Protein AF-A0A923PTV2-F1 (afdb_monomer)

Foldseek 3Di:
DQQFFFKKKKWWAADDPAPLRRQTFIKIWGDHPPDDPDQCSQQIKIKWKDFDDDDDDDPVVVVVCLQPQNGWIAIDIGRVNVVVCCRQPVVQTKMKIFTFPFGRQLRVQLVVVSVVRHPPTDRAHRFPPHRLLVVQVSNCSSPPPDDLNVVQPDGDRNVVSVVSCVVVVGGPDMDIDGHLVRVLVVLCVVPDPVLVVLLVVCLVPVCSCVDPVLVPDDPVSNVSSVVSSQSSDSPDDDDDDPDPDDQVVQLVVLSNDDDQKDAAADPQKFFAPCQVVVLVVVCVVPVQAAKEFEKAFEAESVRATQATGFADFKLVSLLVCLLLLNLSNHDRRGIMGGSVSCVVLVGFDPVLPLCRSSLSSLSSSVSGGYGYHHDHGMHHYDYLPPPCQVCVVVNLVSSLVSSLVSCVVVVHHSPHRHDDDDHDPDSLSVLLSSLVRCVVRVVLVSNLVSLVVSCVVPVPDPSSVVSNVVSVVVVVPVPDD

Mean predicted aligned error: 12.04 Å

Nearest PDB structures (foldseek):
  6p61-assembly3_C  TM=9.163E-01  e=2.272E-06  Leptospira borgpetersenii serovar Hardjo-bovis str. JB197
  6p61-assembly2_B  TM=9.183E-01  e=4.552E-06  Leptospira borgpetersenii serovar Hardjo-bovis str. JB197
  2z86-assembly1_B  TM=9.002E-01  e=4.802E-06  Escherichia coli
  2z86-assembly1_A  TM=8.546E-01  e=3.131E-06  Escherichia coli
  2z87-assembly3_B  TM=8.429E-01  e=1.935E-06  Escherichia coli

Solvent-accessible surface area (backbone atoms only — not comparable to full-atom values): 25950 Å² total; per-residue (Å²): 136,78,61,53,32,35,42,28,43,34,37,42,48,55,41,88,87,42,85,89,30,53,61,24,47,42,36,39,36,38,32,38,85,83,52,52,82,86,70,46,55,50,77,19,39,24,44,40,48,46,70,57,78,87,72,95,73,57,76,68,60,49,56,57,34,42,59,70,35,67,31,47,18,36,57,43,82,43,60,30,45,60,55,54,46,45,41,36,73,75,63,48,31,39,34,40,39,34,33,38,69,54,48,40,70,28,34,36,50,29,53,54,51,51,61,71,41,52,84,48,75,39,75,24,28,55,55,31,72,22,38,36,38,55,50,38,52,42,51,27,63,26,45,78,86,57,74,65,58,78,80,40,90,72,48,42,53,30,66,56,50,54,48,51,43,48,74,71,66,37,54,72,45,80,48,80,44,76,9,50,56,54,52,33,52,64,49,42,66,88,48,53,75,71,49,48,51,47,20,55,47,38,57,77,37,66,68,51,68,71,36,68,72,53,63,67,46,57,68,72,57,46,49,47,34,52,58,29,21,42,57,74,40,86,90,54,81,87,85,86,74,82,91,67,59,68,53,51,53,50,38,54,50,60,74,66,59,78,54,73,54,47,69,45,68,55,96,77,46,44,77,40,94,61,34,64,61,57,55,48,55,50,44,69,77,36,75,66,47,29,39,37,24,42,12,32,34,35,19,37,87,86,66,48,60,30,36,77,45,77,47,46,45,49,30,68,56,25,50,53,36,41,57,51,46,37,59,70,34,51,46,72,54,45,31,31,28,44,38,67,52,50,58,77,59,70,55,53,56,74,93,35,67,84,40,35,61,48,54,43,50,58,56,43,54,76,71,24,45,37,39,29,45,88,53,71,32,33,38,42,58,48,56,93,80,43,71,68,70,83,48,39,71,61,33,54,50,52,44,36,54,51,29,21,51,55,18,46,78,67,76,42,79,43,93,53,77,52,83,67,87,75,81,69,90,45,66,38,54,48,23,46,49,46,18,50,39,2,50,76,61,68,31,51,71,50,12,37,55,26,15,48,53,13,19,75,73,40,62,86,40,68,69,29,49,52,46,33,51,54,49,61,54,58,62,69,73,80,69,67,135

Structure (mmCIF, N/CA/C/O backbone):
data_AF-A0A923PTV2-F1
#
_entry.id   AF-A0A923PTV2-F1
#
loop_
_atom_site.group_PDB
_atom_site.id
_atom_site.type_symbol
_atom_site.label_atom_id
_atom_site.label_alt_id
_atom_site.label_comp_id
_atom_site.label_asym_id
_atom_site.label_entity_id
_atom_site.label_seq_id
_atom_site.pdbx_PDB_ins_code
_atom_site.Cartn_x
_atom_site.Cartn_y
_atom_site.Cartn_z
_atom_site.occupancy
_atom_site.B_iso_or_equiv
_atom_site.auth_seq_id
_atom_site.auth_comp_id
_atom_site.auth_asym_id
_atom_site.auth_atom_id
_atom_site.pdbx_PDB_model_num
ATOM 1 N N . ASP A 1 1 ? -1.993 -17.157 27.312 1.00 58.44 1 ASP A N 1
ATOM 2 C CA . ASP A 1 1 ? -1.974 -16.150 28.387 1.00 58.44 1 ASP A CA 1
ATOM 3 C C . ASP A 1 1 ? -2.436 -14.795 27.900 1.00 58.44 1 ASP A C 1
ATOM 5 O O . ASP A 1 1 ? -1.992 -14.343 26.852 1.00 58.44 1 ASP A O 1
ATOM 9 N N . VAL A 1 2 ? -3.374 -14.188 28.631 1.00 67.00 2 VAL A N 1
ATOM 10 C CA . VAL A 1 2 ? -3.960 -12.871 28.315 1.00 67.00 2 VAL A CA 1
ATOM 11 C C . VAL A 1 2 ? -3.031 -11.725 28.745 1.00 67.00 2 VAL A C 1
ATOM 13 O O . VAL A 1 2 ? -3.101 -10.665 28.134 1.00 67.00 2 VAL A O 1
ATOM 16 N N . ALA A 1 3 ? -2.128 -11.959 29.713 1.00 81.88 3 ALA A N 1
ATOM 17 C CA . ALA A 1 3 ? -1.163 -10.991 30.264 1.00 81.88 3 ALA A CA 1
ATOM 18 C C . ALA A 1 3 ? -1.791 -9.607 30.561 1.00 81.88 3 ALA A C 1
ATOM 20 O O . ALA A 1 3 ? -1.404 -8.606 29.952 1.00 81.88 3 ALA A O 1
ATOM 21 N N . PRO A 1 4 ? -2.812 -9.553 31.436 1.00 86.88 4 PRO A N 1
ATOM 22 C CA . PRO A 1 4 ? -3.616 -8.354 31.641 1.00 86.88 4 PRO A CA 1
ATOM 23 C C . PRO A 1 4 ? -2.812 -7.233 32.310 1.00 86.88 4 PRO A C 1
ATOM 25 O O . PRO A 1 4 ? -2.214 -7.433 33.358 1.00 86.88 4 PRO A O 1
ATOM 28 N N . HIS A 1 5 ? -2.823 -6.039 31.719 1.00 88.38 5 HIS A N 1
ATOM 29 C CA . HIS A 1 5 ? -2.113 -4.874 32.259 1.00 88.38 5 HIS A CA 1
ATOM 30 C C . HIS A 1 5 ? -3.031 -3.667 32.470 1.00 88.38 5 HIS A C 1
ATOM 32 O O . HIS A 1 5 ? -2.866 -2.915 33.427 1.00 88.38 5 HIS A O 1
ATOM 38 N N . SER A 1 6 ? -4.002 -3.458 31.578 1.00 89.81 6 SER A N 1
ATOM 39 C CA . SER A 1 6 ? -4.990 -2.382 31.716 1.00 89.81 6 SER A CA 1
ATOM 40 C C . SER A 1 6 ? -6.335 -2.767 31.107 1.00 89.81 6 SER A C 1
ATOM 42 O O . SER A 1 6 ? -6.407 -3.683 30.285 1.00 89.81 6 SER A O 1
ATOM 44 N N . ALA A 1 7 ? -7.394 -2.057 31.499 1.00 91.75 7 ALA A N 1
ATOM 45 C CA . ALA A 1 7 ? -8.753 -2.294 31.026 1.00 91.75 7 ALA A CA 1
ATOM 46 C C . ALA A 1 7 ? -9.366 -1.050 30.368 1.00 91.75 7 ALA A C 1
ATOM 48 O O . ALA A 1 7 ? -9.135 0.091 30.778 1.00 91.75 7 ALA A O 1
ATOM 49 N N . VAL A 1 8 ? -10.195 -1.285 29.356 1.00 91.31 8 VAL A N 1
ATOM 50 C CA . VAL A 1 8 ? -10.941 -0.253 28.636 1.00 91.31 8 VAL A CA 1
ATOM 51 C C . VAL A 1 8 ? -12.397 -0.680 28.544 1.00 91.31 8 VAL A C 1
ATOM 53 O O . VAL A 1 8 ? -12.705 -1.724 27.976 1.00 91.31 8 VAL A O 1
ATOM 56 N N . MET A 1 9 ? -13.301 0.132 29.082 1.00 91.25 9 MET A N 1
ATOM 57 C CA . MET A 1 9 ? -14.737 -0.075 28.922 1.00 91.25 9 MET A CA 1
ATOM 58 C C . MET A 1 9 ? -15.175 0.470 27.572 1.00 91.25 9 MET A C 1
ATOM 60 O O . MET A 1 9 ? -14.864 1.601 27.217 1.00 91.25 9 MET A O 1
ATOM 64 N N . ILE A 1 10 ? -15.878 -0.338 26.795 1.00 87.25 10 ILE A N 1
ATOM 65 C CA . ILE A 1 10 ? -16.296 0.003 25.441 1.00 87.25 10 ILE A CA 1
ATOM 66 C C . ILE A 1 10 ? -17.812 0.063 25.415 1.00 87.25 10 ILE A C 1
ATOM 68 O O . ILE A 1 10 ? -18.480 -0.852 25.891 1.00 87.25 10 ILE A O 1
ATOM 72 N N . PHE A 1 11 ? -18.332 1.137 24.837 1.00 87.56 11 PHE A N 1
ATOM 73 C CA . PHE A 1 11 ? -19.753 1.373 24.652 1.00 87.56 11 PHE A CA 1
ATOM 74 C C . PHE A 1 11 ? -20.053 1.568 23.162 1.00 87.56 11 PHE A C 1
ATOM 76 O O . PHE A 1 11 ? -19.720 2.618 22.599 1.00 87.56 11 PHE A O 1
ATOM 83 N N . PRO A 1 12 ? -20.651 0.568 22.498 1.00 81.06 12 PRO A N 1
ATOM 84 C CA . PRO A 1 12 ? -21.259 0.748 21.190 1.00 81.06 12 PRO A CA 1
ATOM 85 C C . PRO A 1 12 ? -22.612 1.454 21.300 1.00 81.06 12 PRO A C 1
ATOM 87 O O . PRO A 1 12 ? -23.467 1.047 22.090 1.00 81.06 12 PRO A O 1
ATOM 90 N N . ALA A 1 13 ? -22.824 2.484 20.475 1.00 75.38 13 ALA A N 1
ATOM 91 C CA . ALA A 1 13 ? -24.089 3.219 20.427 1.00 75.38 13 ALA A CA 1
ATOM 92 C C . ALA A 1 13 ? -25.296 2.303 20.162 1.00 75.38 13 ALA A C 1
ATOM 94 O O . ALA A 1 13 ? -25.194 1.237 19.545 1.00 75.38 13 ALA A O 1
ATOM 95 N N . ALA A 1 14 ? -26.469 2.757 20.595 1.00 66.00 14 ALA A N 1
ATOM 96 C CA . ALA A 1 14 ? -27.731 2.112 20.270 1.00 66.00 14 ALA A CA 1
ATOM 97 C C . ALA A 1 14 ? -27.967 2.043 18.751 1.00 66.00 14 ALA A C 1
ATOM 99 O O . ALA A 1 14 ? -27.635 2.973 18.015 1.00 66.00 14 ALA A O 1
ATOM 100 N N . TYR A 1 15 ? -28.586 0.951 18.302 1.00 58.66 15 TYR A N 1
ATOM 101 C CA . TYR A 1 15 ? -29.040 0.774 16.924 1.00 58.66 15 TYR A CA 1
ATOM 102 C C . TYR A 1 15 ? -30.476 0.248 16.923 1.00 58.66 15 TYR A C 1
ATOM 104 O O . TYR A 1 15 ? -30.787 -0.741 17.584 1.00 58.66 15 TYR A O 1
ATOM 112 N N . LEU A 1 16 ? -31.359 0.928 16.191 1.00 54.50 16 LEU A N 1
ATOM 113 C CA . LEU A 1 16 ? -32.817 0.768 16.285 1.00 54.50 16 LEU A CA 1
ATOM 114 C C . LEU A 1 16 ? -33.387 -0.466 15.558 1.00 54.50 16 LEU A C 1
ATOM 116 O O . LEU A 1 16 ? -34.599 -0.657 15.568 1.00 54.50 16 LEU A O 1
ATOM 120 N N . ASN A 1 17 ? -32.553 -1.325 14.962 1.00 50.84 17 ASN A N 1
ATOM 121 C CA . ASN A 1 17 ? -33.034 -2.461 14.160 1.00 50.84 17 ASN A CA 1
ATOM 122 C C . ASN A 1 17 ? -33.282 -3.761 14.949 1.00 50.84 17 ASN A C 1
ATOM 124 O O . ASN A 1 17 ? -33.789 -4.720 14.369 1.00 50.84 17 ASN A O 1
ATOM 128 N N . SER A 1 18 ? -32.958 -3.832 16.246 1.00 48.34 18 SER A N 1
ATOM 129 C CA . SER A 1 18 ? -33.351 -4.970 17.092 1.00 48.34 18 SER A CA 1
ATOM 130 C C . SER A 1 18 ? -33.542 -4.569 18.564 1.00 48.34 18 SER A C 1
ATOM 132 O O . SER A 1 18 ? -32.773 -3.746 19.066 1.00 48.34 18 SER A O 1
ATOM 134 N N . PRO A 1 19 ? -34.520 -5.156 19.293 1.00 44.94 19 PRO A N 1
ATOM 135 C CA . PRO A 1 19 ? -34.775 -4.832 20.701 1.00 44.94 19 PRO A CA 1
ATOM 136 C C . PRO A 1 19 ? -33.541 -4.995 21.592 1.00 44.94 19 PRO A C 1
ATOM 138 O O . PRO A 1 19 ? -33.282 -4.148 22.440 1.00 44.94 19 PRO A O 1
ATOM 141 N N . SER A 1 20 ? -32.722 -6.020 21.331 1.00 46.56 20 SER A N 1
ATOM 142 C CA . SER A 1 20 ? -31.479 -6.287 22.064 1.00 46.56 20 SER A CA 1
ATOM 143 C C . SER A 1 20 ? -30.371 -5.250 21.834 1.00 46.56 20 SER A C 1
ATOM 145 O O . SER A 1 20 ? -29.374 -5.241 22.546 1.00 46.56 20 SER A O 1
ATOM 147 N N . SER A 1 21 ? -30.548 -4.357 20.859 1.00 53.38 21 SER A N 1
ATOM 148 C CA . SER A 1 21 ? -29.587 -3.325 20.459 1.00 53.38 21 SER A CA 1
ATOM 149 C C . SER A 1 21 ? -30.067 -1.893 20.675 1.00 53.38 21 SER A C 1
ATOM 151 O O . SER A 1 21 ? -29.271 -0.961 20.516 1.00 53.38 21 SER A O 1
ATOM 153 N N . MET A 1 22 ? -31.332 -1.713 21.066 1.00 57.50 22 MET A N 1
ATOM 154 C CA . MET A 1 22 ? -31.975 -0.405 21.222 1.00 57.50 22 MET A CA 1
ATOM 155 C C . MET A 1 22 ? -31.353 0.475 22.312 1.00 57.50 22 MET A C 1
ATOM 157 O O . MET A 1 22 ? -31.512 1.689 22.256 1.00 57.50 22 MET A O 1
ATOM 161 N N . PHE A 1 23 ? -30.628 -0.104 23.271 1.00 58.88 23 PHE A N 1
ATOM 162 C CA . PHE A 1 23 ? -30.030 0.630 24.395 1.00 58.88 23 PHE A CA 1
ATOM 163 C C . PHE A 1 23 ? -28.493 0.675 24.355 1.00 58.88 23 PHE A C 1
ATOM 165 O O . PHE A 1 23 ? -27.859 1.186 25.276 1.00 58.88 23 PHE A O 1
ATOM 172 N N . GLY A 1 24 ? -27.884 0.162 23.279 1.00 61.38 24 GLY A N 1
ATOM 173 C CA . GLY A 1 24 ? -26.450 -0.130 23.250 1.00 61.38 24 GLY A CA 1
ATOM 174 C C . GLY A 1 24 ? -26.111 -1.328 24.143 1.00 61.38 24 GLY A C 1
ATOM 175 O O . GLY A 1 24 ? -26.996 -2.043 24.604 1.00 61.38 24 GLY A O 1
ATOM 176 N N . HIS A 1 25 ? -24.828 -1.575 24.362 1.00 76.88 25 HIS A N 1
ATOM 177 C CA . HIS A 1 25 ? -24.338 -2.533 25.359 1.00 76.88 25 HIS A CA 1
ATOM 178 C C . HIS A 1 25 ? -22.935 -2.109 25.787 1.00 76.88 25 HIS A C 1
ATOM 180 O O . HIS A 1 25 ? -22.390 -1.139 25.260 1.00 76.88 25 HIS A O 1
ATOM 186 N N . T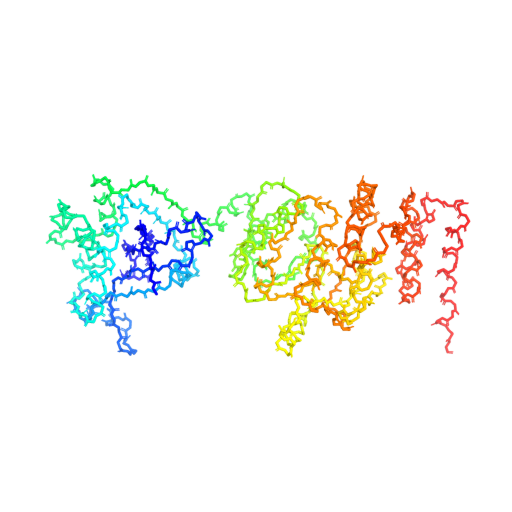HR A 1 26 ? -22.339 -2.806 26.745 1.00 82.06 26 THR A N 1
ATOM 187 C CA . THR A 1 26 ? -20.959 -2.539 27.155 1.00 82.06 26 THR A CA 1
ATOM 188 C C . THR A 1 26 ? -20.140 -3.820 27.142 1.00 82.06 26 THR A C 1
ATOM 190 O O . THR A 1 26 ? -20.673 -4.919 27.270 1.00 82.06 26 THR A O 1
ATOM 193 N N . LEU A 1 27 ? -18.835 -3.676 26.932 1.00 87.06 27 LEU A N 1
ATOM 194 C CA . LEU A 1 27 ? -17.854 -4.761 26.998 1.00 87.06 27 LEU A CA 1
ATOM 195 C C . LEU A 1 27 ? -16.534 -4.226 27.558 1.00 87.06 27 LEU A C 1
ATOM 197 O O . LEU A 1 27 ? -16.263 -3.027 27.467 1.00 87.06 27 LEU A O 1
ATOM 201 N N . LEU A 1 28 ? -15.708 -5.095 28.138 1.00 88.31 28 LEU A N 1
ATOM 202 C CA . LEU A 1 28 ? -14.387 -4.717 28.649 1.00 88.31 28 LEU A CA 1
ATOM 203 C C . LEU A 1 28 ? -13.304 -5.258 27.723 1.00 88.31 28 LEU A C 1
ATOM 205 O O . LEU A 1 28 ? -13.232 -6.457 27.483 1.00 88.31 28 LEU A O 1
ATOM 209 N N . ARG A 1 29 ? -12.428 -4.394 27.220 1.00 89.62 29 ARG A N 1
ATOM 210 C CA . ARG A 1 29 ? -11.201 -4.800 26.531 1.00 89.62 29 ARG A CA 1
ATOM 211 C C . ARG A 1 29 ? -10.045 -4.835 27.521 1.00 89.62 29 ARG A C 1
ATOM 213 O O . ARG A 1 29 ? -9.869 -3.895 28.290 1.00 89.62 29 ARG A O 1
ATOM 220 N N . ILE A 1 30 ? -9.254 -5.900 27.463 1.00 89.62 30 ILE A N 1
ATOM 221 C CA . ILE A 1 30 ? -8.076 -6.128 28.296 1.00 89.62 30 ILE A CA 1
ATOM 222 C C . ILE A 1 30 ? -6.824 -6.007 27.434 1.00 89.62 30 ILE A C 1
ATOM 224 O O . ILE A 1 30 ? -6.631 -6.780 26.492 1.00 89.62 30 ILE A O 1
ATOM 228 N N . ASP A 1 31 ? -5.986 -5.035 27.776 1.00 86.06 31 ASP A N 1
ATOM 229 C CA . ASP A 1 31 ? -4.775 -4.672 27.046 1.00 86.06 31 ASP A CA 1
ATOM 230 C C . ASP A 1 31 ? -3.523 -5.200 27.774 1.00 86.06 31 ASP A C 1
ATOM 232 O O . ASP A 1 31 ? -3.451 -5.170 29.007 1.00 86.06 31 ASP A O 1
ATOM 236 N N . GLN A 1 32 ? -2.533 -5.655 26.998 1.00 83.50 32 GLN A N 1
ATOM 237 C CA . GLN A 1 32 ? -1.202 -6.067 27.471 1.00 83.50 32 GLN A CA 1
ATOM 238 C C . GLN A 1 32 ? -0.275 -4.852 27.667 1.00 83.50 32 GLN A C 1
ATOM 240 O O . GLN A 1 32 ? -0.557 -3.757 27.177 1.00 83.50 32 GLN A O 1
ATOM 245 N N . ALA A 1 33 ? 0.842 -5.031 28.380 1.00 75.88 33 ALA A N 1
ATOM 246 C CA . ALA A 1 33 ? 1.762 -3.942 28.744 1.00 75.88 33 ALA A CA 1
ATOM 247 C C . ALA A 1 33 ? 2.391 -3.213 27.536 1.00 75.88 33 ALA A C 1
ATOM 249 O O . ALA A 1 33 ? 2.719 -2.030 27.614 1.00 75.88 33 ALA A O 1
ATOM 250 N N . ASP A 1 34 ? 2.541 -3.901 26.403 1.00 64.69 34 ASP A N 1
ATOM 251 C CA . ASP A 1 34 ? 3.102 -3.379 25.154 1.00 64.69 34 ASP A CA 1
ATOM 252 C C . ASP A 1 34 ? 2.054 -2.711 24.240 1.00 64.69 34 ASP A C 1
ATOM 254 O O . ASP A 1 34 ? 2.381 -2.204 23.157 1.00 64.69 34 ASP A O 1
ATOM 258 N N . VAL A 1 35 ? 0.786 -2.653 24.666 1.00 62.97 35 VAL A N 1
ATOM 259 C CA . VAL A 1 35 ? -0.293 -2.054 23.877 1.00 62.97 35 VAL A CA 1
ATOM 260 C C . VAL A 1 35 ? -0.198 -0.523 23.895 1.00 62.97 35 VAL A C 1
ATOM 262 O O . VAL A 1 35 ? -0.800 0.172 24.713 1.00 62.97 35 VAL A O 1
ATOM 265 N N . GLN A 1 36 ? 0.548 0.036 22.940 1.00 53.50 36 GLN A N 1
ATOM 266 C CA . GLN A 1 36 ? 0.489 1.458 22.589 1.00 53.50 36 GLN A CA 1
ATOM 267 C C . GLN A 1 36 ? -0.635 1.749 21.573 1.00 53.50 36 GLN A C 1
ATOM 269 O O . GLN A 1 36 ? -0.989 0.915 20.748 1.00 53.50 36 GLN A O 1
ATOM 274 N N . SER A 1 37 ? -1.208 2.957 21.631 1.00 56.22 37 SER A N 1
ATOM 275 C CA . SER A 1 37 ? -2.408 3.423 20.902 1.00 56.22 37 SER A CA 1
ATOM 276 C C . SER A 1 37 ? -2.769 2.728 19.566 1.00 56.22 37 SER A C 1
ATOM 278 O O . SER A 1 37 ? -1.924 2.543 18.694 1.00 56.22 37 SER A O 1
ATOM 280 N N . ASN A 1 38 ? -4.071 2.467 19.372 1.00 50.22 38 ASN A N 1
ATOM 281 C CA . ASN A 1 38 ? -4.806 2.051 18.157 1.00 50.22 38 ASN A CA 1
ATOM 282 C C . ASN A 1 38 ? -4.322 0.845 17.322 1.00 50.22 38 ASN A C 1
ATOM 284 O O . ASN A 1 38 ? -5.173 0.188 16.724 1.00 50.22 38 ASN A O 1
ATOM 288 N N . LYS A 1 39 ? -3.023 0.547 17.222 1.00 48.53 39 LYS A N 1
ATOM 289 C CA . LYS A 1 39 ? -2.490 -0.483 16.312 1.00 48.53 39 LYS A CA 1
ATOM 290 C C . LYS A 1 39 ? -2.327 -1.848 16.988 1.00 48.53 39 LYS A C 1
ATOM 292 O O . LYS A 1 39 ? -2.655 -2.850 16.358 1.00 48.53 39 LYS A O 1
ATOM 297 N N . THR A 1 40 ? -1.900 -1.899 18.251 1.00 56.00 40 THR A N 1
ATOM 298 C CA . THR A 1 40 ? -1.775 -3.151 19.029 1.00 56.00 40 THR A CA 1
ATOM 299 C C . THR A 1 40 ? -3.033 -3.494 19.827 1.00 56.00 40 THR A C 1
ATOM 301 O O . THR A 1 40 ? -3.246 -4.662 20.119 1.00 56.00 40 THR A O 1
ATOM 304 N N . ALA A 1 41 ? -3.939 -2.532 20.048 1.00 59.00 41 ALA A N 1
ATOM 305 C CA . ALA A 1 41 ? -5.228 -2.757 20.719 1.00 59.00 41 ALA A CA 1
ATOM 306 C C . ALA A 1 41 ? -6.127 -3.797 20.018 1.00 59.00 41 ALA A C 1
ATOM 308 O O . ALA A 1 41 ? -7.052 -4.324 20.619 1.00 59.00 41 ALA A O 1
ATOM 309 N N . LEU A 1 42 ? -5.876 -4.103 18.739 1.00 59.09 42 LEU A N 1
ATOM 310 C CA . LEU A 1 42 ? -6.586 -5.155 18.000 1.00 59.09 42 LEU A CA 1
ATOM 311 C C . LEU A 1 42 ? -6.186 -6.575 18.432 1.00 59.09 42 LEU A C 1
ATOM 313 O O . LEU A 1 42 ? -6.933 -7.509 18.160 1.00 59.09 42 LEU A O 1
ATOM 317 N N . LEU A 1 43 ? -5.021 -6.731 19.068 1.00 63.06 43 LEU A N 1
ATOM 318 C CA . LEU A 1 43 ? -4.525 -8.006 19.596 1.00 63.06 43 LEU A CA 1
ATOM 319 C C . LEU A 1 43 ? -5.061 -8.301 21.006 1.00 63.06 43 LEU A C 1
ATOM 321 O O . LEU A 1 43 ? -4.861 -9.397 21.519 1.00 63.06 43 LEU A O 1
ATOM 325 N N . SER A 1 44 ? -5.739 -7.327 21.614 1.00 80.00 44 SER A N 1
ATOM 326 C CA . SER A 1 44 ? -6.357 -7.432 22.929 1.00 80.00 44 SER A CA 1
ATOM 327 C C . SER A 1 44 ? -7.535 -8.406 22.944 1.00 80.00 44 SER A C 1
ATOM 329 O O . SER A 1 44 ? -8.147 -8.710 21.913 1.00 80.00 44 SER A O 1
ATOM 331 N N . TYR A 1 45 ? -7.902 -8.849 24.143 1.00 82.12 45 TYR A N 1
ATOM 332 C CA . TYR A 1 45 ? -9.090 -9.668 24.365 1.00 82.12 45 TYR A CA 1
ATOM 333 C C . TYR A 1 45 ? -10.250 -8.806 24.858 1.00 82.12 45 TYR A C 1
ATOM 335 O O . TYR A 1 45 ? -10.051 -7.835 25.583 1.00 82.12 45 TYR A O 1
ATOM 343 N N . ALA A 1 46 ? -11.464 -9.164 24.462 1.00 84.69 46 ALA A N 1
ATOM 344 C CA . ALA A 1 46 ? -12.703 -8.580 24.942 1.00 84.69 46 ALA A CA 1
ATOM 345 C C . ALA A 1 46 ? -13.424 -9.569 25.860 1.00 84.69 46 ALA A C 1
ATOM 347 O O . ALA A 1 46 ? -13.640 -10.724 25.495 1.00 84.69 46 ALA A O 1
ATOM 348 N N . ILE A 1 47 ? -13.809 -9.088 27.034 1.00 84.19 47 ILE A N 1
ATOM 349 C CA . ILE A 1 47 ? -14.721 -9.728 27.970 1.00 84.19 47 ILE A CA 1
ATOM 350 C C . ILE A 1 47 ? -16.118 -9.230 27.628 1.00 84.19 47 ILE A C 1
ATOM 352 O O . ILE A 1 47 ? -16.397 -8.029 27.689 1.00 84.19 47 ILE A O 1
ATOM 356 N N . ASN A 1 48 ? -16.984 -10.165 27.262 1.00 80.19 48 ASN A N 1
ATOM 357 C CA . ASN A 1 48 ? -18.392 -9.910 27.017 1.00 80.19 48 ASN A CA 1
ATOM 358 C C . ASN A 1 48 ? -19.240 -10.811 27.916 1.00 80.19 48 ASN A C 1
ATOM 360 O O . ASN A 1 48 ? -18.868 -11.959 28.154 1.00 80.19 48 ASN A O 1
ATOM 364 N N . PHE A 1 49 ? -20.386 -10.305 28.359 1.00 74.56 49 PHE A N 1
ATOM 365 C CA . PHE A 1 49 ? -21.420 -11.098 29.011 1.00 74.56 49 PHE A CA 1
ATOM 366 C C . PHE A 1 49 ? -22.672 -11.074 28.140 1.00 74.56 49 PHE A C 1
ATOM 368 O O . PHE A 1 49 ? -23.185 -10.004 27.811 1.00 74.56 49 PHE A O 1
ATOM 375 N N . GLY A 1 50 ? -23.159 -12.242 27.740 1.00 70.31 50 GLY A N 1
ATOM 376 C CA . GLY A 1 50 ? -24.317 -12.334 26.859 1.00 70.31 50 GLY A CA 1
ATOM 377 C C . GLY A 1 50 ? -25.014 -13.681 26.943 1.00 70.31 50 GLY A C 1
ATOM 378 O O . GLY A 1 50 ? -24.465 -14.644 27.477 1.00 70.31 50 GLY A O 1
ATOM 379 N N . ALA A 1 51 ? -26.228 -13.729 26.402 1.00 64.12 51 ALA A N 1
ATOM 380 C CA . ALA A 1 51 ? -27.017 -14.947 26.301 1.00 64.12 51 ALA A CA 1
ATOM 381 C C . ALA A 1 51 ? -26.373 -15.952 25.328 1.00 64.12 51 ALA A C 1
ATOM 383 O O . ALA A 1 51 ? -26.014 -15.596 24.202 1.00 64.12 51 ALA A O 1
ATOM 384 N N . TYR A 1 52 ? -26.258 -17.207 25.756 1.00 60.03 52 TYR A N 1
ATOM 385 C CA . TYR A 1 52 ? -25.825 -18.331 24.931 1.00 60.03 52 TYR A CA 1
ATOM 386 C C . TYR A 1 52 ? -27.028 -19.067 24.343 1.00 60.03 52 TYR A C 1
ATOM 388 O O . TYR A 1 52 ? -28.017 -19.309 25.034 1.00 60.03 52 TYR A O 1
ATOM 396 N N . ILE A 1 53 ? -26.947 -19.411 23.057 1.00 57.94 53 ILE A N 1
ATOM 397 C CA . ILE A 1 53 ? -28.046 -20.024 22.305 1.00 57.94 53 ILE A CA 1
ATOM 398 C C . ILE A 1 53 ? -27.540 -21.318 21.662 1.00 57.94 53 ILE A C 1
ATOM 400 O O . ILE A 1 53 ? -26.626 -21.286 20.837 1.00 57.94 53 ILE A O 1
ATOM 404 N N . GLU A 1 54 ? -28.164 -22.446 22.001 1.00 43.94 54 GLU A N 1
ATOM 405 C CA . GLU A 1 54 ? -28.027 -23.702 21.260 1.00 43.94 54 GLU A CA 1
ATOM 406 C C . GLU A 1 54 ? -29.109 -23.778 20.172 1.00 43.94 54 GLU A C 1
ATOM 408 O O . GLU A 1 54 ? -30.290 -23.940 20.464 1.00 43.94 54 GLU A O 1
ATOM 413 N N . GLY A 1 55 ? -28.709 -23.691 18.901 1.00 41.47 55 GLY A N 1
ATOM 414 C CA . GLY A 1 55 ? -29.589 -23.996 17.766 1.00 41.47 55 GLY A CA 1
ATOM 415 C C . GLY A 1 55 ? -30.546 -22.881 17.312 1.00 41.47 55 GLY A C 1
ATOM 416 O O . GLY A 1 55 ? -30.680 -21.823 17.918 1.00 41.47 55 GLY A O 1
ATOM 417 N N . SER A 1 56 ? -31.161 -23.114 16.149 1.00 40.06 56 SER A N 1
ATOM 418 C CA . SER A 1 56 ? -31.959 -22.164 15.364 1.00 40.06 56 SER A CA 1
ATOM 419 C C . SER A 1 56 ? -33.335 -21.868 15.980 1.00 40.06 56 SER A C 1
ATOM 421 O O . SER A 1 56 ? -34.339 -22.425 15.535 1.00 40.06 56 SER A O 1
ATOM 423 N N . ASP A 1 57 ? -33.398 -20.988 16.978 1.00 41.62 57 ASP A N 1
ATOM 424 C CA . ASP A 1 57 ? -34.669 -20.512 17.541 1.00 41.62 57 ASP A CA 1
ATOM 425 C C . ASP A 1 57 ? -35.217 -19.281 16.778 1.00 41.62 57 ASP A C 1
ATOM 427 O O . ASP A 1 57 ? -34.483 -18.378 16.370 1.00 41.62 57 ASP A O 1
ATOM 431 N N . ASN A 1 58 ? -36.539 -19.253 16.562 1.00 43.97 58 ASN A N 1
ATOM 432 C CA . ASN A 1 58 ? -37.262 -18.216 15.810 1.00 43.97 58 ASN A CA 1
ATOM 433 C C . ASN A 1 58 ? -37.106 -16.804 16.427 1.00 43.97 58 ASN A C 1
ATOM 435 O O . ASN A 1 58 ? -37.295 -16.604 17.628 1.00 43.97 58 ASN A O 1
ATOM 439 N N . SER A 1 59 ? -36.878 -15.792 15.579 1.00 41.88 59 SER A N 1
ATOM 440 C CA . SER A 1 59 ? -36.514 -14.406 15.943 1.00 41.88 59 SER A CA 1
ATOM 441 C C . SER A 1 59 ? -37.505 -13.643 16.844 1.00 41.88 59 SER A C 1
ATOM 443 O O . SER A 1 59 ? -37.092 -12.749 17.581 1.00 41.88 59 SER A O 1
ATOM 445 N N . ILE A 1 60 ? -38.798 -13.992 16.838 1.00 39.75 60 ILE A N 1
ATOM 446 C CA . ILE A 1 60 ? -39.826 -13.367 17.701 1.00 39.75 60 ILE A CA 1
ATOM 447 C C . ILE A 1 60 ? -39.855 -14.010 19.100 1.00 39.75 60 ILE A C 1
ATOM 449 O O . ILE A 1 60 ? -39.960 -13.310 20.107 1.00 39.75 60 ILE A O 1
ATOM 453 N N . LEU A 1 61 ? -39.691 -15.336 19.175 1.00 40.59 61 LEU A N 1
ATOM 454 C CA . LEU A 1 61 ? -39.553 -16.078 20.436 1.00 40.59 61 LEU A CA 1
ATOM 455 C C . LEU A 1 61 ? -38.252 -15.698 21.165 1.00 40.59 61 LEU A C 1
ATOM 457 O O . LEU A 1 61 ? -38.233 -15.638 22.392 1.00 40.59 61 LEU A O 1
ATOM 461 N N . TYR A 1 62 ? -37.201 -15.364 20.409 1.00 52.44 62 TYR A N 1
ATOM 462 C CA . TYR A 1 62 ? -35.931 -14.819 20.898 1.00 52.44 62 TYR A CA 1
ATOM 463 C C . TYR A 1 62 ? -36.095 -13.519 21.700 1.00 52.44 62 TYR A C 1
ATOM 465 O O . TYR A 1 62 ? -35.597 -13.438 22.822 1.00 52.44 62 TYR A O 1
ATOM 473 N N . ALA A 1 63 ? -36.825 -12.529 21.172 1.00 44.50 63 ALA A N 1
ATOM 474 C CA . ALA A 1 63 ? -37.020 -11.254 21.863 1.00 44.50 63 ALA A CA 1
ATOM 475 C C . ALA A 1 63 ? -37.812 -11.436 23.169 1.00 44.50 63 ALA A C 1
ATOM 477 O O . ALA A 1 63 ? -37.437 -10.877 24.194 1.00 44.50 63 ALA A O 1
ATOM 478 N N . TRP A 1 64 ? -38.857 -12.273 23.159 1.00 44.81 64 TRP A N 1
ATOM 479 C CA . TRP A 1 64 ? -39.680 -12.534 24.345 1.00 44.81 64 TRP A CA 1
ATOM 480 C C . TRP A 1 64 ? -38.942 -13.343 25.425 1.00 44.81 64 TRP A C 1
ATOM 482 O O . TRP A 1 64 ? -38.975 -12.969 26.595 1.00 44.81 64 TRP A O 1
ATOM 492 N N . LYS A 1 65 ? -38.237 -14.424 25.052 1.00 52.06 65 LYS A N 1
ATOM 493 C CA . LYS A 1 65 ? -37.423 -15.221 25.992 1.00 52.06 65 LYS A CA 1
ATOM 494 C C . LYS A 1 65 ? -36.251 -14.411 26.557 1.00 52.06 65 LYS A C 1
ATOM 496 O O . LYS A 1 65 ? -35.973 -14.513 27.747 1.00 52.06 65 LYS A O 1
ATOM 501 N N . GLY A 1 66 ? -35.601 -13.581 25.735 1.00 52.25 66 GLY A N 1
ATOM 502 C CA . GLY A 1 66 ? -34.521 -12.693 26.175 1.00 52.25 66 GLY A CA 1
ATOM 503 C C . GLY A 1 66 ? -34.984 -11.627 27.173 1.00 52.25 66 GLY A C 1
ATOM 504 O O . GLY A 1 66 ? -34.261 -11.327 28.114 1.00 52.25 66 GLY A O 1
ATOM 505 N N . LEU A 1 67 ? -36.209 -11.108 27.024 1.00 49.09 67 LEU A N 1
ATOM 506 C CA . LEU A 1 67 ? -36.802 -10.132 27.949 1.00 49.09 67 LEU A CA 1
ATOM 507 C C . LEU A 1 67 ? -37.173 -10.720 29.325 1.00 49.09 67 LEU A C 1
ATOM 509 O O . LEU A 1 67 ? -37.271 -9.958 30.282 1.00 49.09 67 LEU A O 1
ATOM 513 N N . MET A 1 68 ? -37.373 -12.041 29.436 1.00 53.31 68 MET A N 1
ATOM 514 C CA . MET A 1 68 ? -37.883 -12.710 30.647 1.00 53.31 68 MET A CA 1
ATOM 515 C C . MET A 1 68 ? -36.891 -13.653 31.356 1.00 53.31 68 MET A C 1
ATOM 517 O O . MET A 1 68 ? -37.321 -14.412 32.220 1.00 53.31 68 MET A O 1
ATOM 521 N N . GLY A 1 69 ? -35.593 -13.649 31.028 1.00 56.03 69 GLY A N 1
ATOM 522 C CA . GLY A 1 69 ? -34.632 -14.527 31.723 1.00 56.03 69 GLY A CA 1
ATOM 523 C C . GLY A 1 69 ? -34.408 -15.905 31.088 1.00 56.03 69 GLY A C 1
ATOM 524 O O . GLY A 1 69 ? -33.807 -16.774 31.702 1.00 56.03 69 GLY A O 1
ATOM 525 N N . GLY A 1 70 ? -34.918 -16.157 29.878 1.00 59.00 70 GLY A N 1
ATOM 526 C CA . GLY A 1 70 ? -35.037 -17.509 29.310 1.00 59.00 70 GLY A CA 1
ATOM 527 C C . GLY A 1 70 ? -33.786 -18.107 28.653 1.00 59.00 70 GLY A C 1
ATOM 528 O O . GLY A 1 70 ? -33.916 -19.137 27.992 1.00 59.00 70 GLY A O 1
ATOM 529 N N . TYR A 1 71 ? -32.613 -17.475 28.774 1.00 63.56 71 TYR A N 1
ATOM 530 C CA . TYR A 1 71 ? -31.351 -17.973 28.212 1.00 63.56 71 TYR A CA 1
ATOM 531 C C . TYR A 1 71 ? -30.227 -17.939 29.255 1.00 63.56 71 TYR A C 1
ATOM 533 O O . TYR A 1 71 ? -30.136 -16.962 30.002 1.00 63.56 71 TYR A O 1
ATOM 541 N N . PRO A 1 72 ? -29.328 -18.942 29.266 1.00 66.94 72 PRO A N 1
ATOM 542 C CA . PRO A 1 72 ? -28.153 -18.913 30.122 1.00 66.94 72 PRO A CA 1
ATOM 543 C C . PRO A 1 72 ? -27.198 -17.806 29.655 1.00 66.94 72 PRO A C 1
ATOM 545 O O . PRO A 1 72 ? -26.737 -17.792 28.511 1.00 66.94 72 PRO A O 1
ATOM 548 N N . GLY A 1 73 ? -26.910 -16.859 30.540 1.00 70.62 73 GLY A N 1
ATOM 549 C CA . GLY A 1 73 ? -25.873 -15.850 30.386 1.00 70.62 73 GLY A CA 1
ATOM 550 C C . GLY A 1 73 ? -24.503 -16.419 30.737 1.00 70.62 73 GLY A C 1
ATOM 551 O O . GLY A 1 73 ? -24.360 -17.165 31.706 1.00 70.62 73 GLY A O 1
ATOM 552 N N . LEU A 1 74 ? -23.483 -16.063 29.956 1.00 75.88 74 LEU A N 1
ATOM 553 C CA . LEU A 1 74 ? -22.106 -16.472 30.226 1.00 75.88 74 LEU A CA 1
ATOM 554 C C . LEU A 1 74 ? -21.094 -15.383 29.897 1.00 75.88 74 LEU A C 1
ATOM 556 O O . LEU A 1 74 ? -21.310 -14.541 29.021 1.00 75.88 74 LEU A O 1
ATOM 560 N N . PHE A 1 75 ? -19.959 -15.440 30.593 1.00 79.25 75 PHE A N 1
ATOM 561 C CA . PHE A 1 75 ? -18.787 -14.643 30.266 1.00 79.25 75 PHE A CA 1
ATOM 562 C C . PHE A 1 75 ? -17.982 -15.316 29.156 1.00 79.25 75 PHE A C 1
ATOM 564 O O . PHE A 1 75 ? -17.575 -16.474 29.260 1.00 79.25 75 PHE A O 1
ATOM 571 N N . ALA A 1 76 ? -17.703 -14.561 28.100 1.00 75.19 76 ALA A N 1
ATOM 572 C CA . ALA A 1 76 ? -16.870 -14.993 26.992 1.00 75.19 76 ALA A CA 1
ATOM 573 C C . ALA A 1 76 ? -15.658 -14.073 26.854 1.00 75.19 76 ALA A C 1
ATOM 575 O O . ALA A 1 76 ? -15.784 -12.848 26.836 1.00 75.19 76 ALA A O 1
ATOM 576 N N . LEU A 1 77 ? -14.485 -14.690 26.707 1.00 77.69 77 LEU A N 1
ATOM 577 C CA . LEU A 1 77 ? -13.241 -14.006 26.385 1.00 77.69 77 LEU A CA 1
ATOM 578 C C . LEU A 1 77 ? -12.939 -14.237 24.902 1.00 77.69 77 LEU A C 1
ATOM 580 O O . LEU A 1 77 ? -12.579 -15.346 24.507 1.00 77.69 77 LEU A O 1
ATOM 584 N N . VAL A 1 78 ? -13.133 -13.207 24.082 1.00 76.44 78 VAL A N 1
ATOM 585 C CA . VAL A 1 78 ? -13.033 -13.288 22.616 1.00 76.44 78 VAL A CA 1
ATOM 586 C C . VAL A 1 78 ? -11.988 -12.309 22.082 1.00 76.44 78 VAL A C 1
ATOM 588 O O . VAL A 1 78 ? -11.766 -11.266 22.697 1.00 76.44 78 VAL A O 1
ATOM 591 N N . PRO A 1 79 ? -11.330 -12.583 20.944 1.00 77.12 79 PRO A N 1
ATOM 592 C CA . PRO A 1 79 ? -10.423 -11.615 20.330 1.00 77.12 79 PRO A CA 1
ATOM 593 C C . PRO A 1 79 ? -11.145 -10.294 20.006 1.00 77.12 79 PRO A C 1
ATOM 595 O O . PRO A 1 79 ? -12.162 -10.284 19.309 1.00 77.12 79 PRO A O 1
ATOM 598 N N . TYR A 1 80 ? -10.618 -9.153 20.468 1.00 78.31 80 TYR A N 1
ATOM 599 C CA . TYR A 1 80 ? -11.294 -7.855 20.312 1.00 78.31 80 TYR A CA 1
ATOM 600 C C . TYR A 1 80 ? -11.488 -7.459 18.843 1.00 78.31 80 TYR A C 1
ATOM 602 O O . TYR A 1 80 ? -12.494 -6.845 18.489 1.00 78.31 80 TYR A O 1
ATOM 610 N N . GLN A 1 81 ? -10.560 -7.841 17.958 1.00 70.44 81 GLN A N 1
ATOM 611 C CA . GLN A 1 81 ? -10.672 -7.565 16.525 1.00 70.44 81 GLN A CA 1
ATOM 612 C C . GLN A 1 81 ? -11.961 -8.128 15.904 1.00 70.44 81 GLN A C 1
ATOM 614 O O . GLN A 1 81 ? -12.529 -7.481 15.021 1.00 70.44 81 GLN A O 1
ATOM 619 N N . GLU A 1 82 ? -12.407 -9.310 16.332 1.00 66.38 82 GLU A N 1
ATOM 620 C CA . GLU A 1 82 ? -13.619 -9.949 15.805 1.00 66.38 82 GLU A CA 1
ATOM 621 C C . GLU A 1 82 ? -14.849 -9.115 16.164 1.00 66.38 82 GLU A C 1
ATOM 623 O O . GLU A 1 82 ? -15.610 -8.719 15.279 1.00 66.38 82 GLU A O 1
ATOM 628 N N . LYS A 1 83 ? -14.954 -8.720 17.438 1.00 70.00 83 LYS A N 1
ATOM 629 C CA . LYS A 1 83 ? -16.034 -7.861 17.937 1.00 70.00 83 LYS A CA 1
ATOM 630 C C . LYS A 1 83 ? -16.015 -6.468 17.320 1.00 70.00 83 LYS A C 1
ATOM 632 O O . LYS A 1 83 ? -17.044 -5.962 16.885 1.00 70.00 83 LYS A O 1
ATOM 637 N N . LEU A 1 84 ? -14.839 -5.861 17.183 1.00 68.25 84 LEU A N 1
ATOM 638 C CA . LEU A 1 84 ? -14.709 -4.564 16.522 1.00 68.25 84 LEU A CA 1
ATOM 639 C C . LEU A 1 84 ? -15.150 -4.622 15.050 1.00 68.25 84 LEU A C 1
ATOM 641 O O . LEU A 1 84 ? -15.728 -3.660 14.541 1.00 68.25 84 LEU A O 1
ATOM 645 N N . SER A 1 85 ? -14.864 -5.728 14.356 1.00 60.47 85 SER A N 1
ATOM 646 C CA . SER A 1 85 ? -15.330 -5.937 12.985 1.00 60.47 85 SER A CA 1
ATOM 647 C C . SER A 1 85 ? -16.851 -6.045 12.938 1.00 60.47 85 SER A C 1
ATOM 649 O O . SER A 1 85 ? -17.463 -5.377 12.110 1.00 60.47 85 SER A O 1
ATOM 651 N N . GLU A 1 86 ? -17.461 -6.821 13.831 1.00 63.72 86 GLU A N 1
ATOM 652 C CA . GLU A 1 86 ? -18.916 -6.968 13.948 1.00 63.72 86 GLU A CA 1
ATOM 653 C C . GLU A 1 86 ? -19.601 -5.597 14.114 1.00 63.72 86 GLU A C 1
ATOM 655 O O . GLU A 1 86 ? -20.357 -5.174 13.238 1.00 63.72 86 GLU A O 1
ATOM 660 N N . TYR A 1 87 ? -19.219 -4.811 15.126 1.00 66.81 87 TYR A N 1
ATOM 661 C CA . TYR A 1 87 ? -19.863 -3.516 15.397 1.00 66.81 87 TYR A CA 1
ATOM 662 C C . TYR A 1 87 ? -19.630 -2.455 14.316 1.00 66.81 87 TYR A C 1
ATOM 664 O O . TYR A 1 87 ? -20.542 -1.699 13.976 1.00 66.81 87 TYR A O 1
ATOM 672 N N . ARG A 1 88 ? -18.413 -2.375 13.753 1.00 60.88 88 ARG A N 1
ATOM 673 C CA . ARG A 1 88 ? -18.099 -1.355 12.737 1.00 60.88 88 ARG A CA 1
ATOM 674 C C . ARG A 1 88 ? -18.611 -1.708 11.349 1.00 60.88 88 ARG A C 1
ATOM 676 O O . ARG A 1 88 ? -18.904 -0.792 10.589 1.00 60.88 88 ARG A O 1
ATOM 683 N N . SER A 1 89 ? -18.613 -2.988 10.976 1.00 54.47 89 SER A N 1
ATOM 684 C CA . SER A 1 89 ? -18.891 -3.405 9.594 1.00 54.47 89 SER A CA 1
ATOM 685 C C . SER A 1 89 ? -20.267 -4.019 9.381 1.00 54.47 89 SER A C 1
ATOM 687 O O . SER A 1 89 ? -20.780 -3.883 8.275 1.00 54.47 89 SER A O 1
ATOM 689 N N . LEU A 1 90 ? -20.860 -4.652 10.398 1.00 52.59 90 LEU A N 1
ATOM 690 C CA . LEU A 1 90 ? -22.197 -5.244 10.295 1.00 52.59 90 LEU A CA 1
ATOM 691 C C . LEU A 1 90 ? -23.266 -4.326 10.887 1.00 52.59 90 LEU A C 1
ATOM 693 O O . LEU A 1 90 ? -24.359 -4.240 10.339 1.00 52.59 90 LEU A O 1
ATOM 697 N N . GLU A 1 91 ? -22.941 -3.601 11.961 1.00 62.53 91 GLU A N 1
ATOM 698 C CA . GLU A 1 91 ? -23.939 -2.814 12.697 1.00 62.53 91 GLU A CA 1
ATOM 699 C C . GLU A 1 91 ? -23.822 -1.291 12.518 1.00 62.53 91 GLU A C 1
ATOM 701 O O . GLU A 1 91 ? -24.695 -0.564 12.979 1.00 62.53 91 GLU A O 1
ATOM 706 N N . ASN A 1 92 ? -22.767 -0.797 11.854 1.00 68.81 92 ASN A N 1
ATOM 707 C CA . ASN A 1 92 ? -22.512 0.634 11.614 1.00 68.81 92 ASN A CA 1
ATOM 708 C C . ASN A 1 92 ? -22.602 1.517 12.876 1.00 68.81 92 ASN A C 1
ATOM 710 O O . ASN A 1 92 ? -23.048 2.663 12.815 1.00 68.81 92 ASN A O 1
ATOM 714 N N . ARG A 1 93 ? -22.101 1.029 14.017 1.00 74.81 93 ARG A N 1
ATOM 715 C CA . ARG A 1 93 ? -22.167 1.764 15.290 1.00 74.81 93 ARG A CA 1
ATOM 716 C C . ARG A 1 93 ? -20.936 2.603 15.574 1.00 74.81 93 ARG A C 1
ATOM 718 O O . ARG A 1 93 ? -19.801 2.192 15.322 1.00 74.81 93 ARG A O 1
ATOM 725 N N . ASP A 1 94 ? -21.191 3.775 16.139 1.00 81.62 94 ASP A N 1
ATOM 726 C CA . ASP A 1 94 ? -20.180 4.587 16.801 1.00 81.62 94 ASP A CA 1
ATOM 727 C C . ASP A 1 94 ? -19.749 3.905 18.103 1.00 81.62 94 ASP A C 1
ATOM 729 O O . ASP A 1 94 ? -20.569 3.302 18.802 1.00 81.62 94 ASP A O 1
ATOM 733 N N . LEU A 1 95 ? -18.459 3.991 18.427 1.00 84.00 95 LEU A N 1
ATOM 734 C CA . LEU A 1 95 ? -17.884 3.369 19.616 1.00 84.00 95 LEU A CA 1
ATOM 735 C C . LEU A 1 95 ? -17.201 4.423 20.482 1.00 84.00 95 LEU A C 1
ATOM 737 O O . LEU A 1 95 ? -16.376 5.202 19.996 1.00 84.00 95 LEU A O 1
ATOM 741 N N . TRP A 1 96 ? -17.478 4.381 21.779 1.00 88.19 96 TRP A N 1
ATOM 742 C CA . TRP A 1 96 ? -16.720 5.110 22.788 1.00 88.19 96 TRP A CA 1
ATOM 743 C C . TRP A 1 96 ? -15.887 4.122 23.598 1.00 88.19 96 TRP A C 1
ATOM 745 O O . TRP A 1 96 ? -16.401 3.127 24.104 1.00 88.19 96 TRP A O 1
ATOM 755 N N . GLU A 1 97 ? -14.590 4.389 23.702 1.00 90.19 97 GLU A N 1
ATOM 756 C CA . GLU A 1 97 ? -13.630 3.627 24.493 1.00 90.19 97 GLU A CA 1
ATOM 757 C C . GLU A 1 97 ? -13.224 4.465 25.714 1.00 90.19 97 GLU A C 1
ATOM 759 O O . GLU A 1 97 ? -12.581 5.505 25.590 1.00 90.19 97 GLU A O 1
ATOM 764 N N . TYR A 1 98 ? -13.608 4.018 26.902 1.00 91.62 98 TYR A N 1
ATOM 765 C CA . TYR A 1 98 ? -13.320 4.643 28.187 1.00 91.62 98 TYR A CA 1
ATOM 766 C C . TYR A 1 98 ? -12.164 3.890 28.841 1.00 91.62 98 TYR A C 1
ATOM 768 O O . TYR A 1 98 ? -12.339 2.807 29.401 1.00 91.62 98 TYR A O 1
ATOM 776 N N . ARG A 1 99 ? -10.957 4.444 28.739 1.00 91.62 99 ARG A N 1
ATOM 777 C CA . ARG A 1 99 ? -9.767 3.874 29.373 1.00 91.62 99 ARG A CA 1
ATOM 778 C C . ARG A 1 99 ? -9.884 4.030 30.881 1.00 91.62 99 ARG A C 1
ATOM 780 O O . ARG A 1 99 ? -10.067 5.149 31.365 1.00 91.62 99 ARG A O 1
ATOM 787 N N . LEU A 1 100 ? -9.797 2.915 31.598 1.00 93.94 100 LEU A N 1
ATOM 788 C CA . LEU A 1 100 ? -9.981 2.891 33.041 1.00 93.94 100 LEU A CA 1
ATOM 789 C C . LEU A 1 100 ? -8.644 3.094 33.760 1.00 93.94 100 LEU A C 1
ATOM 791 O O . LEU A 1 100 ? -7.623 2.560 33.336 1.00 93.94 100 LEU A O 1
ATOM 795 N N . ASN A 1 101 ? -8.656 3.816 34.879 1.00 93.44 101 ASN A N 1
ATOM 796 C CA . ASN A 1 101 ? -7.494 4.046 35.741 1.00 93.44 101 ASN A CA 1
ATOM 797 C C . ASN A 1 101 ? -7.243 2.889 36.725 1.00 93.44 101 ASN A C 1
ATOM 799 O O . ASN A 1 101 ? -6.868 3.114 37.879 1.00 93.44 101 ASN A O 1
ATOM 803 N N . LEU A 1 102 ? -7.493 1.654 36.291 1.00 92.75 102 LEU A N 1
ATOM 804 C CA . LEU A 1 102 ? -7.186 0.466 37.079 1.00 92.75 102 LEU A CA 1
ATOM 805 C C . LEU A 1 102 ? -5.681 0.205 37.056 1.00 92.75 102 LEU A C 1
ATOM 807 O O . LEU A 1 102 ? -5.025 0.332 36.021 1.00 92.75 102 LEU A O 1
ATOM 811 N N . THR A 1 103 ? -5.137 -0.187 38.201 1.00 93.19 103 THR A N 1
ATOM 812 C CA . THR A 1 103 ? -3.769 -0.700 38.281 1.00 93.19 103 THR A CA 1
ATOM 813 C C . THR A 1 103 ? -3.681 -2.082 37.625 1.00 93.19 103 THR A C 1
ATOM 815 O O . THR A 1 103 ? -4.693 -2.763 37.424 1.00 93.19 103 THR A O 1
ATOM 818 N N . GLN A 1 104 ? -2.460 -2.526 37.320 1.00 91.88 104 GLN A N 1
ATOM 819 C CA . GLN A 1 104 ? -2.227 -3.875 36.800 1.00 91.88 104 GLN A CA 1
ATOM 820 C C . GLN A 1 104 ? -2.811 -4.944 37.736 1.00 91.88 104 GLN A C 1
ATOM 822 O O . GLN A 1 104 ? -3.553 -5.802 37.276 1.00 91.88 104 GLN A O 1
ATOM 827 N N . VAL A 1 105 ? -2.577 -4.827 39.047 1.00 93.94 105 VAL A N 1
ATOM 828 C CA . VAL A 1 105 ? -3.067 -5.785 40.056 1.00 93.94 105 VAL A CA 1
ATOM 829 C C . VAL A 1 105 ? -4.598 -5.830 40.111 1.00 93.94 105 VAL A C 1
ATOM 831 O O . VAL A 1 105 ? -5.193 -6.899 40.218 1.00 93.94 105 VAL A O 1
ATOM 834 N N . GLU A 1 106 ? -5.260 -4.672 40.024 1.00 94.75 106 GLU A N 1
ATOM 835 C CA . GLU A 1 106 ? -6.729 -4.610 39.966 1.00 94.75 106 GLU A CA 1
ATOM 836 C C . GLU A 1 106 ? -7.263 -5.272 38.685 1.00 94.75 106 GLU A C 1
ATOM 838 O O . GLU A 1 106 ? -8.263 -5.987 38.719 1.00 94.75 106 GLU A O 1
ATOM 843 N N . THR A 1 107 ? -6.573 -5.072 37.559 1.00 92.38 107 THR A N 1
ATOM 844 C CA . THR A 1 107 ? -6.941 -5.669 36.267 1.00 92.38 107 THR A CA 1
ATOM 845 C C . THR A 1 107 ? -6.719 -7.185 36.260 1.00 92.38 107 THR A C 1
ATOM 847 O O . THR A 1 107 ? -7.572 -7.921 35.770 1.00 92.38 107 THR A O 1
ATOM 850 N N . GLU A 1 108 ? -5.607 -7.662 36.823 1.00 92.31 108 GLU A N 1
ATOM 851 C CA . GLU A 1 108 ? -5.293 -9.086 36.994 1.00 92.31 108 GLU A CA 1
ATOM 852 C C . GLU A 1 108 ? -6.380 -9.787 37.804 1.00 92.31 108 GLU A C 1
ATOM 854 O O . GLU A 1 108 ? -6.992 -10.728 37.301 1.00 92.31 108 GLU A O 1
ATOM 859 N N . ARG A 1 109 ? -6.717 -9.253 38.984 1.00 93.81 109 ARG A N 1
ATOM 860 C CA . ARG A 1 109 ? -7.776 -9.798 39.846 1.00 93.81 109 ARG A CA 1
ATOM 861 C C . ARG A 1 109 ? -9.114 -9.924 39.118 1.00 93.81 109 ARG A C 1
ATOM 863 O O . ARG A 1 109 ? -9.813 -10.923 39.256 1.00 93.81 109 ARG A O 1
ATOM 870 N N . MET A 1 110 ? -9.481 -8.909 38.336 1.00 93.44 110 MET A N 1
ATOM 871 C CA . MET A 1 110 ? -10.711 -8.929 37.545 1.00 93.44 110 MET A CA 1
ATOM 872 C C . MET A 1 110 ? -10.709 -10.065 36.513 1.00 93.44 110 MET A C 1
ATOM 874 O O . MET A 1 110 ? -11.711 -10.758 36.350 1.00 93.44 110 MET A O 1
ATOM 878 N N . VAL A 1 111 ? -9.593 -10.257 35.808 1.00 90.06 111 VAL A N 1
ATOM 879 C CA . VAL A 1 111 ? -9.459 -11.287 34.767 1.00 90.06 111 VAL A CA 1
ATOM 880 C C . VAL A 1 111 ? -9.387 -12.691 35.367 1.00 90.06 111 VAL A C 1
ATOM 882 O O . VAL A 1 111 ? -9.982 -13.611 34.808 1.00 90.06 111 VAL A O 1
ATOM 885 N N . GLU A 1 112 ? -8.715 -12.855 36.506 1.00 90.69 112 GLU A N 1
ATOM 886 C CA . GLU A 1 112 ? -8.705 -14.100 37.281 1.00 90.69 112 GLU A CA 1
ATOM 887 C C . GLU A 1 112 ? -10.121 -14.490 37.704 1.00 90.69 112 GLU A C 1
ATOM 889 O O . GLU A 1 112 ? -10.540 -15.621 37.467 1.00 90.69 112 GLU A O 1
ATOM 894 N N . HIS A 1 113 ? -10.906 -13.536 38.208 1.00 91.00 113 HIS A N 1
ATOM 895 C CA . HIS A 1 113 ? -12.294 -13.804 38.566 1.00 91.00 113 HIS A CA 1
ATOM 896 C C . HIS A 1 113 ? -13.141 -14.210 37.349 1.00 91.00 113 HIS A C 1
ATOM 898 O O . HIS A 1 113 ? -13.893 -15.178 37.399 1.00 91.00 113 HIS A O 1
ATOM 904 N N . VAL A 1 114 ? -12.965 -13.556 36.197 1.00 87.44 114 VAL A N 1
ATOM 905 C CA . VAL A 1 114 ? -13.633 -13.981 34.950 1.00 87.44 114 VAL A CA 1
ATOM 906 C C . VAL A 1 114 ? -13.239 -15.404 34.542 1.00 87.44 114 VAL A C 1
ATOM 908 O O . VAL A 1 114 ? -14.058 -16.131 33.977 1.00 87.44 114 VAL A O 1
ATOM 911 N N . TRP A 1 115 ? -12.009 -15.829 34.835 1.00 85.00 115 TRP A N 1
ATOM 912 C CA . TRP A 1 115 ? -11.569 -17.198 34.581 1.00 85.00 115 TRP A CA 1
ATOM 913 C C . TRP A 1 115 ? -12.298 -18.218 35.464 1.00 85.00 115 TRP A C 1
ATOM 915 O 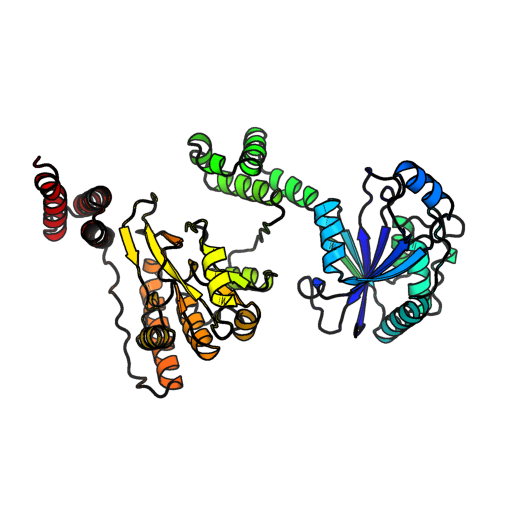O . TRP A 1 115 ? -12.698 -19.268 34.957 1.00 85.00 115 TRP A O 1
ATOM 925 N N . GLU A 1 116 ? -12.539 -17.892 36.738 1.00 86.56 116 GLU A N 1
ATOM 926 C CA . GLU A 1 116 ? -13.362 -18.700 37.653 1.00 86.56 116 GLU A CA 1
ATOM 927 C C . GLU A 1 116 ? -14.807 -18.827 37.147 1.00 86.56 116 GLU A C 1
ATOM 929 O O . GLU A 1 116 ? -15.397 -19.907 37.192 1.00 86.56 116 GLU A O 1
ATOM 934 N N . LEU A 1 117 ? -15.363 -17.742 36.596 1.00 84.69 117 LEU A N 1
ATOM 935 C CA . LEU A 1 117 ? -16.752 -17.683 36.131 1.00 84.69 117 LEU A CA 1
ATOM 936 C C . LEU A 1 117 ? -16.996 -18.328 34.757 1.00 84.69 117 LEU A C 1
ATOM 938 O O . LEU A 1 117 ? -18.146 -18.505 34.362 1.00 84.69 117 LEU A O 1
ATOM 942 N N . LYS A 1 118 ? -15.951 -18.697 34.008 1.00 71.94 118 LYS A N 1
ATOM 943 C CA . LYS A 1 118 ? -16.059 -19.116 32.595 1.00 71.94 118 LYS A CA 1
ATOM 944 C C . LYS A 1 118 ? -16.967 -20.334 32.351 1.00 71.94 118 LYS A C 1
ATOM 946 O O . LYS A 1 118 ? -17.454 -20.512 31.239 1.00 71.94 118 LYS A O 1
ATOM 951 N N . GLN A 1 119 ? -17.157 -21.187 33.358 1.00 73.12 119 GLN A N 1
ATOM 952 C CA . GLN A 1 119 ? -18.000 -22.393 33.287 1.00 73.12 119 GLN A CA 1
ATOM 953 C C . GLN A 1 119 ? -19.314 -22.251 34.070 1.00 73.12 119 GLN A C 1
ATOM 955 O O . GLN A 1 119 ? -20.055 -23.221 34.210 1.00 73.12 119 GLN A O 1
ATOM 960 N N . ILE A 1 120 ? -19.596 -21.060 34.602 1.00 78.31 120 ILE A N 1
ATOM 961 C CA . ILE A 1 120 ? -20.791 -20.780 35.393 1.00 78.31 120 ILE A CA 1
ATOM 962 C C . ILE A 1 120 ? -21.826 -20.117 34.484 1.00 78.31 120 ILE A C 1
ATOM 964 O O . ILE A 1 120 ? -21.534 -19.139 33.795 1.00 78.31 120 ILE A O 1
ATOM 968 N N . GLN A 1 121 ? -23.034 -20.675 34.475 1.00 74.75 121 GLN A N 1
ATOM 969 C CA . GLN A 1 121 ? -24.185 -20.100 33.786 1.00 74.75 121 GLN A CA 1
ATOM 970 C C . GLN A 1 121 ? -24.979 -19.232 34.760 1.00 74.75 121 GLN A C 1
ATOM 972 O O . GLN A 1 121 ? -25.210 -19.626 35.902 1.00 74.75 121 GLN A O 1
ATOM 977 N N . PHE A 1 122 ? -25.394 -18.062 34.290 1.00 74.06 122 PHE A N 1
ATOM 978 C CA . PHE A 1 122 ? -26.219 -17.109 35.028 1.00 74.06 122 PHE A CA 1
ATOM 979 C C . PHE A 1 122 ? -27.585 -16.982 34.358 1.00 74.06 122 PHE A C 1
ATOM 981 O O . PHE A 1 122 ? -27.690 -17.162 33.145 1.00 74.06 122 PHE A O 1
ATOM 988 N N . ASP A 1 123 ? -28.616 -16.603 35.105 1.00 67.50 123 ASP A N 1
ATOM 989 C CA . ASP A 1 123 ? -29.876 -16.184 34.493 1.00 67.50 123 ASP A CA 1
ATOM 990 C C . ASP A 1 123 ? -29.666 -14.818 33.820 1.00 67.50 123 ASP A C 1
ATOM 992 O O . ASP A 1 123 ? -29.173 -13.872 34.438 1.00 67.50 123 ASP A O 1
ATOM 996 N N . TYR A 1 124 ? -29.964 -14.714 32.520 1.00 63.88 124 TYR A N 1
ATOM 997 C CA . TYR A 1 124 ? -29.774 -13.472 31.768 1.00 63.88 124 TYR A CA 1
ATOM 998 C C . TYR A 1 124 ? -31.072 -12.672 31.698 1.00 63.88 124 TYR A C 1
ATOM 1000 O O . TYR A 1 124 ? -31.950 -12.984 30.891 1.00 63.88 124 TYR A O 1
ATOM 1008 N N . PHE A 1 125 ? -31.173 -11.595 32.473 1.00 67.00 125 PHE A N 1
ATOM 1009 C CA . PHE A 1 125 ? -32.278 -10.645 32.376 1.00 67.00 125 PHE A CA 1
ATOM 1010 C C . PHE A 1 125 ? -31.901 -9.460 31.470 1.00 67.00 125 PHE A C 1
ATOM 1012 O O . PHE A 1 125 ? -30.757 -9.013 31.411 1.00 67.00 125 PHE A O 1
ATOM 1019 N N . PHE A 1 126 ? -32.860 -8.971 30.678 1.00 56.47 126 PHE A N 1
ATOM 1020 C CA . PHE A 1 126 ? -32.591 -7.910 29.700 1.00 56.47 126 PHE A CA 1
ATOM 1021 C C . PHE A 1 126 ? -32.527 -6.515 30.337 1.00 56.47 126 PHE A C 1
ATOM 1023 O O . PHE A 1 126 ? -31.655 -5.706 30.012 1.00 56.47 126 PHE A O 1
ATOM 1030 N N . PHE A 1 127 ? -33.466 -6.223 31.238 1.00 60.34 127 PHE A N 1
ATOM 1031 C CA . PHE A 1 127 ? -33.590 -4.906 31.864 1.00 60.34 127 PHE A CA 1
ATOM 1032 C C . PHE A 1 127 ? -32.732 -4.754 33.120 1.00 60.34 127 PHE A C 1
ATOM 1034 O O . PHE A 1 127 ? -32.262 -3.651 33.389 1.00 60.34 127 PHE A O 1
ATOM 1041 N N . ASP A 1 128 ? -32.485 -5.852 33.827 1.00 55.91 128 ASP A N 1
ATOM 1042 C CA . ASP A 1 128 ? -31.679 -5.924 35.045 1.00 55.91 128 ASP A CA 1
ATOM 1043 C C . ASP A 1 128 ? -30.639 -7.044 34.906 1.00 55.91 128 ASP A C 1
ATOM 1045 O O . ASP A 1 128 ? -30.790 -7.874 34.021 1.00 55.91 128 ASP A O 1
ATOM 1049 N N . GLU A 1 129 ? -29.556 -7.043 35.684 1.00 67.94 129 GLU A N 1
ATOM 1050 C CA . GLU A 1 129 ? -28.478 -8.059 35.629 1.00 67.94 129 GLU A CA 1
ATOM 1051 C C . GLU A 1 129 ? -27.905 -8.359 34.223 1.00 67.94 129 GLU A C 1
ATOM 1053 O O . GLU A 1 129 ? -27.321 -9.415 33.955 1.00 67.94 129 GLU A O 1
ATOM 1058 N N . ASN A 1 130 ? -28.054 -7.403 33.310 1.00 70.19 130 ASN A N 1
ATOM 1059 C CA . ASN A 1 130 ? -27.631 -7.532 31.929 1.00 70.19 130 ASN A CA 1
ATOM 1060 C C . ASN A 1 130 ? -26.106 -7.375 31.783 1.00 70.19 130 ASN A C 1
ATOM 1062 O O . ASN A 1 130 ? -25.356 -7.224 32.751 1.00 70.19 130 ASN A O 1
ATOM 1066 N N . CYS A 1 131 ? -25.637 -7.370 30.534 1.00 74.44 131 CYS A N 1
ATOM 1067 C CA . CYS A 1 131 ? -24.219 -7.205 30.205 1.00 74.44 131 CYS A CA 1
ATOM 1068 C C . CYS A 1 131 ? -23.556 -6.026 30.922 1.00 74.44 131 CYS A C 1
ATOM 1070 O O . CYS A 1 131 ? -22.456 -6.171 31.443 1.00 74.44 131 CYS A O 1
ATOM 1072 N N . SER A 1 132 ? -24.229 -4.883 31.020 1.00 80.00 132 SER A N 1
ATOM 1073 C CA . SER A 1 132 ? -23.661 -3.706 31.655 1.00 80.00 132 SER A CA 1
ATOM 1074 C C . SER A 1 132 ? -23.594 -3.841 33.169 1.00 80.00 132 SER A C 1
ATOM 1076 O O . SER A 1 132 ? -22.567 -3.485 33.742 1.00 80.00 132 SER A O 1
ATOM 1078 N N . TYR A 1 133 ? -24.613 -4.423 33.804 1.00 84.56 133 TYR A N 1
ATOM 1079 C CA . TYR A 1 133 ? -24.607 -4.692 35.243 1.00 84.56 133 TYR A CA 1
ATOM 1080 C C . TYR A 1 133 ? -23.478 -5.649 35.646 1.00 84.56 133 TYR A C 1
ATOM 1082 O O . TYR A 1 133 ? -22.681 -5.339 36.531 1.00 84.56 133 TYR A O 1
ATOM 1090 N N . ARG A 1 134 ? -23.347 -6.781 34.943 1.00 85.69 134 ARG A N 1
ATOM 1091 C CA . ARG A 1 134 ? -22.314 -7.791 35.227 1.00 85.69 134 ARG A CA 1
ATOM 1092 C C . ARG A 1 134 ? -20.894 -7.247 35.066 1.00 85.69 134 ARG A C 1
ATOM 1094 O O . ARG A 1 134 ? -19.988 -7.648 35.789 1.00 85.69 134 ARG A O 1
ATOM 1101 N N . LEU A 1 135 ? -20.682 -6.285 34.169 1.00 86.00 135 LEU A N 1
ATOM 1102 C CA . LEU A 1 135 ? -19.388 -5.606 34.063 1.00 86.00 135 LEU A CA 1
ATOM 1103 C C . LEU A 1 135 ? -19.127 -4.648 35.233 1.00 86.00 135 LEU A C 1
ATOM 1105 O O . LEU A 1 135 ? -17.975 -4.517 35.639 1.00 86.00 135 LEU A O 1
ATO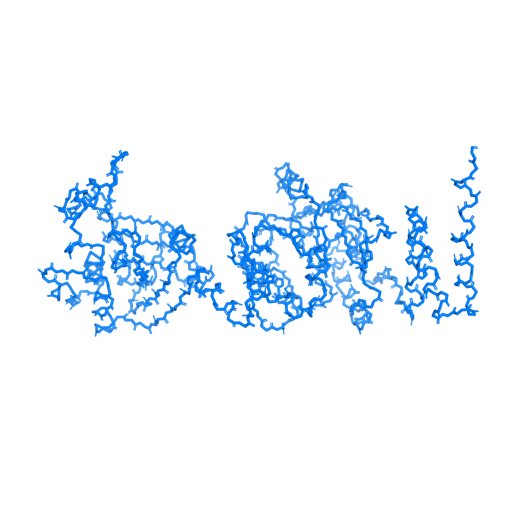M 1109 N N . LEU A 1 136 ? -20.154 -4.013 35.813 1.00 89.81 136 LEU A N 1
ATOM 1110 C CA . LEU A 1 136 ? -19.984 -3.230 37.044 1.00 89.81 136 LEU A CA 1
ATOM 1111 C C . LEU A 1 136 ? -19.543 -4.123 38.210 1.00 89.81 136 LEU A C 1
ATOM 1113 O O . LEU A 1 136 ? -18.658 -3.721 38.963 1.00 89.81 136 LEU A O 1
ATOM 1117 N N . GLU A 1 137 ? -20.088 -5.339 38.329 1.00 89.81 137 GLU A N 1
ATOM 1118 C CA . GLU A 1 137 ? -19.639 -6.319 39.332 1.00 89.81 137 GLU A CA 1
ATOM 1119 C C . GLU A 1 137 ? -18.148 -6.635 39.176 1.00 89.81 137 GLU A C 1
ATOM 1121 O O . GLU A 1 137 ? -17.398 -6.557 40.150 1.00 89.81 137 GLU A O 1
ATOM 1126 N N . LEU A 1 138 ? -17.692 -6.894 37.946 1.00 90.94 138 LEU A N 1
ATOM 1127 C CA . LEU A 1 138 ? -16.273 -7.129 37.667 1.00 90.94 138 LEU A CA 1
ATOM 1128 C C . LEU A 1 138 ? -15.389 -5.942 38.074 1.00 90.94 138 LEU A C 1
ATOM 1130 O O . LEU A 1 138 ? -14.310 -6.145 38.631 1.00 90.94 138 LEU A O 1
ATOM 1134 N N . LEU A 1 139 ? -15.843 -4.705 37.854 1.00 92.06 139 LEU A N 1
ATOM 1135 C CA . LEU A 1 139 ? -15.111 -3.514 38.295 1.00 92.06 139 LEU A CA 1
ATOM 1136 C C . LEU A 1 139 ? -15.042 -3.410 39.826 1.00 92.06 139 LEU A C 1
ATOM 1138 O O . LEU A 1 139 ? -14.003 -3.016 40.357 1.00 92.06 139 LEU A O 1
ATOM 1142 N N . GLN A 1 140 ? -16.099 -3.798 40.546 1.00 93.50 140 GLN A N 1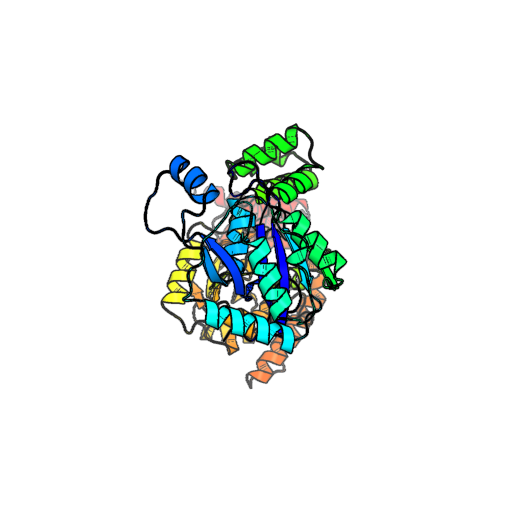
ATOM 1143 C CA . GLN A 1 140 ? -16.084 -3.850 42.016 1.00 93.50 140 GLN A CA 1
ATOM 1144 C C . GLN A 1 140 ? -15.131 -4.924 42.546 1.00 93.50 140 GLN A C 1
ATOM 1146 O O . GLN A 1 140 ? -14.453 -4.698 43.548 1.00 93.50 140 GLN A O 1
ATOM 1151 N N . VAL A 1 141 ? -15.036 -6.065 41.858 1.00 92.69 141 VAL A N 1
ATOM 1152 C CA . VAL A 1 141 ? -14.039 -7.101 42.164 1.00 92.69 141 VAL A CA 1
ATOM 1153 C C . VAL A 1 141 ? -12.626 -6.571 41.915 1.00 92.69 141 VAL A C 1
ATOM 1155 O O . VAL A 1 141 ? -11.746 -6.758 42.757 1.00 92.69 141 VAL A O 1
ATOM 1158 N N . ALA A 1 142 ? -12.412 -5.856 40.805 1.00 92.75 142 ALA A N 1
ATOM 1159 C CA . ALA A 1 142 ? -11.128 -5.244 40.472 1.00 92.75 142 ALA A CA 1
ATOM 1160 C C . ALA A 1 142 ? -10.649 -4.304 41.591 1.00 92.75 142 ALA A C 1
ATOM 1162 O O . ALA A 1 142 ? -9.546 -4.476 42.117 1.00 92.75 142 ALA A O 1
ATOM 1163 N N . ARG A 1 143 ? -11.508 -3.360 42.007 1.00 94.31 143 ARG A N 1
ATOM 1164 C CA . ARG A 1 143 ? -11.244 -2.365 43.057 1.00 94.31 143 ARG A CA 1
ATOM 1165 C C . ARG A 1 143 ? -12.270 -2.486 44.197 1.00 94.31 143 ARG A C 1
ATOM 1167 O O . ARG A 1 143 ? -13.308 -1.814 44.169 1.00 94.31 143 ARG A O 1
ATOM 1174 N N . PRO A 1 144 ? -11.965 -3.295 45.230 1.00 88.19 144 PRO A N 1
ATOM 1175 C CA . PRO A 1 144 ? -12.811 -3.432 46.407 1.00 88.19 144 PRO A CA 1
ATOM 1176 C C . PRO A 1 144 ? -13.073 -2.072 47.062 1.00 88.19 144 PRO A C 1
ATOM 1178 O O . PRO A 1 144 ? -12.143 -1.309 47.321 1.00 88.19 144 PRO A O 1
ATOM 1181 N N . GLY A 1 145 ? -14.344 -1.766 47.322 1.00 86.06 145 GLY A N 1
ATOM 1182 C CA . GLY A 1 145 ? -14.792 -0.476 47.863 1.00 86.06 145 GLY A CA 1
ATOM 1183 C C . GLY A 1 145 ? -15.620 0.358 46.883 1.00 86.06 145 GLY A C 1
ATOM 1184 O O . GLY A 1 145 ? -16.313 1.279 47.311 1.00 86.06 145 GLY A O 1
ATOM 1185 N N . LEU A 1 146 ? -15.614 0.011 45.593 1.00 90.44 146 LEU A N 1
ATOM 1186 C CA . LEU A 1 146 ? -16.589 0.533 44.639 1.00 90.44 146 LEU A CA 1
ATOM 1187 C C . LEU A 1 146 ? -17.994 -0.011 44.938 1.00 90.44 146 LEU A C 1
ATOM 1189 O O . LEU A 1 146 ? -18.154 -1.177 45.289 1.00 90.44 146 LEU A O 1
ATOM 1193 N N . ARG A 1 147 ? -19.003 0.847 44.759 1.00 89.81 147 ARG A N 1
ATOM 1194 C CA . ARG A 1 147 ? -20.435 0.542 44.929 1.00 89.81 147 ARG A CA 1
ATOM 1195 C C . ARG A 1 147 ? -21.218 0.998 43.697 1.00 89.81 147 ARG A C 1
ATOM 1197 O O . ARG A 1 147 ? -22.042 1.907 43.745 1.00 89.81 147 ARG A O 1
ATOM 1204 N N . LEU A 1 148 ? -20.848 0.440 42.552 1.00 89.25 148 LEU A N 1
ATOM 1205 C CA . LEU A 1 148 ? -21.422 0.756 41.248 1.00 89.25 148 LEU A CA 1
ATOM 1206 C C . LEU A 1 148 ? -22.796 0.101 41.057 1.00 89.25 148 LEU A C 1
ATOM 1208 O O . LEU A 1 148 ? -23.687 0.736 40.502 1.00 89.25 148 LEU A O 1
ATOM 1212 N N . THR A 1 149 ? -22.988 -1.137 41.523 1.00 87.75 149 THR A N 1
ATOM 1213 C CA . THR A 1 149 ? -24.241 -1.880 41.300 1.00 87.75 149 THR A CA 1
ATOM 1214 C C . THR A 1 149 ? -25.399 -1.394 42.171 1.00 87.75 149 THR A C 1
ATOM 1216 O O . THR A 1 149 ? -26.548 -1.479 41.750 1.00 87.75 149 THR A O 1
ATOM 1219 N N . GLU A 1 150 ? -25.116 -0.801 43.338 1.00 87.38 150 GLU A N 1
ATOM 1220 C CA . GLU A 1 150 ? -26.132 -0.237 44.249 1.00 87.38 150 GLU A CA 1
ATOM 1221 C C . GLU A 1 150 ? -26.987 0.866 43.591 1.00 87.38 150 GLU A C 1
ATOM 1223 O O . GLU A 1 150 ? -28.102 1.135 44.033 1.00 87.38 150 GLU A O 1
ATOM 1228 N N . GLN A 1 151 ? -26.491 1.491 42.517 1.00 85.62 151 GLN A N 1
ATOM 1229 C CA . GLN A 1 151 ? -27.196 2.543 41.774 1.00 85.62 151 GLN A CA 1
ATOM 1230 C C . GLN A 1 151 ? -28.268 2.000 40.814 1.00 85.62 151 GLN A C 1
ATOM 1232 O O . GLN A 1 151 ? -29.075 2.777 40.304 1.00 85.62 151 GLN A O 1
ATOM 1237 N N . PHE A 1 152 ? -28.296 0.686 40.571 1.00 87.19 152 PHE A N 1
ATOM 1238 C CA . PHE A 1 152 ? -29.150 0.049 39.565 1.00 87.19 152 PHE A CA 1
ATOM 1239 C C . PHE A 1 152 ? -29.980 -1.101 40.168 1.00 87.19 152 PHE A C 1
ATOM 1241 O O . PHE A 1 152 ? -29.785 -2.247 39.785 1.00 87.19 152 PHE A O 1
ATOM 1248 N N . PRO A 1 153 ? -30.909 -0.832 41.109 1.00 76.06 153 PRO A N 1
ATOM 1249 C CA . PRO A 1 153 ? -31.675 -1.874 41.808 1.00 76.06 153 PRO A CA 1
ATOM 1250 C C . PRO A 1 153 ? -32.843 -2.470 41.002 1.00 76.06 153 PRO A C 1
ATOM 1252 O O . PRO A 1 153 ? -33.544 -3.340 41.508 1.00 76.06 153 PRO A O 1
ATOM 1255 N N . LEU A 1 154 ? -33.135 -1.915 39.822 1.00 72.75 154 LEU A N 1
ATOM 1256 C CA . LEU A 1 154 ? -34.298 -2.279 39.001 1.00 72.75 154 LEU A CA 1
ATOM 1257 C C . LEU A 1 154 ? -33.955 -2.373 37.517 1.00 72.75 154 LEU A C 1
ATOM 1259 O O . LEU A 1 154 ? -34.502 -3.210 36.806 1.00 72.75 154 LEU A O 1
ATOM 1263 N N . THR A 1 155 ? -33.119 -1.456 37.021 1.00 76.75 155 THR A N 1
ATOM 1264 C CA . THR A 1 155 ? -32.716 -1.440 35.615 1.00 76.75 155 THR A CA 1
ATOM 1265 C C . THR A 1 155 ? -31.295 -0.935 35.448 1.00 76.75 155 THR A C 1
ATOM 1267 O O . THR A 1 155 ? -30.963 0.125 35.979 1.00 76.75 155 THR A O 1
ATOM 1270 N N . ALA A 1 156 ? -30.497 -1.622 34.634 1.00 79.62 156 ALA A N 1
ATOM 1271 C CA . ALA A 1 156 ? -29.132 -1.230 34.297 1.00 79.62 156 ALA A CA 1
ATOM 1272 C C . ALA A 1 156 ? -29.029 -0.830 32.819 1.00 79.62 156 ALA A C 1
ATOM 1274 O O . ALA A 1 156 ? -28.687 -1.640 31.958 1.00 79.62 156 ALA A O 1
ATOM 1275 N N . ILE A 1 157 ? -29.336 0.428 32.497 1.00 83.12 157 ILE A N 1
ATOM 1276 C CA . ILE A 1 157 ? -29.209 0.919 31.120 1.00 83.12 157 ILE A CA 1
ATOM 1277 C C . ILE A 1 157 ? -27.721 1.166 30.816 1.00 83.12 157 ILE A C 1
ATOM 1279 O O . ILE A 1 157 ? -27.064 1.896 31.562 1.00 83.12 157 ILE A O 1
ATOM 1283 N N . PRO A 1 158 ? -27.169 0.627 29.713 1.00 82.44 158 PRO A N 1
ATOM 1284 C CA . PRO A 1 158 ? -25.749 0.741 29.384 1.00 82.44 158 PRO A CA 1
ATOM 1285 C C . PRO A 1 158 ? -25.182 2.166 29.450 1.00 82.44 158 PRO A C 1
ATOM 1287 O O . PRO A 1 158 ? -24.124 2.380 30.043 1.00 82.44 158 PRO A O 1
ATOM 1290 N N . THR A 1 159 ? -25.897 3.166 28.927 1.00 84.19 159 THR A N 1
ATOM 1291 C CA . THR A 1 159 ? -25.480 4.578 29.006 1.00 84.19 159 THR A CA 1
ATOM 1292 C C . THR A 1 159 ? -25.336 5.078 30.441 1.00 84.19 159 THR A C 1
ATOM 1294 O O . THR A 1 159 ? -24.390 5.807 30.744 1.00 84.19 159 THR A O 1
ATOM 1297 N N . ASP A 1 160 ? -26.238 4.665 31.330 1.00 86.25 160 ASP A N 1
ATOM 1298 C CA . ASP A 1 160 ? -26.227 5.078 32.731 1.00 86.25 160 ASP A CA 1
ATOM 1299 C C . ASP A 1 160 ? -25.115 4.359 33.500 1.00 86.25 160 ASP A C 1
ATOM 1301 O O . ASP A 1 160 ? -24.428 4.982 34.307 1.00 86.25 160 ASP A O 1
ATOM 1305 N N . THR A 1 161 ? -24.835 3.090 33.178 1.00 87.88 161 THR A N 1
ATOM 1306 C CA . THR A 1 161 ? -23.693 2.367 33.767 1.00 87.88 161 THR A CA 1
ATOM 1307 C C . THR A 1 161 ? -22.351 3.009 33.403 1.00 87.88 161 THR A C 1
ATOM 1309 O O . THR A 1 161 ? -21.488 3.179 34.263 1.00 87.88 161 THR A O 1
ATOM 1312 N N . VAL A 1 162 ? -22.179 3.455 32.152 1.00 88.38 162 VAL A N 1
ATOM 1313 C CA . VAL A 1 162 ? -20.981 4.192 31.716 1.00 88.38 162 VAL A CA 1
ATOM 1314 C C . VAL A 1 162 ? -20.866 5.522 32.464 1.00 88.38 162 VAL A C 1
ATOM 1316 O O . VAL A 1 162 ? -19.768 5.924 32.863 1.00 88.38 162 VAL A O 1
ATOM 1319 N N . LYS A 1 163 ? -21.994 6.207 32.688 1.00 88.56 163 LYS A N 1
ATOM 1320 C CA . LYS A 1 163 ? -22.040 7.445 33.470 1.00 88.56 163 LYS A CA 1
ATOM 1321 C C . LYS A 1 163 ? -21.629 7.204 34.927 1.00 88.56 163 LYS A C 1
ATOM 1323 O O . LYS A 1 163 ? -20.767 7.932 35.410 1.00 88.56 163 LYS A O 1
ATOM 1328 N N . ALA A 1 164 ? -22.132 6.151 35.571 1.00 91.62 164 ALA A N 1
ATOM 1329 C CA . ALA A 1 164 ? -21.743 5.761 36.929 1.00 91.62 164 ALA A CA 1
ATOM 1330 C C . ALA A 1 164 ? -20.237 5.456 37.044 1.00 91.62 164 ALA A C 1
ATOM 1332 O O . ALA A 1 164 ? -19.576 5.933 37.965 1.00 91.62 164 ALA A O 1
ATOM 1333 N N . VAL A 1 165 ? -19.657 4.735 36.076 1.00 92.06 165 VAL A N 1
ATOM 1334 C CA . VAL A 1 165 ? -18.203 4.467 36.026 1.00 92.06 165 VAL A CA 1
ATOM 1335 C C . VAL A 1 165 ? -17.400 5.767 35.904 1.00 92.06 165 VAL A C 1
ATOM 1337 O O . VAL A 1 165 ? -16.368 5.934 36.560 1.00 92.06 165 VAL A O 1
ATOM 1340 N N . LYS A 1 166 ? -17.877 6.719 35.095 1.00 92.06 166 LYS A N 1
ATOM 1341 C CA . LYS A 1 166 ? -17.256 8.042 34.959 1.00 92.06 166 LYS A CA 1
ATOM 1342 C C . LYS A 1 166 ? -17.354 8.861 36.251 1.00 92.06 166 LYS A C 1
ATOM 1344 O O . LYS A 1 166 ? -16.362 9.466 36.648 1.00 92.06 166 LYS A O 1
ATOM 1349 N N . GLU A 1 167 ? -18.514 8.878 36.901 1.00 92.38 167 GLU A N 1
ATOM 1350 C CA . GLU A 1 167 ? -18.755 9.607 38.156 1.00 92.38 167 GLU A CA 1
ATOM 1351 C C . GLU A 1 167 ? -17.976 9.017 39.337 1.00 92.38 167 GLU A C 1
ATOM 1353 O O . GLU A 1 167 ? -17.499 9.764 40.188 1.00 92.38 167 GLU A O 1
ATOM 1358 N N . ALA A 1 168 ? -17.734 7.704 39.332 1.00 92.31 168 ALA A N 1
ATOM 1359 C CA . ALA A 1 168 ? -16.852 7.026 40.281 1.00 92.31 168 ALA A CA 1
ATOM 1360 C C . ALA A 1 168 ? -15.354 7.344 40.080 1.00 92.31 168 ALA A C 1
ATOM 1362 O O . ALA A 1 168 ? -14.506 6.800 40.787 1.00 92.31 168 ALA A O 1
ATOM 1363 N N . GLY A 1 169 ? -15.003 8.198 39.110 1.00 92.50 169 GLY A N 1
ATOM 1364 C CA . GLY A 1 169 ? -13.625 8.617 38.861 1.00 92.50 169 GLY A CA 1
ATOM 1365 C C . GLY A 1 169 ? -12.744 7.517 38.271 1.00 92.50 169 GLY A C 1
ATOM 1366 O O . GLY A 1 169 ? -11.524 7.579 38.408 1.00 92.50 169 GLY A O 1
ATOM 1367 N N . LEU A 1 170 ? -13.337 6.505 37.627 1.00 94.06 170 LEU A N 1
ATOM 1368 C CA . LEU A 1 170 ? -12.595 5.381 37.048 1.00 94.06 170 LEU A CA 1
ATOM 1369 C C . LEU A 1 170 ? -12.042 5.672 35.653 1.00 94.06 170 LEU A C 1
ATOM 1371 O O . LEU A 1 170 ? -11.187 4.935 35.180 1.00 94.06 170 LEU A O 1
ATOM 1375 N N . VAL A 1 171 ? -12.518 6.714 34.971 1.00 94.50 171 VAL A N 1
ATOM 1376 C CA . VAL A 1 171 ? -12.151 6.999 33.577 1.00 94.50 171 VAL A CA 1
ATOM 1377 C C . VAL A 1 171 ? -10.952 7.944 33.517 1.00 94.50 171 VAL A C 1
ATOM 1379 O O . VAL A 1 171 ? -11.048 9.104 33.905 1.00 94.50 171 VAL A O 1
ATOM 1382 N N . GLU A 1 172 ? -9.840 7.459 32.969 1.00 92.56 172 GLU A N 1
ATOM 1383 C CA . GLU A 1 172 ? -8.631 8.245 32.696 1.00 92.56 172 GLU A CA 1
ATOM 1384 C C . GLU A 1 172 ? -8.770 9.049 31.394 1.00 92.56 172 GLU A C 1
ATOM 1386 O O . GLU A 1 172 ? -8.426 10.229 31.328 1.00 92.56 172 GLU A O 1
ATOM 1391 N N . LYS A 1 173 ? -9.275 8.403 30.336 1.00 91.12 173 LYS A N 1
ATOM 1392 C CA . LYS A 1 173 ? -9.353 8.973 28.986 1.00 91.12 173 LYS A CA 1
ATOM 1393 C C . LYS A 1 173 ? -10.547 8.410 28.223 1.00 91.12 173 LYS A C 1
ATOM 1395 O O . LYS A 1 173 ? -10.900 7.247 28.389 1.00 91.12 173 LYS A O 1
ATOM 1400 N N . ILE A 1 174 ? -11.133 9.230 27.354 1.00 90.88 174 ILE A N 1
ATOM 1401 C CA . ILE A 1 174 ? -12.211 8.831 26.446 1.00 90.88 174 ILE A CA 1
ATOM 1402 C C . ILE A 1 174 ? -11.703 8.944 25.010 1.00 90.88 174 ILE A C 1
ATOM 1404 O O . ILE A 1 174 ? -11.239 10.005 24.595 1.00 90.88 174 ILE A O 1
ATOM 1408 N N . ASP A 1 175 ? -11.808 7.857 24.257 1.00 86.00 175 ASP A N 1
ATOM 1409 C CA . ASP A 1 175 ? -11.488 7.778 22.838 1.00 86.00 175 ASP A CA 1
ATOM 1410 C C . ASP A 1 175 ? -12.769 7.491 22.039 1.00 86.00 175 ASP A C 1
ATOM 1412 O O . ASP A 1 175 ? -13.546 6.603 22.379 1.00 86.00 175 ASP A O 1
ATOM 1416 N N . TYR A 1 176 ? -13.007 8.245 20.964 1.00 84.00 176 TYR A N 1
ATOM 1417 C CA . TYR A 1 176 ? -14.151 8.047 20.069 1.00 84.00 176 TYR A CA 1
ATOM 1418 C C . TYR A 1 176 ? -13.700 7.388 18.767 1.00 84.00 176 TYR A C 1
ATOM 1420 O O . TYR A 1 176 ? -12.720 7.817 18.148 1.00 84.00 176 TYR A O 1
ATOM 1428 N N . ARG A 1 177 ? -14.430 6.361 18.326 1.00 78.88 177 ARG A N 1
ATOM 1429 C CA . ARG A 1 177 ? -14.261 5.746 17.008 1.00 78.88 177 ARG A CA 1
ATOM 1430 C C . ARG A 1 177 ? -15.565 5.865 16.217 1.00 78.88 177 ARG A C 1
ATOM 1432 O O . ARG A 1 177 ? -16.547 5.226 16.598 1.00 78.88 177 ARG A O 1
ATOM 1439 N N . PRO A 1 178 ? -15.570 6.615 15.105 1.00 81.75 178 PRO A N 1
ATOM 1440 C CA . PRO A 1 178 ? -16.753 6.723 14.268 1.00 81.75 178 PRO A CA 1
ATOM 1441 C C . PRO A 1 178 ? -17.066 5.401 13.558 1.00 81.75 178 PRO A C 1
ATOM 1443 O O . PRO A 1 178 ? -16.176 4.599 13.224 1.00 81.75 178 PRO A O 1
ATOM 1446 N N . SER A 1 179 ? -18.350 5.199 13.294 1.00 79.19 179 SER A N 1
ATOM 1447 C CA . SER A 1 179 ? -18.857 4.135 12.445 1.00 79.19 179 SER A CA 1
ATOM 1448 C C . SER A 1 179 ? -18.495 4.361 10.979 1.00 79.19 179 SER A C 1
ATOM 1450 O O . SER A 1 179 ? -18.118 5.461 10.571 1.00 79.19 179 SER A O 1
ATOM 1452 N N . ARG A 1 180 ? -18.629 3.319 10.149 1.00 75.94 180 ARG A N 1
ATOM 1453 C CA . ARG A 1 180 ? -18.423 3.463 8.698 1.00 75.94 180 ARG A CA 1
ATOM 1454 C C . ARG A 1 180 ? -19.453 4.387 8.064 1.00 75.94 180 ARG A C 1
ATOM 1456 O O . ARG A 1 180 ? -19.101 5.153 7.176 1.00 75.94 180 ARG A O 1
ATOM 1463 N N . GLU A 1 181 ? -20.694 4.338 8.540 1.00 79.69 181 GLU A N 1
ATOM 1464 C CA . GLU A 1 181 ? -21.742 5.269 8.125 1.00 79.69 181 GLU A CA 1
ATOM 1465 C C . GLU A 1 181 ? -21.343 6.707 8.460 1.00 79.69 181 GLU A C 1
ATOM 1467 O O . GLU A 1 181 ? -21.371 7.574 7.588 1.00 79.69 181 GLU A O 1
ATOM 1472 N N . ARG A 1 182 ? -20.885 6.962 9.691 1.00 84.00 182 ARG A N 1
ATOM 1473 C CA . ARG A 1 182 ? -20.447 8.297 10.093 1.00 84.00 182 ARG A CA 1
ATOM 1474 C C . ARG A 1 182 ? -19.253 8.770 9.266 1.00 84.00 182 ARG A C 1
ATOM 1476 O O . ARG A 1 182 ? -19.260 9.902 8.792 1.00 84.00 182 ARG A O 1
ATOM 1483 N N . GLU A 1 183 ? -18.263 7.907 9.039 1.00 83.56 183 GLU A N 1
ATOM 1484 C CA . GLU A 1 183 ? -17.117 8.195 8.166 1.00 83.56 183 GLU A CA 1
ATOM 1485 C C . GLU A 1 183 ? -17.546 8.502 6.719 1.00 83.56 183 GLU A C 1
ATOM 1487 O O . GLU A 1 183 ? -17.000 9.424 6.109 1.00 83.56 183 GLU A O 1
ATOM 1492 N N . LEU A 1 184 ? -18.523 7.771 6.169 1.00 84.00 184 LEU A N 1
ATOM 1493 C CA . LEU A 1 184 ? -19.077 8.016 4.835 1.00 84.00 184 LEU A CA 1
ATOM 1494 C C . LEU A 1 184 ? -19.800 9.365 4.772 1.00 84.00 184 LEU A C 1
ATOM 1496 O O . LEU A 1 184 ? -19.524 10.158 3.872 1.00 84.00 184 LEU A O 1
ATOM 1500 N N . LEU A 1 185 ? -20.675 9.653 5.739 1.00 85.31 185 LEU A N 1
ATOM 1501 C CA . LEU A 1 185 ? -21.407 10.918 5.811 1.00 85.31 185 LEU A CA 1
ATOM 1502 C C . LEU A 1 185 ? -20.447 12.108 5.904 1.00 85.31 185 LEU A C 1
ATOM 1504 O O . LEU A 1 185 ? -20.601 13.073 5.162 1.00 85.31 185 LEU A O 1
ATOM 1508 N N . GLU A 1 186 ? -19.413 12.030 6.747 1.00 88.38 186 GLU A N 1
ATOM 1509 C CA . GLU A 1 186 ? -18.380 13.071 6.839 1.00 88.38 186 GLU A CA 1
ATOM 1510 C C . GLU A 1 186 ? -17.625 13.271 5.514 1.00 88.38 186 GLU A C 1
ATOM 1512 O O . GLU A 1 186 ? -17.342 14.409 5.136 1.00 88.38 186 GLU A O 1
ATOM 1517 N N . ARG A 1 187 ? -17.324 12.195 4.773 1.00 87.94 187 ARG A N 1
ATOM 1518 C CA . ARG A 1 187 ? -16.673 12.284 3.451 1.00 87.94 187 ARG A CA 1
ATOM 1519 C C . ARG A 1 187 ? -17.599 12.803 2.354 1.00 87.94 187 ARG A C 1
ATOM 1521 O O . ARG A 1 187 ? -17.096 13.377 1.391 1.00 87.94 187 ARG A O 1
ATOM 1528 N N . ALA A 1 188 ? -18.909 12.626 2.502 1.00 88.50 188 ALA A N 1
ATOM 1529 C CA . ALA A 1 188 ? -19.918 13.118 1.571 1.00 88.50 188 ALA A CA 1
ATOM 1530 C C . ALA A 1 188 ? -20.294 14.593 1.802 1.00 88.50 188 ALA A C 1
ATOM 1532 O O . ALA A 1 188 ? -20.734 15.249 0.864 1.00 88.50 188 ALA A O 1
ATOM 1533 N N . LYS A 1 189 ? -20.068 15.156 3.000 1.00 92.31 189 LYS A N 1
ATOM 1534 C CA . LYS A 1 189 ? -20.339 16.578 3.313 1.00 92.31 189 LYS A CA 1
ATOM 1535 C C . LYS A 1 189 ? -19.818 17.606 2.296 1.00 92.31 189 LYS A C 1
ATOM 1537 O O . LYS A 1 189 ? -20.548 18.555 2.028 1.00 92.31 189 LYS A O 1
ATOM 1542 N N . PRO A 1 190 ? -18.581 17.508 1.765 1.00 93.44 190 PRO A N 1
ATOM 1543 C CA . PRO A 1 190 ? -18.080 18.481 0.795 1.00 93.44 190 PRO A CA 1
ATOM 1544 C C . PRO A 1 190 ? -18.621 18.273 -0.628 1.00 93.44 190 PRO A C 1
ATOM 1546 O O . PRO A 1 190 ? -18.235 19.043 -1.511 1.00 93.44 190 PRO A O 1
ATOM 1549 N N . LEU A 1 191 ? -19.423 17.229 -0.870 1.00 95.44 191 LEU A N 1
ATOM 1550 C CA . LEU A 1 191 ? -19.972 16.870 -2.177 1.00 95.44 191 LEU A CA 1
ATOM 1551 C C . LEU A 1 191 ? -21.372 17.458 -2.359 1.00 95.44 191 LEU A C 1
ATOM 1553 O O . LEU A 1 191 ? -22.188 17.414 -1.435 1.00 95.44 191 LEU A O 1
ATOM 1557 N N . ASP A 1 192 ? -21.652 17.963 -3.556 1.00 95.69 192 ASP A N 1
ATOM 1558 C CA . ASP A 1 192 ? -23.004 18.371 -3.940 1.00 95.69 192 ASP A CA 1
ATOM 1559 C C . ASP A 1 192 ? -23.890 17.161 -4.301 1.00 95.69 192 ASP A C 1
ATOM 1561 O O . ASP A 1 192 ? -23.464 16.004 -4.242 1.00 95.69 192 ASP A O 1
ATOM 1565 N N . SER A 1 193 ? -25.155 17.412 -4.647 1.00 94.81 193 SER A N 1
ATOM 1566 C CA . SER A 1 193 ? -26.114 16.350 -4.966 1.00 94.81 193 SER A CA 1
ATOM 1567 C C . SER A 1 193 ? -25.703 15.504 -6.172 1.00 94.81 193 SER A C 1
ATOM 1569 O O . SER A 1 193 ? -25.908 14.290 -6.158 1.00 94.81 193 SER A O 1
ATOM 1571 N N . ASP A 1 194 ? -25.112 16.112 -7.200 1.00 94.81 194 ASP A N 1
ATOM 1572 C CA . ASP A 1 194 ? -24.730 15.412 -8.429 1.00 94.81 194 ASP A CA 1
ATOM 1573 C C . ASP A 1 194 ? -23.495 14.538 -8.185 1.00 94.81 194 ASP A C 1
ATOM 1575 O O . ASP A 1 194 ? -23.387 13.410 -8.672 1.00 94.81 194 ASP A O 1
ATOM 1579 N N . GLU A 1 195 ? -22.568 15.020 -7.368 1.00 96.12 195 GLU A N 1
ATOM 1580 C CA . GLU A 1 195 ? -21.391 14.268 -6.952 1.00 96.12 195 GLU A CA 1
ATOM 1581 C C . GLU A 1 195 ? -21.733 13.130 -5.988 1.00 96.12 195 GLU A C 1
ATOM 1583 O O . GLU A 1 195 ? -21.130 12.060 -6.070 1.00 96.12 195 GLU A O 1
ATOM 1588 N N . GLN A 1 196 ? -22.732 13.302 -5.122 1.00 94.56 196 GLN A N 1
ATOM 1589 C CA . GLN A 1 196 ? -23.264 12.206 -4.307 1.00 94.56 196 GLN A CA 1
ATOM 1590 C C . GLN A 1 196 ? -23.890 11.107 -5.179 1.00 94.56 196 GLN A C 1
ATOM 1592 O O . GLN A 1 196 ? -23.706 9.922 -4.894 1.00 94.56 196 GLN A O 1
ATOM 1597 N N . GLN A 1 197 ? -24.544 11.460 -6.292 1.00 95.06 197 GLN A N 1
ATOM 1598 C CA . GLN A 1 197 ? -24.992 10.465 -7.276 1.00 95.06 197 GLN A CA 1
ATOM 1599 C C . GLN A 1 197 ? -23.813 9.735 -7.926 1.00 95.06 197 GLN A C 1
ATOM 1601 O O . GLN A 1 197 ? -23.888 8.528 -8.162 1.00 95.06 197 GLN A O 1
ATOM 1606 N N . TRP A 1 198 ? -22.698 10.426 -8.180 1.00 95.94 198 TRP A N 1
ATOM 1607 C CA . TRP A 1 198 ? -21.477 9.759 -8.630 1.00 95.94 198 TRP A CA 1
ATOM 1608 C C . TRP A 1 198 ? -20.908 8.800 -7.589 1.00 95.94 198 TRP A C 1
ATOM 1610 O O . TRP A 1 198 ? -20.465 7.721 -7.977 1.00 95.94 198 TRP A O 1
ATOM 1620 N N . VAL A 1 199 ? -20.946 9.143 -6.296 1.00 93.94 199 VAL A N 1
ATOM 1621 C CA . VAL A 1 199 ? -20.534 8.222 -5.224 1.00 93.94 199 VAL A CA 1
ATOM 1622 C C . VAL A 1 199 ? -21.326 6.922 -5.321 1.00 93.94 199 VAL A C 1
ATOM 1624 O O . VAL A 1 199 ? -20.718 5.861 -5.409 1.00 93.94 199 VAL A O 1
ATOM 1627 N N . LEU A 1 200 ? -22.658 6.998 -5.408 1.00 92.75 200 LEU A N 1
ATOM 1628 C CA . LEU A 1 200 ? -23.518 5.816 -5.531 1.00 92.75 200 LEU A CA 1
ATOM 1629 C C . LEU A 1 200 ? -23.196 4.989 -6.784 1.00 92.75 200 LEU A C 1
ATOM 1631 O O . LEU A 1 200 ? -23.019 3.776 -6.692 1.00 92.75 200 LEU A O 1
ATOM 1635 N N . LYS A 1 201 ? -23.056 5.643 -7.945 1.00 94.38 201 LYS A N 1
ATOM 1636 C CA . LYS A 1 201 ? -22.726 4.975 -9.215 1.00 94.38 201 LYS A CA 1
ATOM 1637 C C . LYS A 1 201 ? -21.376 4.261 -9.170 1.00 94.38 201 LYS A C 1
ATOM 1639 O O . LYS A 1 201 ? -21.268 3.130 -9.628 1.00 94.38 201 LYS A O 1
ATOM 1644 N N . VAL A 1 202 ? -20.346 4.917 -8.634 1.00 93.62 202 VAL A N 1
ATOM 1645 C CA . VAL A 1 202 ? -18.988 4.357 -8.534 1.00 93.62 202 VAL A CA 1
ATOM 1646 C C . VAL A 1 202 ? -18.924 3.231 -7.502 1.00 93.62 202 VAL A C 1
ATOM 1648 O O . VAL A 1 202 ? -18.187 2.265 -7.704 1.00 93.62 202 VAL A O 1
ATOM 1651 N N . SER A 1 203 ? -19.681 3.350 -6.408 1.00 91.00 203 SER A N 1
ATOM 1652 C CA . SER A 1 203 ? -19.811 2.308 -5.389 1.00 91.00 203 SER A CA 1
ATOM 1653 C C . SER A 1 203 ? -20.457 1.029 -5.930 1.00 91.00 203 SER A C 1
ATOM 1655 O O . SER A 1 203 ? -20.077 -0.053 -5.485 1.00 91.00 203 SER A O 1
ATOM 1657 N N . ASP A 1 204 ? -21.388 1.146 -6.882 1.00 91.06 204 ASP A N 1
ATOM 1658 C CA . ASP A 1 204 ? -22.038 0.011 -7.553 1.00 91.06 204 ASP A CA 1
ATOM 1659 C C . ASP A 1 204 ? -21.163 -0.583 -8.675 1.00 91.06 204 ASP A C 1
ATOM 1661 O O . ASP A 1 204 ? -20.878 -1.782 -8.690 1.00 91.06 204 ASP A O 1
ATOM 1665 N N . ASP A 1 205 ? -20.649 0.264 -9.576 1.00 90.81 205 ASP A N 1
ATOM 1666 C CA . ASP A 1 205 ? -19.767 -0.146 -10.672 1.00 90.81 205 ASP A CA 1
ATOM 1667 C C . ASP A 1 205 ? -18.556 0.787 -10.816 1.00 90.81 205 ASP A C 1
ATOM 1669 O O . ASP A 1 205 ? -18.630 1.920 -11.296 1.00 90.81 205 ASP A O 1
ATOM 1673 N N . GLN A 1 206 ? -17.368 0.270 -10.502 1.00 87.00 206 GLN A N 1
ATOM 1674 C CA . GLN A 1 206 ? -16.117 1.024 -10.624 1.00 87.00 206 GLN A CA 1
ATOM 1675 C C . GLN A 1 206 ? -15.785 1.427 -12.073 1.00 87.00 206 GLN A C 1
ATOM 1677 O O . GLN A 1 206 ? -14.978 2.337 -12.288 1.00 87.00 206 GLN A O 1
ATOM 1682 N N . LYS A 1 207 ? -16.394 0.798 -13.091 1.00 90.25 207 LYS A N 1
ATOM 1683 C CA . LYS A 1 207 ? -16.212 1.205 -14.497 1.00 90.25 207 LYS A CA 1
ATOM 1684 C C . LYS A 1 207 ? -16.749 2.608 -14.768 1.00 90.25 207 LYS A C 1
ATOM 1686 O O . LYS A 1 207 ? -16.263 3.247 -15.700 1.00 90.25 207 LYS A O 1
ATOM 1691 N N . GLN A 1 208 ? -17.649 3.118 -13.926 1.00 93.19 208 GLN A N 1
ATOM 1692 C CA . GLN A 1 208 ? -18.164 4.488 -13.996 1.00 93.19 208 GLN A CA 1
ATOM 1693 C C . GLN A 1 208 ? -17.041 5.537 -13.905 1.00 93.19 208 GLN A C 1
ATOM 1695 O O . GLN A 1 208 ? -17.140 6.606 -14.496 1.00 93.19 208 GLN A O 1
ATOM 1700 N N . LEU A 1 209 ? -15.895 5.207 -13.294 1.00 91.12 209 LEU A N 1
ATOM 1701 C CA . LEU A 1 209 ? -14.702 6.068 -13.291 1.00 91.12 209 LEU A CA 1
ATOM 1702 C C . LEU A 1 209 ? -14.119 6.320 -14.693 1.00 91.12 209 LEU A C 1
ATOM 1704 O O . LEU A 1 209 ? -13.283 7.208 -14.883 1.00 91.12 209 LEU A O 1
ATOM 1708 N N . GLN A 1 210 ? -14.506 5.516 -15.686 1.00 90.75 210 GLN A N 1
ATOM 1709 C CA . GLN A 1 210 ? -14.051 5.658 -17.064 1.00 90.75 210 GLN A CA 1
ATOM 1710 C C . GLN A 1 210 ? -14.943 6.563 -17.920 1.00 90.75 210 GLN A C 1
ATOM 1712 O O . GLN A 1 210 ? -14.489 6.951 -19.003 1.00 90.75 210 GLN A O 1
ATOM 1717 N N . GLU A 1 211 ? -16.132 6.921 -17.428 1.00 94.38 211 GLU A N 1
ATOM 1718 C CA . GLU A 1 211 ? -17.106 7.802 -18.079 1.00 94.38 211 GLU A CA 1
ATOM 1719 C C . GLU A 1 211 ? -16.471 9.150 -18.469 1.00 94.38 211 GLU A C 1
ATOM 1721 O O . GLU A 1 211 ? -15.789 9.776 -17.647 1.00 94.38 211 GLU A O 1
ATOM 1726 N N . PRO A 1 212 ? -16.700 9.653 -19.699 1.00 94.88 212 PRO A N 1
ATOM 1727 C CA . PRO A 1 212 ? -16.215 10.970 -20.107 1.00 94.88 212 PRO A CA 1
ATOM 1728 C C . PRO A 1 212 ? -16.692 12.093 -19.182 1.00 94.88 212 PRO A C 1
ATOM 1730 O O . PRO A 1 212 ? -15.911 12.987 -18.867 1.00 94.88 212 PRO A O 1
ATOM 1733 N N . ALA A 1 213 ? -17.942 12.017 -18.709 1.00 94.88 213 ALA A N 1
ATOM 1734 C CA . ALA A 1 213 ? -18.517 12.996 -17.791 1.00 94.88 213 ALA A CA 1
ATOM 1735 C C . ALA A 1 213 ? -17.771 13.029 -16.447 1.00 94.88 213 ALA A C 1
ATOM 1737 O O . ALA A 1 213 ? -17.399 14.102 -15.981 1.00 94.88 213 ALA A O 1
ATOM 1738 N N . PHE A 1 214 ? -17.462 11.862 -15.871 1.00 95.00 214 PHE A N 1
ATOM 1739 C CA . PHE A 1 214 ? -16.675 11.777 -14.640 1.00 95.00 214 PHE A CA 1
ATOM 1740 C C . PHE A 1 214 ? -15.249 12.308 -14.844 1.00 95.00 214 PHE A C 1
ATOM 1742 O O . PHE A 1 214 ? -14.749 13.110 -14.056 1.00 95.00 214 PHE A O 1
ATOM 1749 N N . LYS A 1 215 ? -14.596 11.916 -15.945 1.00 93.31 215 LYS A N 1
ATOM 1750 C CA . LYS A 1 215 ? -13.233 12.365 -16.275 1.00 93.31 215 LYS A CA 1
ATOM 1751 C C . LYS A 1 215 ? -13.127 13.863 -16.550 1.00 93.31 215 LYS A C 1
ATOM 1753 O O . LYS A 1 215 ? -12.030 14.407 -16.419 1.00 93.31 215 LYS A O 1
ATOM 1758 N N . ALA A 1 216 ? -14.224 14.507 -16.946 1.00 94.88 216 ALA A N 1
ATOM 1759 C CA . ALA A 1 216 ? -14.289 15.946 -17.167 1.00 94.88 216 ALA A CA 1
ATOM 1760 C C . ALA A 1 216 ? -14.319 16.755 -15.857 1.00 94.88 216 ALA A C 1
ATOM 1762 O O . ALA A 1 216 ? -13.967 17.934 -15.877 1.00 94.88 216 ALA A O 1
ATOM 1763 N N . LEU A 1 217 ? -14.687 16.140 -14.724 1.00 95.19 217 LEU A N 1
ATOM 1764 C CA . LEU A 1 217 ? -14.673 16.804 -13.419 1.00 95.19 217 LEU A CA 1
ATOM 1765 C C . LEU A 1 217 ? -13.246 17.235 -13.030 1.00 95.19 217 LEU A C 1
ATOM 1767 O O . LEU A 1 217 ? -12.276 16.561 -13.391 1.00 95.19 217 LEU A O 1
ATOM 1771 N N . PRO A 1 218 ? -13.068 18.306 -12.237 1.00 95.88 218 PRO A N 1
ATOM 1772 C CA . PRO A 1 218 ? -11.758 18.651 -11.693 1.00 95.88 218 PRO A CA 1
ATOM 1773 C C . PRO A 1 218 ? -11.173 17.494 -10.869 1.00 95.88 218 PRO A C 1
ATOM 1775 O O . PRO A 1 218 ? -11.896 16.817 -10.137 1.00 95.88 218 PRO A O 1
ATOM 1778 N N . ARG A 1 219 ? -9.851 17.276 -10.939 1.00 90.19 219 ARG A N 1
ATOM 1779 C CA . ARG A 1 219 ? -9.189 16.145 -10.250 1.00 90.19 219 ARG A CA 1
ATOM 1780 C C . ARG A 1 219 ? -9.449 16.106 -8.747 1.00 90.19 219 ARG A C 1
ATOM 1782 O O . ARG A 1 219 ? -9.575 15.025 -8.184 1.00 90.19 219 ARG A O 1
ATOM 1789 N N . GLU A 1 220 ? -9.527 17.267 -8.110 1.00 91.12 220 GLU A N 1
ATOM 1790 C CA . GLU A 1 220 ? -9.823 17.374 -6.680 1.00 91.12 220 GLU A CA 1
ATOM 1791 C C . GLU A 1 220 ? -11.227 16.851 -6.359 1.00 91.12 220 GLU A C 1
ATOM 1793 O O . GLU A 1 220 ? -11.398 16.118 -5.390 1.00 91.12 220 GLU A O 1
ATOM 1798 N N . ARG A 1 221 ? -12.212 17.136 -7.221 1.00 94.81 221 ARG A N 1
ATOM 1799 C CA . ARG A 1 221 ? -13.584 16.629 -7.076 1.00 94.81 221 ARG A CA 1
ATOM 1800 C C . ARG A 1 221 ? -13.658 15.130 -7.349 1.00 94.81 221 ARG A C 1
ATOM 1802 O O . ARG A 1 221 ? -14.208 14.400 -6.531 1.00 94.81 221 ARG A O 1
ATOM 1809 N N . GLN A 1 222 ? -12.999 14.649 -8.411 1.00 94.25 222 GLN A N 1
ATOM 1810 C CA . GLN A 1 222 ? -12.872 13.207 -8.676 1.00 94.25 222 GLN A CA 1
ATOM 1811 C C . GLN A 1 222 ? -12.301 12.462 -7.459 1.00 94.25 222 GLN A C 1
ATOM 1813 O O . GLN A 1 222 ? -12.817 11.414 -7.082 1.00 94.25 222 GLN A O 1
ATOM 1818 N N . ALA A 1 223 ? -11.262 13.013 -6.821 1.00 91.25 223 ALA A N 1
ATOM 1819 C CA . ALA A 1 223 ? -10.638 12.407 -5.650 1.00 91.25 223 ALA A CA 1
ATOM 1820 C C . ALA A 1 223 ? -11.588 12.329 -4.445 1.00 91.25 223 ALA A C 1
ATOM 1822 O O . ALA A 1 223 ? -11.610 11.301 -3.773 1.00 91.25 223 ALA A O 1
ATOM 1823 N N . LEU A 1 224 ? -12.387 13.372 -4.184 1.00 92.50 224 LEU A N 1
ATOM 1824 C CA . LEU A 1 224 ? -13.377 13.352 -3.101 1.00 92.50 224 LEU A CA 1
ATOM 1825 C C . LEU A 1 224 ? -14.464 12.298 -3.344 1.00 92.50 224 LEU A C 1
ATOM 1827 O O . LEU A 1 224 ? -14.788 11.545 -2.427 1.00 92.50 224 LEU A O 1
ATOM 1831 N N . ILE A 1 225 ? -14.969 12.198 -4.577 1.00 94.25 225 ILE A N 1
ATOM 1832 C CA . ILE A 1 225 ? -15.979 11.200 -4.955 1.00 94.25 225 ILE A CA 1
ATOM 1833 C C . ILE A 1 225 ? -15.423 9.781 -4.803 1.00 94.25 225 ILE A C 1
ATOM 1835 O O . ILE A 1 225 ? -16.053 8.942 -4.166 1.00 94.25 225 ILE A O 1
ATOM 1839 N N . ILE A 1 226 ? -14.230 9.511 -5.349 1.00 92.19 226 ILE A N 1
ATOM 1840 C CA . ILE A 1 226 ? -13.579 8.193 -5.251 1.00 92.19 226 ILE A CA 1
ATOM 1841 C C . ILE A 1 226 ? -13.335 7.823 -3.789 1.00 92.19 226 ILE A C 1
ATOM 1843 O O . ILE A 1 226 ? -13.558 6.682 -3.394 1.00 92.19 226 ILE A O 1
ATOM 1847 N N . ASP A 1 227 ? -12.878 8.773 -2.977 1.00 90.19 227 ASP A N 1
ATOM 1848 C CA . ASP A 1 227 ? -12.584 8.528 -1.570 1.00 90.19 227 ASP A CA 1
ATOM 1849 C C . ASP A 1 227 ? -13.846 8.259 -0.732 1.00 90.19 227 ASP A C 1
ATOM 1851 O O . ASP A 1 227 ? -13.808 7.404 0.159 1.00 90.19 227 ASP A O 1
ATOM 1855 N N . ALA A 1 228 ? -14.959 8.937 -1.031 1.00 90.88 228 ALA A N 1
ATOM 1856 C CA . ALA A 1 228 ? -16.258 8.651 -0.428 1.00 90.88 228 ALA A CA 1
ATOM 1857 C C . ALA A 1 228 ? -16.791 7.281 -0.882 1.00 90.88 228 ALA A C 1
ATOM 1859 O O . ALA A 1 228 ? -17.126 6.450 -0.038 1.00 90.88 228 ALA A O 1
ATOM 1860 N N . ALA A 1 229 ? -16.772 6.998 -2.189 1.00 90.88 229 ALA A N 1
ATOM 1861 C CA . ALA A 1 229 ? -17.205 5.715 -2.746 1.00 90.88 229 ALA A CA 1
ATOM 1862 C C . ALA A 1 229 ? -16.381 4.541 -2.195 1.00 90.88 229 ALA A C 1
ATOM 1864 O O . ALA A 1 229 ? -16.916 3.480 -1.891 1.00 90.88 229 ALA A O 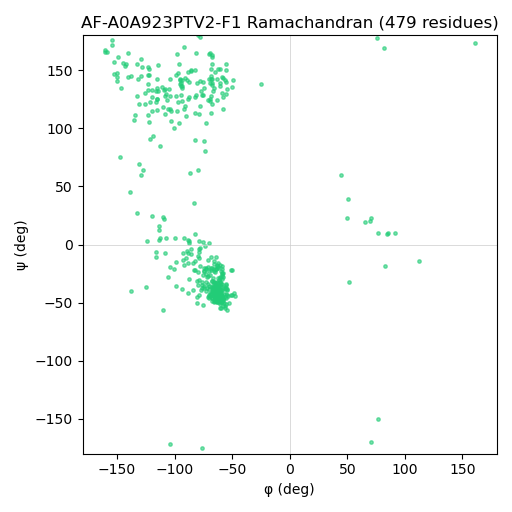1
ATOM 1865 N N . ALA A 1 230 ? -15.082 4.739 -1.958 1.00 88.69 230 ALA A N 1
ATOM 1866 C CA . ALA A 1 230 ? -14.224 3.721 -1.361 1.00 88.69 230 ALA A CA 1
ATOM 1867 C C . ALA A 1 230 ? -14.642 3.312 0.065 1.00 88.69 230 ALA A C 1
ATOM 1869 O O . ALA A 1 230 ? -14.226 2.247 0.516 1.00 88.69 230 ALA A O 1
ATOM 1870 N N . GLN A 1 231 ? -15.440 4.113 0.789 1.00 84.50 231 GLN A N 1
ATOM 1871 C CA . GLN A 1 231 ? -15.943 3.718 2.114 1.00 84.50 231 GLN A CA 1
ATOM 1872 C C . GLN A 1 231 ? -17.057 2.678 2.067 1.00 84.50 231 GLN A C 1
ATOM 1874 O O . GLN A 1 231 ? -17.224 1.954 3.052 1.00 84.50 231 GLN A O 1
ATOM 1879 N N . SER A 1 232 ? -17.781 2.567 0.950 1.00 80.31 232 SER A N 1
ATOM 1880 C CA . SER A 1 232 ? -18.812 1.539 0.797 1.00 80.31 232 SER A CA 1
ATOM 1881 C C . SER A 1 232 ? -18.211 0.149 0.570 1.00 80.31 232 SER A C 1
ATOM 1883 O O . SER A 1 232 ? -18.858 -0.853 0.864 1.00 80.31 232 SER A O 1
ATOM 1885 N N . ASP A 1 233 ? -16.969 0.055 0.078 1.00 81.12 233 ASP A N 1
ATOM 1886 C CA . ASP A 1 233 ? -16.294 -1.230 -0.101 1.00 81.12 233 ASP A CA 1
ATOM 1887 C C . ASP A 1 233 ? -15.678 -1.706 1.217 1.00 81.12 233 ASP A C 1
ATOM 1889 O O . ASP A 1 233 ? -14.700 -1.151 1.733 1.00 81.12 233 ASP A O 1
ATOM 1893 N N . ALA A 1 234 ? -16.222 -2.805 1.745 1.00 78.19 234 ALA A N 1
ATOM 1894 C CA . ALA A 1 234 ? -15.800 -3.341 3.024 1.00 78.19 234 ALA A CA 1
ATOM 1895 C C . ALA A 1 234 ? -14.307 -3.709 3.093 1.00 78.19 234 ALA A C 1
ATOM 1897 O O . ALA A 1 234 ? -13.713 -3.667 4.174 1.00 78.19 234 ALA A O 1
ATOM 1898 N N . ARG A 1 235 ? -13.712 -4.035 1.942 1.00 83.75 235 ARG A N 1
ATOM 1899 C CA . ARG A 1 235 ? -12.330 -4.500 1.787 1.00 83.75 235 ARG A CA 1
ATOM 1900 C C . ARG A 1 235 ? -11.332 -3.345 1.768 1.00 83.75 235 ARG A C 1
ATOM 1902 O O . ARG A 1 235 ? -10.150 -3.565 2.039 1.00 83.75 235 ARG A O 1
ATOM 1909 N N . LEU A 1 236 ? -11.781 -2.130 1.450 1.00 85.88 236 LEU A N 1
ATOM 1910 C CA . LEU A 1 236 ? -10.928 -0.953 1.344 1.00 85.88 236 LEU A CA 1
ATOM 1911 C C . LEU A 1 236 ? -10.803 -0.232 2.688 1.00 85.88 236 LEU A C 1
ATOM 1913 O O . LEU A 1 236 ? -11.745 -0.114 3.471 1.00 85.88 236 LEU A O 1
ATOM 1917 N N . ARG A 1 237 ? -9.595 0.268 2.961 1.00 82.56 237 ARG A N 1
ATOM 1918 C CA . ARG A 1 237 ? -9.288 1.112 4.119 1.00 82.56 237 ARG A CA 1
ATOM 1919 C C . ARG A 1 237 ? -8.433 2.271 3.642 1.00 82.56 237 ARG A C 1
ATOM 1921 O O . ARG A 1 237 ? -7.262 2.079 3.326 1.00 82.56 237 ARG A O 1
ATOM 1928 N N . VAL A 1 238 ? -9.020 3.462 3.588 1.00 84.50 238 VAL A N 1
ATOM 1929 C CA . VAL A 1 238 ? -8.316 4.666 3.135 1.00 84.50 238 VAL A CA 1
ATOM 1930 C C . VAL A 1 238 ? -7.814 5.452 4.338 1.00 84.50 238 VAL A C 1
ATOM 1932 O O . VAL A 1 238 ? -8.604 5.848 5.193 1.00 84.50 238 VAL A O 1
ATOM 1935 N N . ILE A 1 239 ? -6.502 5.683 4.387 1.00 83.12 239 ILE A N 1
ATOM 1936 C CA . ILE A 1 239 ? -5.828 6.434 5.448 1.00 83.12 239 ILE A CA 1
ATOM 1937 C C . ILE A 1 239 ? -5.439 7.797 4.885 1.00 83.12 239 ILE A C 1
ATOM 1939 O O . ILE A 1 239 ? -4.631 7.883 3.961 1.00 83.12 239 ILE A O 1
ATOM 1943 N N . ARG A 1 240 ? -6.002 8.867 5.450 1.00 81.62 240 ARG A N 1
ATOM 1944 C CA . ARG A 1 240 ? -5.615 10.243 5.127 1.00 81.62 240 ARG A CA 1
ATOM 1945 C C . ARG A 1 240 ? -4.593 10.737 6.146 1.00 81.62 240 ARG A C 1
ATOM 1947 O O . ARG A 1 240 ? -4.732 10.490 7.341 1.00 81.62 240 ARG A O 1
ATOM 1954 N N . ARG A 1 241 ? -3.569 11.436 5.665 1.00 83.81 241 ARG A N 1
ATOM 1955 C CA . ARG A 1 241 ? -2.462 11.959 6.473 1.00 83.81 241 ARG A CA 1
ATOM 1956 C C . ARG A 1 241 ? -1.867 13.210 5.823 1.00 83.81 241 ARG A C 1
ATOM 1958 O O . ARG A 1 241 ? -1.973 13.344 4.601 1.00 83.81 241 ARG A O 1
ATOM 1965 N N . PRO A 1 242 ? -1.194 14.086 6.586 1.00 87.94 242 PRO A N 1
ATOM 1966 C CA . PRO A 1 242 ? -0.329 15.110 6.011 1.00 87.94 242 PRO A CA 1
ATOM 1967 C C . PRO A 1 242 ? 0.739 14.493 5.098 1.00 87.94 242 PRO A C 1
ATOM 1969 O O . PRO A 1 242 ? 1.189 13.364 5.309 1.00 87.94 242 PRO A O 1
ATOM 1972 N N . ASN A 1 243 ? 1.168 15.232 4.076 1.00 88.31 243 ASN A N 1
ATOM 1973 C CA . ASN A 1 243 ? 2.207 14.755 3.170 1.00 88.31 243 ASN A CA 1
ATOM 1974 C C . ASN A 1 243 ? 3.560 14.672 3.899 1.00 88.31 243 ASN A C 1
ATOM 1976 O O . ASN A 1 243 ? 4.139 15.698 4.240 1.00 88.31 243 ASN A O 1
ATOM 1980 N N . THR A 1 244 ? 4.086 13.460 4.088 1.00 88.00 244 THR A N 1
ATOM 1981 C CA . THR A 1 244 ? 5.459 13.239 4.590 1.00 88.00 244 THR A CA 1
ATOM 1982 C C . THR A 1 244 ? 6.326 12.461 3.590 1.00 88.00 244 THR A C 1
ATOM 1984 O O . THR A 1 244 ? 7.258 11.754 3.980 1.00 88.00 244 THR A O 1
ATOM 1987 N N . GLY A 1 245 ? 5.981 12.520 2.304 1.00 89.88 245 GLY A N 1
ATOM 1988 C CA . GLY A 1 245 ? 6.662 11.769 1.253 1.00 89.88 245 GLY A CA 1
ATOM 1989 C C . GLY A 1 245 ? 6.313 10.277 1.209 1.00 89.88 245 GLY A C 1
ATOM 1990 O O . GLY A 1 245 ? 5.536 9.758 2.017 1.00 89.88 245 GLY A O 1
ATOM 1991 N N . ILE A 1 246 ? 6.904 9.597 0.222 1.00 91.12 246 ILE A N 1
ATOM 1992 C CA . ILE A 1 246 ? 6.590 8.209 -0.136 1.00 91.12 246 ILE A CA 1
ATOM 1993 C C . ILE A 1 246 ? 6.935 7.219 0.981 1.00 91.12 246 ILE A C 1
ATOM 1995 O O . ILE A 1 246 ? 6.093 6.402 1.339 1.00 91.12 246 ILE A O 1
ATOM 1999 N N . VAL A 1 247 ? 8.112 7.345 1.604 1.00 93.94 247 VAL A N 1
ATOM 2000 C CA . VAL A 1 247 ? 8.559 6.452 2.689 1.00 93.94 247 VAL A CA 1
ATOM 2001 C C . VAL A 1 247 ? 7.568 6.452 3.856 1.00 93.94 247 VAL A C 1
ATOM 2003 O O . VAL A 1 247 ? 7.179 5.390 4.338 1.00 93.94 247 VAL A O 1
ATOM 2006 N N . GLY A 1 248 ? 7.106 7.633 4.280 1.00 92.44 248 GLY A N 1
ATOM 2007 C CA . GLY A 1 248 ? 6.123 7.740 5.359 1.00 92.44 248 GLY A CA 1
ATOM 2008 C C . GLY A 1 248 ? 4.780 7.108 4.990 1.00 92.44 248 GLY A C 1
ATOM 2009 O O . GLY A 1 248 ? 4.225 6.350 5.780 1.00 92.44 248 GLY A O 1
ATOM 2010 N N . ALA A 1 249 ? 4.291 7.351 3.770 1.00 93.25 249 ALA A N 1
ATOM 2011 C CA . ALA A 1 249 ? 3.045 6.751 3.293 1.00 93.25 249 ALA A CA 1
ATOM 2012 C C . ALA A 1 249 ? 3.129 5.215 3.199 1.00 93.25 249 ALA A C 1
ATOM 2014 O O . ALA A 1 249 ? 2.205 4.518 3.619 1.00 93.25 249 ALA A O 1
ATOM 2015 N N . LEU A 1 250 ? 4.248 4.681 2.698 1.00 94.81 250 LEU A N 1
ATOM 2016 C CA . LEU A 1 250 ? 4.484 3.241 2.608 1.00 94.81 250 LEU A CA 1
ATOM 2017 C C . LEU A 1 250 ? 4.528 2.587 3.994 1.00 94.81 250 LEU A C 1
ATOM 2019 O O . LEU A 1 250 ? 3.890 1.556 4.205 1.00 94.81 250 LEU A O 1
ATOM 2023 N N . ASN A 1 251 ? 5.232 3.197 4.950 1.00 94.25 251 ASN A N 1
ATOM 2024 C CA . ASN A 1 251 ? 5.318 2.681 6.316 1.00 94.25 251 ASN A CA 1
ATOM 2025 C C . ASN A 1 251 ? 3.972 2.729 7.049 1.00 94.25 251 ASN A C 1
ATOM 2027 O O . ASN A 1 251 ? 3.637 1.782 7.759 1.00 94.25 251 ASN A O 1
ATOM 2031 N N . ASP A 1 252 ? 3.163 3.768 6.838 1.00 90.69 252 ASP A N 1
ATOM 2032 C CA . ASP A 1 252 ? 1.804 3.824 7.389 1.00 90.69 252 ASP A CA 1
ATOM 2033 C C . ASP A 1 252 ? 0.899 2.729 6.805 1.00 90.69 252 ASP A C 1
ATOM 2035 O O . ASP A 1 252 ? 0.130 2.097 7.542 1.00 90.69 252 ASP A O 1
ATOM 2039 N N . GLY A 1 253 ? 1.038 2.450 5.504 1.00 91.94 253 GLY A N 1
ATOM 2040 C CA . GLY A 1 253 ? 0.384 1.325 4.838 1.00 91.94 253 GLY A CA 1
ATOM 2041 C C . GLY A 1 253 ? 0.799 -0.023 5.433 1.00 91.94 253 GLY A C 1
ATOM 2042 O O . GLY A 1 253 ? -0.063 -0.801 5.847 1.00 91.94 253 GLY A O 1
ATOM 2043 N N . LEU A 1 254 ? 2.108 -0.275 5.554 1.00 92.12 254 LEU A N 1
ATOM 2044 C CA . LEU A 1 254 ? 2.654 -1.500 6.154 1.00 92.12 254 LEU A CA 1
ATOM 2045 C C . LEU A 1 254 ? 2.190 -1.693 7.601 1.00 92.12 254 LEU A C 1
ATOM 2047 O O . LEU A 1 254 ? 1.755 -2.783 7.967 1.00 92.12 254 LEU A O 1
ATOM 2051 N N . ALA A 1 255 ? 2.219 -0.633 8.411 1.00 88.00 255 ALA A N 1
ATOM 2052 C CA . ALA A 1 255 ? 1.800 -0.684 9.808 1.00 88.00 255 ALA A CA 1
ATOM 2053 C C . ALA A 1 255 ? 0.300 -0.978 9.978 1.00 88.00 255 ALA A C 1
ATOM 2055 O O . ALA A 1 255 ? -0.124 -1.437 11.037 1.00 88.00 255 ALA A O 1
ATO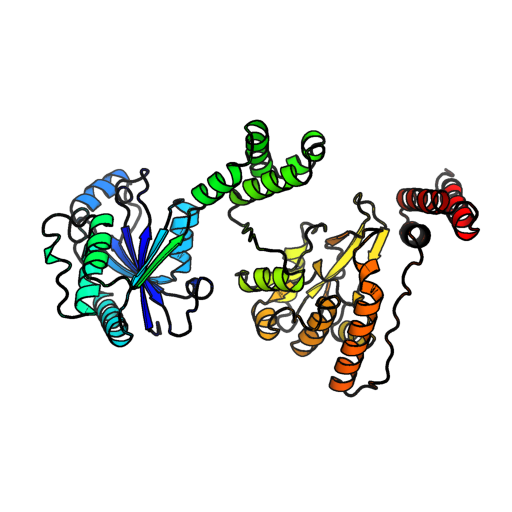M 2056 N N . THR A 1 256 ? -0.510 -0.700 8.954 1.00 86.94 256 THR A N 1
ATOM 2057 C CA . THR A 1 256 ? -1.966 -0.901 8.989 1.00 86.94 256 THR A CA 1
ATOM 2058 C C . THR A 1 256 ? -2.406 -2.202 8.306 1.00 86.94 256 THR A C 1
ATOM 2060 O O . THR A 1 256 ? -3.543 -2.655 8.502 1.00 86.94 256 THR A O 1
ATOM 2063 N N . ALA A 1 257 ? -1.523 -2.818 7.516 1.00 88.69 257 ALA A N 1
ATOM 2064 C CA . ALA A 1 257 ? -1.780 -4.059 6.802 1.00 88.69 257 ALA A CA 1
ATOM 2065 C C . ALA A 1 257 ? -1.973 -5.242 7.769 1.00 88.69 257 ALA A C 1
ATOM 2067 O O . ALA A 1 257 ? -1.213 -5.438 8.718 1.00 88.69 257 ALA A O 1
ATOM 2068 N N . ARG A 1 258 ? -3.010 -6.050 7.512 1.00 85.75 258 ARG A N 1
ATOM 2069 C CA . ARG A 1 258 ? -3.400 -7.199 8.356 1.00 85.75 258 ARG A CA 1
ATOM 2070 C C . ARG A 1 258 ? -3.284 -8.552 7.655 1.00 85.75 258 ARG A C 1
ATOM 2072 O O . ARG A 1 258 ? -3.418 -9.580 8.307 1.00 85.75 258 ARG A O 1
ATOM 2079 N N . GLY A 1 259 ? -3.075 -8.556 6.339 1.00 88.44 259 GLY A N 1
ATOM 2080 C CA . GLY A 1 259 ? -2.999 -9.786 5.554 1.00 88.44 259 GLY A CA 1
ATOM 2081 C C . GLY A 1 259 ? -1.793 -10.639 5.942 1.00 88.44 259 GLY A C 1
ATOM 2082 O O . GLY A 1 259 ? -0.745 -10.108 6.306 1.00 88.44 259 GLY A O 1
ATOM 2083 N N . ARG A 1 260 ? -1.928 -11.966 5.824 1.00 92.56 260 ARG A N 1
ATOM 2084 C CA . ARG A 1 260 ? -0.798 -12.905 5.963 1.00 92.56 260 ARG A CA 1
ATOM 2085 C C . ARG A 1 260 ? 0.306 -12.613 4.944 1.00 92.56 260 ARG A C 1
ATOM 2087 O O . ARG A 1 260 ? 1.483 -12.762 5.251 1.00 92.56 260 ARG A O 1
ATOM 2094 N N . PHE A 1 261 ? -0.092 -12.170 3.756 1.00 96.62 261 PHE A N 1
ATOM 2095 C CA . PHE A 1 261 ? 0.786 -11.668 2.710 1.00 96.62 261 PHE A CA 1
ATOM 2096 C C . PHE A 1 261 ? 0.492 -10.190 2.478 1.00 96.62 261 PHE A C 1
ATOM 2098 O O . PHE A 1 261 ? -0.662 -9.761 2.530 1.00 96.62 261 PHE A O 1
ATOM 2105 N N . ILE A 1 262 ? 1.543 -9.422 2.217 1.00 97.44 262 ILE A N 1
ATOM 2106 C CA . ILE A 1 262 ? 1.461 -8.006 1.879 1.00 97.44 262 ILE A CA 1
ATOM 2107 C C . ILE A 1 262 ? 1.955 -7.850 0.446 1.00 97.44 262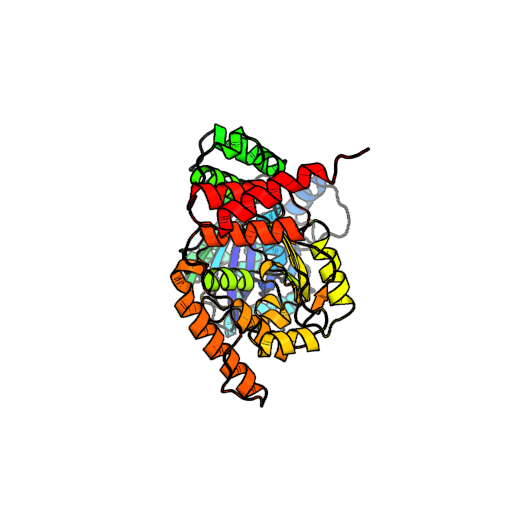 ILE A C 1
ATOM 2109 O O . ILE A 1 262 ? 3.066 -8.268 0.119 1.00 97.44 262 ILE A O 1
ATOM 2113 N N . ALA A 1 263 ? 1.119 -7.242 -0.394 1.00 97.50 263 ALA A N 1
ATOM 2114 C CA . ALA A 1 263 ? 1.457 -6.835 -1.748 1.00 97.50 263 ALA A CA 1
ATOM 2115 C C . ALA A 1 263 ? 1.510 -5.313 -1.829 1.00 97.50 263 ALA A C 1
ATOM 2117 O O . ALA A 1 263 ? 0.622 -4.626 -1.321 1.00 97.50 263 ALA A O 1
ATOM 2118 N N . ARG A 1 264 ? 2.544 -4.792 -2.484 1.00 95.94 264 ARG A N 1
ATOM 2119 C CA . ARG A 1 264 ? 2.712 -3.359 -2.726 1.00 95.94 264 ARG A CA 1
ATOM 2120 C C . ARG A 1 264 ? 2.218 -3.005 -4.128 1.00 95.94 264 ARG A C 1
ATOM 2122 O O . ARG A 1 264 ? 2.317 -3.828 -5.036 1.00 95.94 264 ARG A O 1
ATOM 2129 N N . MET A 1 265 ? 1.681 -1.800 -4.309 1.00 94.81 265 MET A N 1
ATOM 2130 C CA . MET A 1 265 ? 1.215 -1.269 -5.596 1.00 94.81 265 MET A CA 1
ATOM 2131 C C . MET A 1 265 ? 1.300 0.265 -5.597 1.00 94.81 265 MET A C 1
ATOM 2133 O O . MET A 1 265 ? 1.104 0.877 -4.548 1.00 94.81 265 MET A O 1
ATOM 2137 N N . ASP A 1 266 ? 1.591 0.861 -6.756 1.00 93.25 266 ASP A N 1
ATOM 2138 C CA . ASP A 1 266 ? 1.512 2.311 -6.977 1.00 93.25 266 ASP A CA 1
ATOM 2139 C C . ASP A 1 266 ? 0.100 2.755 -7.367 1.00 93.25 266 ASP A C 1
ATOM 2141 O O . ASP A 1 266 ? -0.652 2.013 -7.997 1.00 93.25 266 ASP A O 1
ATOM 2145 N N . GLY A 1 267 ? -0.255 3.990 -7.005 1.00 90.25 267 GLY A N 1
ATOM 2146 C CA . GLY A 1 267 ? -1.596 4.539 -7.229 1.00 90.25 267 GLY A CA 1
ATOM 2147 C C . GLY A 1 267 ? -1.938 4.852 -8.691 1.00 90.25 267 GLY A C 1
ATOM 2148 O O . GLY A 1 267 ? -3.104 5.085 -8.995 1.00 90.25 267 GLY A O 1
ATOM 2149 N N . ASP A 1 268 ? -0.957 4.875 -9.595 1.00 89.81 268 ASP A N 1
ATOM 2150 C CA . ASP A 1 268 ? -1.130 5.197 -11.017 1.00 89.81 268 ASP A CA 1
ATOM 2151 C C . ASP A 1 268 ? -0.852 4.022 -11.975 1.00 89.81 268 ASP A C 1
ATOM 2153 O O . ASP A 1 268 ? -0.978 4.171 -13.200 1.00 89.81 268 ASP A O 1
ATOM 2157 N N . ASP A 1 269 ? -0.569 2.846 -11.420 1.00 94.62 269 ASP A N 1
ATOM 2158 C CA . ASP A 1 269 ? -0.361 1.590 -12.138 1.00 94.62 269 ASP A CA 1
ATOM 2159 C C . ASP A 1 269 ? -1.647 0.772 -12.302 1.00 94.62 269 ASP A C 1
ATOM 2161 O O . ASP A 1 269 ? -2.679 1.046 -11.691 1.00 94.62 269 ASP A O 1
ATOM 2165 N N . LEU A 1 270 ? -1.589 -0.282 -13.126 1.00 94.56 270 LEU A N 1
ATOM 2166 C CA . LEU A 1 270 ? -2.707 -1.208 -13.324 1.00 94.56 270 LEU A CA 1
ATOM 2167 C C . LEU A 1 270 ? -2.287 -2.645 -13.005 1.00 94.56 270 LEU A C 1
ATOM 2169 O O . LEU A 1 270 ? -1.521 -3.263 -13.745 1.00 94.56 270 LEU A O 1
ATOM 2173 N N . SER A 1 271 ? -2.832 -3.202 -11.925 1.00 96.19 271 SER A N 1
ATOM 2174 C CA . SER A 1 271 ? -2.681 -4.622 -11.598 1.00 96.19 271 SER A CA 1
ATOM 2175 C C . SER A 1 271 ? -3.546 -5.476 -12.524 1.00 96.19 271 SER A C 1
ATOM 2177 O O . SER A 1 271 ? -4.719 -5.166 -12.736 1.00 96.19 271 SER A O 1
ATOM 2179 N N . LEU A 1 272 ? -2.993 -6.563 -13.067 1.00 96.31 272 LEU A N 1
ATOM 2180 C CA . LEU A 1 272 ? -3.768 -7.498 -13.883 1.00 96.31 272 LEU A CA 1
ATOM 2181 C C . LEU A 1 272 ? -4.548 -8.484 -12.992 1.00 96.31 272 LEU A C 1
ATOM 2183 O O . LEU A 1 272 ? -4.076 -8.809 -11.898 1.00 96.31 272 LEU A O 1
ATOM 2187 N N . PRO A 1 273 ? -5.721 -8.988 -13.436 1.00 94.81 273 PRO A N 1
ATOM 2188 C CA . PRO A 1 273 ? -6.649 -9.728 -12.570 1.00 94.81 273 PRO A CA 1
ATOM 2189 C C . PRO A 1 273 ? -6.046 -10.945 -11.859 1.00 94.81 273 PRO A C 1
ATOM 2191 O O . PRO A 1 273 ? -6.383 -11.225 -10.713 1.00 94.81 273 PRO A O 1
ATOM 2194 N N . SER A 1 274 ? -5.116 -11.652 -12.505 1.00 96.31 274 SER A N 1
ATOM 2195 C CA . SER A 1 274 ? -4.502 -12.865 -11.960 1.00 96.31 274 SER A CA 1
ATOM 2196 C C . SER A 1 274 ? -3.267 -12.612 -11.089 1.00 96.31 274 SER A C 1
ATOM 2198 O O . SER A 1 274 ? -2.634 -13.575 -10.663 1.00 96.31 274 SER A O 1
ATOM 2200 N N . ARG A 1 275 ? -2.869 -11.355 -10.837 1.00 98.12 275 ARG A N 1
ATOM 2201 C CA . ARG A 1 275 ? -1.607 -11.057 -10.140 1.00 98.12 275 ARG A CA 1
ATOM 2202 C C . ARG A 1 275 ? -1.522 -11.742 -8.779 1.00 98.12 275 ARG A C 1
ATOM 2204 O O . ARG A 1 275 ? -0.562 -12.460 -8.515 1.00 98.12 275 ARG A O 1
ATOM 2211 N N . PHE A 1 276 ? -2.517 -11.517 -7.924 1.00 97.38 276 PHE A N 1
ATOM 2212 C CA . PHE A 1 276 ? -2.444 -11.979 -6.542 1.00 97.38 276 PHE A CA 1
ATOM 2213 C C . PHE A 1 276 ? -2.499 -13.495 -6.425 1.00 97.38 276 PHE A C 1
ATOM 2215 O O . PHE A 1 276 ? -1.693 -14.045 -5.684 1.00 97.38 276 PHE A O 1
ATOM 2222 N N . VAL A 1 277 ? -3.370 -14.164 -7.188 1.00 97.62 277 VAL A N 1
ATOM 2223 C CA . VAL A 1 277 ? -3.444 -15.634 -7.178 1.00 97.62 277 VAL A CA 1
ATOM 2224 C C . VAL A 1 277 ? -2.109 -16.250 -7.603 1.00 97.62 277 VAL A C 1
ATOM 2226 O O . VAL A 1 277 ? -1.553 -17.056 -6.874 1.00 97.62 277 VAL A O 1
ATOM 2229 N N . ARG A 1 278 ? -1.498 -15.758 -8.690 1.00 98.25 278 ARG A N 1
ATOM 2230 C CA . ARG A 1 278 ? -0.207 -16.270 -9.177 1.00 98.25 278 ARG A CA 1
ATOM 2231 C C . ARG A 1 278 ? 0.931 -16.090 -8.173 1.00 98.25 278 ARG A C 1
ATOM 2233 O O . ARG A 1 278 ? 1.734 -16.998 -7.981 1.00 98.25 278 ARG A O 1
ATOM 2240 N N . GLN A 1 279 ? 1.023 -14.914 -7.554 1.00 98.56 279 GLN A N 1
ATOM 2241 C CA . GLN A 1 279 ? 2.067 -14.637 -6.565 1.00 98.56 279 GLN A CA 1
ATOM 2242 C C . GLN A 1 279 ? 1.855 -15.430 -5.273 1.00 98.56 279 GLN A C 1
ATOM 2244 O O . GLN A 1 279 ? 2.827 -15.913 -4.695 1.00 98.56 279 GL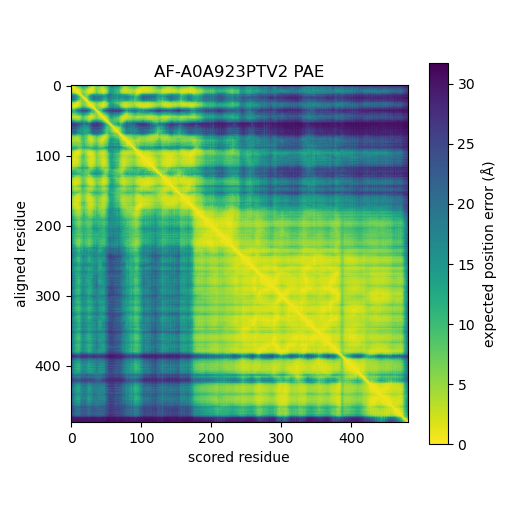N A O 1
ATOM 2249 N N . LEU A 1 280 ? 0.602 -15.592 -4.844 1.00 97.94 280 LEU A N 1
ATOM 2250 C CA . LEU A 1 280 ? 0.255 -16.369 -3.662 1.00 97.94 280 LEU A CA 1
ATOM 2251 C C . LEU A 1 280 ? 0.577 -17.853 -3.854 1.00 97.94 280 LEU A C 1
ATOM 2253 O O . LEU A 1 280 ? 1.282 -18.410 -3.015 1.00 97.94 280 LEU A O 1
ATOM 2257 N N . ASP A 1 281 ? 0.140 -18.453 -4.965 1.00 98.12 281 ASP A N 1
ATOM 2258 C CA . ASP A 1 281 ? 0.415 -19.857 -5.296 1.00 98.12 281 ASP A CA 1
ATOM 2259 C C . ASP A 1 281 ? 1.927 -20.130 -5.275 1.00 98.12 281 ASP A C 1
ATOM 2261 O O . ASP A 1 281 ? 2.399 -21.107 -4.690 1.00 98.12 281 ASP A O 1
ATOM 2265 N N . PHE A 1 282 ? 2.714 -19.215 -5.853 1.00 98.50 282 PHE A N 1
ATOM 2266 C CA . PHE A 1 282 ? 4.168 -19.322 -5.860 1.00 98.50 282 PHE A CA 1
ATOM 2267 C C . PHE A 1 282 ? 4.776 -19.252 -4.453 1.00 98.50 282 PHE A C 1
ATOM 2269 O O . PHE A 1 282 ? 5.621 -20.083 -4.122 1.00 98.50 282 PHE A O 1
ATOM 2276 N N . LEU A 1 283 ? 4.366 -18.288 -3.622 1.00 97.81 283 LEU A N 1
ATOM 2277 C CA . LEU A 1 283 ? 4.884 -18.143 -2.254 1.00 97.81 283 LEU A CA 1
ATOM 2278 C C . LEU A 1 283 ? 4.479 -19.316 -1.355 1.00 97.81 283 LEU A C 1
ATOM 2280 O O . LEU A 1 283 ? 5.256 -19.724 -0.497 1.00 97.81 283 LEU A O 1
ATOM 2284 N N . GLN A 1 284 ? 3.285 -19.875 -1.553 1.00 96.06 284 GLN A N 1
ATOM 2285 C CA . GLN A 1 284 ? 2.835 -21.063 -0.828 1.00 96.06 284 GLN A CA 1
ATOM 2286 C C . GLN A 1 284 ? 3.645 -22.304 -1.213 1.00 96.06 284 GLN A C 1
ATOM 2288 O O . GLN A 1 284 ? 4.018 -23.079 -0.335 1.00 96.06 284 GLN A O 1
ATOM 2293 N N . ALA A 1 285 ? 3.968 -22.464 -2.499 1.00 97.94 285 ALA A N 1
ATOM 2294 C CA . ALA A 1 285 ? 4.825 -23.547 -2.976 1.00 97.94 285 ALA A CA 1
ATOM 2295 C C . ALA A 1 285 ? 6.312 -23.356 -2.610 1.00 97.94 285 ALA A C 1
ATOM 2297 O O . ALA A 1 285 ? 7.067 -24.324 -2.588 1.00 97.94 285 ALA A O 1
ATOM 2298 N N . ASN A 1 286 ? 6.743 -22.123 -2.321 1.00 97.56 286 ASN A N 1
ATOM 2299 C CA . ASN A 1 286 ? 8.139 -21.771 -2.050 1.00 97.56 286 ASN A CA 1
ATOM 2300 C C . ASN A 1 286 ? 8.262 -20.939 -0.757 1.00 97.56 286 ASN A C 1
ATOM 2302 O O . ASN A 1 286 ? 8.614 -19.758 -0.820 1.00 97.56 286 ASN A O 1
ATOM 2306 N N . PRO A 1 287 ? 8.015 -21.528 0.429 1.00 95.38 287 PRO A N 1
ATOM 2307 C CA . PRO A 1 287 ? 7.926 -20.787 1.692 1.00 95.38 287 PRO A CA 1
ATOM 2308 C C . PRO A 1 287 ? 9.241 -20.134 2.146 1.00 95.38 287 PRO A C 1
ATOM 2310 O O . PRO A 1 287 ? 9.219 -19.280 3.027 1.00 95.38 287 PRO A O 1
ATOM 2313 N N . SER A 1 288 ? 10.386 -20.511 1.564 1.00 96.38 288 SER A N 1
ATOM 2314 C CA . SER A 1 288 ? 11.679 -19.870 1.833 1.00 96.38 288 SER A CA 1
ATOM 2315 C C . SER A 1 288 ? 11.855 -18.527 1.116 1.00 96.38 288 SER A C 1
ATOM 2317 O O . SER A 1 288 ? 12.722 -17.747 1.507 1.00 96.38 288 SER A O 1
ATOM 2319 N N . VAL A 1 289 ? 11.064 -18.239 0.075 1.00 98.06 289 VAL A N 1
ATOM 2320 C CA . VAL A 1 289 ? 11.167 -16.995 -0.698 1.00 98.06 289 VAL A CA 1
ATOM 2321 C C . VAL A 1 289 ? 10.702 -15.811 0.146 1.00 98.06 289 VAL A C 1
ATOM 2323 O O . VAL A 1 289 ? 9.574 -15.781 0.635 1.00 98.06 289 VAL A O 1
ATOM 2326 N N . ALA A 1 290 ? 11.560 -14.798 0.266 1.00 97.75 290 ALA A N 1
ATOM 2327 C CA . ALA A 1 290 ? 11.288 -13.605 1.058 1.00 97.75 290 ALA A CA 1
ATOM 2328 C C . ALA A 1 290 ? 10.297 -12.665 0.354 1.00 97.75 290 ALA A C 1
ATOM 2330 O O . ALA A 1 290 ? 9.285 -12.281 0.937 1.00 97.75 290 ALA A O 1
ATOM 2331 N N . LEU A 1 291 ? 10.569 -12.306 -0.906 1.00 98.06 291 LEU A N 1
ATOM 2332 C CA . LEU A 1 291 ? 9.691 -11.480 -1.741 1.00 98.06 291 LEU A CA 1
ATOM 2333 C C . LEU A 1 291 ? 9.628 -12.040 -3.166 1.00 98.06 291 LEU A C 1
ATOM 2335 O O . LEU A 1 291 ? 10.638 -12.489 -3.716 1.00 98.06 291 LEU A O 1
ATOM 2339 N N . VAL A 1 292 ? 8.455 -11.929 -3.789 1.00 98.62 292 VAL A N 1
ATOM 2340 C CA . VAL A 1 292 ? 8.231 -12.252 -5.200 1.00 98.62 292 VAL A CA 1
ATOM 2341 C C . VAL A 1 292 ? 7.738 -11.023 -5.965 1.00 98.62 292 VAL A C 1
ATOM 2343 O O . VAL A 1 292 ? 6.763 -10.387 -5.570 1.00 98.62 292 VAL A O 1
ATOM 2346 N N . GLY A 1 293 ? 8.403 -10.683 -7.065 1.00 98.44 293 GLY A N 1
ATOM 2347 C CA . GLY A 1 293 ? 7.951 -9.707 -8.058 1.00 98.44 293 GLY A CA 1
ATOM 2348 C C . GLY A 1 293 ? 7.414 -10.382 -9.321 1.00 98.44 293 GLY A C 1
ATOM 2349 O O . GLY A 1 293 ? 7.241 -11.603 -9.380 1.00 98.44 293 GLY A O 1
ATOM 2350 N N . THR A 1 294 ? 7.129 -9.591 -10.353 1.00 98.38 294 THR A N 1
ATOM 2351 C CA . THR A 1 294 ? 6.618 -10.095 -11.638 1.00 98.38 294 THR A CA 1
ATOM 2352 C C . THR A 1 294 ? 7.246 -9.339 -12.801 1.00 98.38 294 THR A C 1
ATOM 2354 O O . THR A 1 294 ? 7.789 -8.245 -12.634 1.00 98.38 294 THR A O 1
ATOM 2357 N N . SER A 1 295 ? 7.116 -9.881 -14.011 1.00 98.19 295 SER A N 1
ATOM 2358 C CA . SER A 1 295 ? 7.356 -9.080 -15.212 1.00 98.19 295 SER A CA 1
ATOM 2359 C C . SER A 1 295 ? 6.277 -7.999 -15.351 1.00 98.19 295 SER A C 1
ATOM 2361 O O . SER A 1 295 ? 5.163 -8.137 -14.826 1.00 98.19 295 SER A O 1
ATOM 2363 N N . VAL A 1 296 ? 6.608 -6.913 -16.053 1.00 97.88 296 VAL A N 1
ATOM 2364 C CA . VAL A 1 296 ? 5.704 -5.770 -16.245 1.00 97.88 296 VAL A CA 1
ATOM 2365 C C . VAL A 1 296 ? 5.648 -5.315 -17.694 1.00 97.88 296 VAL A C 1
ATOM 2367 O O . VAL A 1 296 ? 6.582 -5.497 -18.478 1.00 97.88 296 VAL A O 1
ATOM 2370 N N . GLU A 1 297 ? 4.533 -4.685 -18.035 1.00 97.19 297 GLU A N 1
ATOM 2371 C CA . GLU A 1 297 ? 4.352 -3.935 -19.272 1.00 97.19 297 GLU A CA 1
ATOM 2372 C C . GLU A 1 297 ? 4.444 -2.444 -18.952 1.00 97.19 297 GLU A C 1
ATOM 2374 O O . GLU A 1 297 ? 3.608 -1.910 -18.229 1.00 97.19 297 GLU A O 1
ATOM 2379 N N . PHE A 1 298 ? 5.457 -1.757 -19.471 1.00 95.56 298 PHE A N 1
ATOM 2380 C CA . PHE A 1 298 ? 5.550 -0.312 -19.320 1.00 95.56 298 PHE A CA 1
ATOM 2381 C C . PHE A 1 298 ? 4.557 0.375 -20.260 1.00 95.56 298 PHE A C 1
ATOM 2383 O O . PHE A 1 298 ? 4.543 0.105 -21.463 1.00 95.56 298 PHE A O 1
ATOM 2390 N N . ILE A 1 299 ? 3.749 1.279 -19.709 1.00 95.69 299 ILE A N 1
ATOM 2391 C CA . ILE A 1 299 ? 2.734 2.061 -20.417 1.00 95.69 299 ILE A CA 1
ATOM 2392 C C . ILE A 1 299 ? 2.970 3.560 -20.226 1.00 95.69 299 ILE A C 1
ATOM 2394 O O . ILE A 1 299 ? 3.521 4.002 -19.219 1.00 95.69 299 ILE A O 1
ATOM 2398 N N . ASP A 1 300 ? 2.531 4.360 -21.189 1.00 92.50 300 ASP A N 1
ATOM 2399 C CA . ASP A 1 300 ? 2.553 5.815 -21.079 1.00 92.50 300 ASP A CA 1
ATOM 2400 C C . ASP A 1 300 ? 1.385 6.360 -20.229 1.00 92.50 300 ASP A C 1
ATOM 2402 O O . ASP A 1 300 ? 0.511 5.626 -19.762 1.00 92.50 300 ASP A O 1
ATOM 2406 N N . ALA A 1 301 ? 1.310 7.684 -20.061 1.00 89.31 301 ALA A N 1
ATOM 2407 C CA . ALA A 1 301 ? 0.219 8.351 -19.341 1.0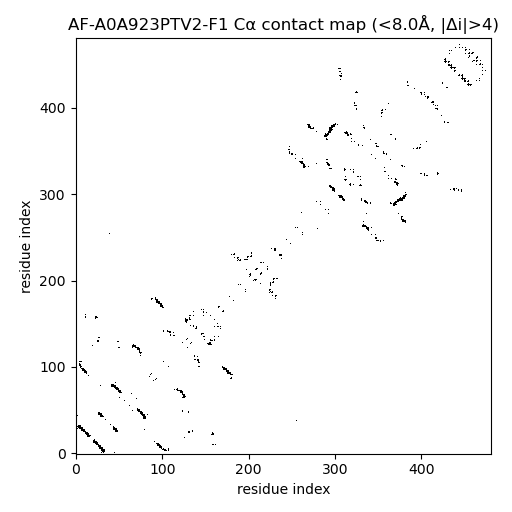0 89.31 301 ALA A CA 1
ATOM 2408 C C . ALA A 1 301 ? -1.191 8.125 -19.938 1.00 89.31 301 ALA A C 1
ATOM 2410 O O . ALA A 1 301 ? -2.182 8.335 -19.246 1.00 89.31 301 ALA A O 1
ATOM 2411 N N . ARG A 1 302 ? -1.302 7.689 -21.201 1.00 88.88 302 ARG A N 1
ATOM 2412 C CA . ARG A 1 302 ? -2.568 7.349 -21.878 1.00 88.88 302 ARG A CA 1
ATOM 2413 C C . ARG A 1 302 ? -2.920 5.865 -21.742 1.00 88.88 302 ARG A C 1
ATOM 2415 O O . ARG A 1 302 ? -4.003 5.460 -22.143 1.00 88.88 302 ARG A O 1
ATOM 2422 N N . GLY A 1 303 ? -2.015 5.056 -21.189 1.00 90.81 303 GLY A N 1
ATOM 2423 C CA . GLY A 1 303 ? -2.152 3.604 -21.112 1.00 90.81 303 GLY A CA 1
ATOM 2424 C C . GLY A 1 303 ? -1.688 2.863 -22.364 1.00 90.81 303 GLY A C 1
ATOM 2425 O O . GLY A 1 303 ? -1.910 1.659 -22.456 1.00 90.81 303 GLY A O 1
ATOM 2426 N N . ALA A 1 304 ? -1.043 3.549 -23.312 1.00 93.69 304 ALA A N 1
ATOM 2427 C CA . ALA A 1 304 ? -0.475 2.908 -24.488 1.00 93.69 304 ALA A CA 1
ATOM 2428 C C . ALA A 1 304 ? 0.852 2.228 -24.136 1.00 93.69 304 ALA A C 1
ATOM 2430 O O . ALA A 1 304 ? 1.654 2.763 -23.369 1.00 93.69 304 ALA A O 1
ATOM 2431 N N . ARG A 1 305 ? 1.086 1.050 -24.711 1.00 94.69 305 ARG A N 1
ATOM 2432 C CA . ARG A 1 305 ? 2.270 0.224 -24.454 1.00 94.69 305 ARG A CA 1
ATOM 2433 C C . ARG A 1 305 ? 3.542 0.879 -24.983 1.00 94.69 305 ARG A C 1
ATOM 2435 O O . ARG A 1 305 ? 3.554 1.413 -26.091 1.00 94.69 305 ARG A O 1
ATOM 2442 N N . LEU A 1 306 ? 4.600 0.816 -24.177 1.00 93.50 306 LEU A N 1
ATOM 2443 C CA . LEU A 1 306 ? 5.941 1.298 -24.506 1.00 93.50 306 LEU A CA 1
ATOM 2444 C C . LEU A 1 306 ? 6.915 0.137 -24.695 1.00 93.50 306 LEU A C 1
ATOM 2446 O O . LEU A 1 306 ? 7.534 0.040 -25.743 1.00 93.50 306 LEU A O 1
ATOM 2450 N N . LYS A 1 307 ? 7.067 -0.735 -23.695 1.00 93.88 307 LYS A N 1
ATOM 2451 C CA . LYS A 1 307 ? 7.926 -1.927 -23.775 1.00 93.88 307 LYS A CA 1
ATOM 2452 C C . LYS A 1 307 ? 7.546 -2.953 -22.716 1.00 93.88 307 LYS A C 1
ATOM 2454 O O . LYS A 1 307 ? 6.859 -2.640 -21.746 1.00 93.88 307 LYS A O 1
ATOM 2459 N N . LEU A 1 308 ? 8.074 -4.161 -22.862 1.00 95.69 308 LEU A N 1
ATOM 2460 C CA . LEU A 1 308 ? 8.034 -5.187 -21.825 1.00 95.69 308 LEU A CA 1
ATOM 2461 C C . LEU A 1 308 ? 9.324 -5.163 -21.010 1.00 95.69 308 LEU A C 1
ATOM 2463 O O . LEU A 1 308 ? 10.409 -5.011 -21.568 1.00 95.69 308 LEU A O 1
ATOM 2467 N N . HIS A 1 309 ? 9.210 -5.368 -19.702 1.00 95.06 309 HIS A N 1
ATOM 2468 C CA . HIS A 1 309 ? 10.357 -5.544 -18.818 1.00 95.06 309 HIS A CA 1
ATOM 2469 C C . HIS A 1 309 ? 10.272 -6.882 -18.105 1.00 95.06 309 HIS A C 1
ATOM 2471 O O . HIS A 1 309 ? 9.290 -7.183 -17.423 1.00 95.06 309 HIS A O 1
ATOM 2477 N N . ARG A 1 310 ? 11.314 -7.690 -18.297 1.00 96.44 310 ARG A N 1
ATOM 2478 C CA . ARG A 1 310 ? 11.438 -9.038 -17.747 1.00 96.44 310 ARG A CA 1
ATOM 2479 C C . ARG A 1 310 ? 12.659 -9.075 -16.829 1.00 96.44 310 ARG A C 1
ATOM 2481 O O . ARG A 1 310 ? 13.768 -9.258 -17.330 1.00 96.44 310 ARG A O 1
ATOM 2488 N N . PRO A 1 311 ? 12.482 -8.845 -15.519 1.00 96.31 311 PRO A N 1
ATOM 2489 C CA . PRO A 1 311 ? 13.590 -8.874 -14.576 1.00 96.31 311 PRO A CA 1
ATOM 2490 C C . PRO A 1 311 ? 14.174 -10.296 -14.421 1.00 96.31 311 PRO A C 1
ATOM 2492 O O . PRO A 1 311 ? 13.520 -11.280 -14.793 1.00 96.31 311 PRO A O 1
ATOM 2495 N N . PRO A 1 312 ? 15.394 -10.438 -13.863 1.00 97.56 312 PRO A N 1
ATOM 2496 C CA . PRO A 1 312 ? 15.978 -11.742 -13.550 1.00 97.56 312 PRO A CA 1
ATOM 2497 C C . PRO A 1 312 ? 15.051 -12.572 -12.652 1.00 97.56 312 PRO A C 1
ATOM 2499 O O . PRO A 1 312 ? 14.433 -12.039 -11.736 1.00 97.56 312 PRO A O 1
ATOM 2502 N N . ARG A 1 313 ? 14.941 -13.882 -12.904 1.00 96.12 313 ARG A N 1
ATOM 2503 C CA . ARG A 1 313 ? 13.924 -14.735 -12.252 1.00 96.12 313 ARG A CA 1
ATOM 2504 C C . ARG A 1 313 ? 14.369 -15.337 -10.922 1.00 96.12 313 ARG A C 1
ATOM 2506 O O . ARG A 1 313 ? 13.577 -15.406 -9.990 1.00 96.12 313 ARG A O 1
ATOM 2513 N N . SER A 1 314 ? 15.615 -15.802 -10.851 1.00 95.62 314 SER A N 1
ATOM 2514 C CA . SER A 1 314 ? 16.154 -16.525 -9.692 1.00 95.62 314 SER A CA 1
ATOM 2515 C C . SER A 1 314 ? 16.760 -15.583 -8.657 1.00 95.62 314 SER A C 1
ATOM 2517 O O . SER A 1 314 ? 17.422 -14.618 -9.044 1.00 95.62 314 SER A O 1
ATOM 2519 N N . GLY A 1 315 ? 16.686 -15.943 -7.374 1.00 94.94 315 GLY A N 1
ATOM 2520 C CA . GLY A 1 315 ? 17.269 -15.157 -6.281 1.00 94.94 315 GLY A CA 1
ATOM 2521 C C . GLY A 1 315 ? 18.753 -14.840 -6.446 1.00 94.94 315 GLY A C 1
ATOM 2522 O O . GLY A 1 315 ? 19.150 -13.709 -6.190 1.00 94.94 315 GLY A O 1
ATOM 2523 N N . ALA A 1 316 ? 19.560 -15.778 -6.954 1.00 95.75 316 ALA A N 1
ATOM 2524 C CA . ALA A 1 316 ? 20.983 -15.538 -7.213 1.00 95.75 316 ALA A CA 1
ATOM 2525 C C . ALA A 1 316 ? 21.202 -14.441 -8.270 1.00 95.75 316 ALA A C 1
ATOM 2527 O O . ALA A 1 316 ? 21.933 -13.484 -8.027 1.00 95.75 316 ALA A O 1
ATOM 2528 N N . ALA A 1 317 ? 20.514 -14.538 -9.413 1.00 97.44 317 ALA A N 1
ATOM 2529 C CA . ALA A 1 317 ? 20.589 -13.534 -10.474 1.00 97.44 317 ALA A CA 1
ATOM 2530 C C . ALA A 1 317 ? 20.032 -12.168 -10.038 1.00 97.44 317 ALA A C 1
ATOM 2532 O O . ALA A 1 317 ? 20.600 -11.137 -10.388 1.00 97.44 317 ALA A O 1
ATOM 2533 N N . ILE A 1 318 ? 18.950 -12.154 -9.249 1.00 97.94 318 ILE A N 1
ATOM 2534 C CA . ILE A 1 318 ? 18.394 -10.919 -8.682 1.00 97.94 318 ILE A CA 1
ATOM 2535 C C . ILE A 1 318 ? 19.412 -10.283 -7.734 1.00 97.94 318 ILE A C 1
ATOM 2537 O O . ILE A 1 318 ? 19.709 -9.102 -7.871 1.00 97.94 318 ILE A O 1
ATOM 2541 N N . ARG A 1 319 ? 19.992 -11.054 -6.807 1.00 96.12 319 ARG A N 1
ATOM 2542 C CA . ARG A 1 319 ? 20.981 -10.545 -5.849 1.00 96.12 319 ARG A CA 1
ATOM 2543 C C . ARG A 1 319 ? 22.241 -10.031 -6.541 1.00 96.12 319 ARG A C 1
ATOM 2545 O O . ARG A 1 319 ? 22.729 -8.973 -6.164 1.00 96.12 319 ARG A O 1
ATOM 2552 N N . ALA A 1 320 ? 22.740 -10.739 -7.554 1.00 95.38 320 ALA A N 1
ATOM 2553 C CA . ALA A 1 320 ? 23.869 -10.276 -8.359 1.00 95.38 320 ALA A CA 1
ATOM 2554 C C . ALA A 1 320 ? 23.549 -8.935 -9.041 1.00 95.38 320 ALA A C 1
ATOM 2556 O O . ALA A 1 320 ? 24.286 -7.971 -8.868 1.00 95.38 320 ALA A O 1
ATOM 2557 N N . ALA A 1 321 ? 22.393 -8.837 -9.706 1.00 95.75 321 ALA A N 1
ATOM 2558 C CA . ALA A 1 321 ? 21.959 -7.599 -10.347 1.00 95.75 321 ALA A CA 1
ATOM 2559 C C . ALA A 1 321 ? 21.802 -6.442 -9.343 1.00 95.75 321 ALA A C 1
ATOM 2561 O O . ALA A 1 321 ? 22.219 -5.321 -9.631 1.00 95.75 321 ALA A O 1
ATOM 2562 N N . LEU A 1 322 ? 21.249 -6.706 -8.154 1.00 95.69 322 LEU A N 1
ATOM 2563 C CA . LEU A 1 322 ? 21.169 -5.709 -7.087 1.00 95.69 322 LEU A CA 1
ATOM 2564 C C . LEU A 1 322 ? 22.567 -5.264 -6.641 1.00 95.69 322 LEU A C 1
ATOM 2566 O O . LEU A 1 322 ? 22.801 -4.073 -6.561 1.00 95.69 322 LEU A O 1
ATOM 2570 N N . LEU A 1 323 ? 23.521 -6.173 -6.421 1.00 95.31 323 LEU A N 1
ATOM 2571 C CA . LEU A 1 323 ? 24.895 -5.813 -6.032 1.00 95.31 323 LEU A CA 1
ATOM 2572 C C . LEU A 1 323 ? 25.669 -5.042 -7.116 1.00 95.31 323 LEU A C 1
ATOM 2574 O O . LEU A 1 323 ? 26.668 -4.393 -6.799 1.00 95.31 323 LEU A O 1
ATOM 2578 N N . ASP A 1 324 ? 25.198 -5.078 -8.362 1.00 93.56 324 ASP A N 1
ATOM 2579 C CA . ASP A 1 324 ? 25.709 -4.279 -9.480 1.00 93.56 324 ASP A CA 1
ATOM 2580 C C . ASP A 1 324 ? 24.963 -2.940 -9.658 1.00 93.56 324 ASP A C 1
ATOM 2582 O O . ASP A 1 324 ? 25.225 -2.188 -10.601 1.00 93.56 324 ASP A O 1
ATOM 2586 N N . GLY A 1 325 ? 24.046 -2.602 -8.744 1.00 91.19 325 GLY A N 1
ATOM 2587 C CA . GLY A 1 325 ? 23.304 -1.340 -8.754 1.00 91.19 325 GLY A CA 1
ATOM 2588 C C . GLY A 1 325 ? 22.051 -1.330 -9.623 1.00 91.19 325 GLY A C 1
ATOM 2589 O O . GLY A 1 325 ? 21.469 -0.266 -9.838 1.00 91.19 325 GLY A O 1
ATOM 2590 N N . ASN A 1 326 ? 21.617 -2.481 -10.140 1.00 91.75 326 ASN A N 1
ATOM 2591 C CA . ASN A 1 326 ? 20.429 -2.566 -10.981 1.00 91.75 326 ASN A CA 1
ATOM 2592 C C . ASN A 1 326 ? 19.154 -2.617 -10.127 1.00 91.75 326 ASN A C 1
ATOM 2594 O O . ASN A 1 326 ? 18.645 -3.693 -9.802 1.00 91.75 326 ASN A O 1
ATOM 2598 N N . SER A 1 327 ? 18.587 -1.449 -9.818 1.00 85.62 327 SER A N 1
ATOM 2599 C CA . SER A 1 327 ? 17.293 -1.355 -9.126 1.00 85.62 327 SER A CA 1
ATOM 2600 C C . SER A 1 327 ? 16.129 -1.963 -9.919 1.00 85.62 327 SER A C 1
ATOM 2602 O O . SER A 1 327 ? 15.141 -2.375 -9.325 1.00 85.62 327 SER A O 1
ATOM 2604 N N . GLY A 1 328 ? 16.261 -2.120 -11.242 1.00 91.19 328 GLY A N 1
ATOM 2605 C CA . GLY A 1 328 ? 15.274 -2.779 -12.103 1.00 91.19 328 GLY A CA 1
ATOM 2606 C C . GLY A 1 328 ? 15.253 -4.310 -12.005 1.00 91.19 328 GLY A C 1
ATOM 2607 O O . GLY A 1 328 ? 14.485 -4.948 -12.733 1.00 91.19 328 GLY A O 1
ATOM 2608 N N . ALA A 1 329 ? 16.078 -4.912 -11.138 1.00 95.50 329 ALA A N 1
ATOM 2609 C CA . ALA A 1 329 ? 16.070 -6.351 -10.862 1.00 95.50 329 ALA A CA 1
ATOM 2610 C C . ALA A 1 329 ? 14.772 -6.827 -10.183 1.00 95.50 329 ALA A C 1
ATOM 2612 O O . ALA A 1 329 ? 14.424 -8.003 -10.271 1.00 95.50 329 ALA A O 1
ATOM 2613 N N . LEU A 1 330 ? 14.042 -5.912 -9.544 1.00 96.69 330 LEU A N 1
ATOM 2614 C CA . LEU A 1 330 ? 12.703 -6.092 -8.991 1.00 96.69 330 LEU A CA 1
ATOM 2615 C C . LEU A 1 330 ? 11.906 -4.817 -9.257 1.00 96.69 330 LEU A C 1
ATOM 2617 O O . LEU A 1 330 ? 12.450 -3.720 -9.206 1.00 96.69 330 LEU A O 1
ATOM 2621 N N . ILE A 1 331 ? 10.612 -4.945 -9.538 1.00 97.06 331 ILE A N 1
ATOM 2622 C CA . ILE A 1 331 ? 9.762 -3.786 -9.824 1.00 97.06 331 ILE A CA 1
ATOM 2623 C C . ILE A 1 331 ? 8.899 -3.488 -8.603 1.00 97.06 331 ILE A C 1
ATOM 2625 O O . ILE A 1 331 ? 8.067 -4.306 -8.211 1.00 97.06 331 ILE A O 1
ATOM 2629 N N . HIS A 1 332 ? 9.096 -2.316 -7.996 1.00 96.44 332 HIS A N 1
ATOM 2630 C CA . HIS A 1 332 ? 8.482 -1.917 -6.724 1.00 96.44 332 HIS A CA 1
ATOM 2631 C C . HIS A 1 332 ? 6.947 -2.092 -6.655 1.00 96.44 332 HIS A C 1
ATOM 2633 O O . HIS A 1 332 ? 6.433 -2.647 -5.694 1.00 96.44 332 HIS A O 1
ATOM 2639 N N . PRO A 1 333 ? 6.131 -1.749 -7.656 1.00 97.19 333 PRO A N 1
ATOM 2640 C CA . PRO A 1 333 ? 4.684 -1.999 -7.589 1.00 97.19 333 PRO A CA 1
ATOM 2641 C C . PRO A 1 333 ? 4.281 -3.466 -7.760 1.00 97.19 333 PRO A C 1
ATOM 2643 O O . PRO A 1 333 ? 3.093 -3.767 -7.685 1.00 97.19 333 PRO A O 1
ATOM 2646 N N . THR A 1 334 ? 5.228 -4.384 -7.979 1.00 97.81 334 THR A N 1
ATOM 2647 C CA . THR A 1 334 ? 4.938 -5.813 -8.170 1.00 97.81 334 THR A CA 1
ATOM 2648 C C . THR A 1 334 ? 5.169 -6.664 -6.933 1.00 97.81 334 THR A C 1
ATOM 2650 O O . THR A 1 334 ? 4.570 -7.735 -6.855 1.00 97.81 334 THR A O 1
ATOM 2653 N N . ILE A 1 335 ? 5.969 -6.235 -5.950 1.00 97.81 335 ILE A N 1
ATOM 2654 C CA . ILE A 1 335 ? 6.359 -7.162 -4.880 1.00 97.81 335 ILE A CA 1
ATOM 2655 C C . ILE A 1 335 ? 5.195 -7.573 -3.984 1.00 97.81 335 ILE A C 1
ATOM 2657 O O . ILE A 1 335 ? 4.359 -6.764 -3.574 1.00 97.81 335 ILE A O 1
ATOM 2661 N N . MET A 1 336 ? 5.202 -8.859 -3.661 1.00 98.62 336 MET A N 1
ATOM 2662 C CA . MET A 1 336 ? 4.406 -9.494 -2.627 1.00 98.62 336 MET A CA 1
ATOM 2663 C C . MET A 1 336 ? 5.336 -10.323 -1.740 1.00 98.62 336 MET A C 1
ATOM 2665 O O . MET A 1 336 ? 6.303 -10.906 -2.224 1.00 98.62 336 MET A O 1
ATOM 2669 N N . GLY A 1 337 ? 5.046 -10.392 -0.447 1.00 98.00 337 GLY A N 1
ATOM 2670 C CA . GLY A 1 337 ? 5.760 -11.280 0.464 1.00 98.00 337 GLY A CA 1
ATOM 2671 C C . GLY A 1 337 ? 4.983 -11.547 1.745 1.00 98.00 337 GLY A C 1
ATOM 2672 O O . GLY A 1 337 ? 4.006 -10.840 2.023 1.00 98.00 337 GLY A O 1
ATOM 2673 N N . PRO A 1 338 ? 5.380 -12.562 2.523 1.00 96.81 338 PRO A N 1
ATOM 2674 C CA . PRO A 1 338 ? 4.725 -12.866 3.781 1.00 96.81 338 PRO A CA 1
ATOM 2675 C C . PRO A 1 338 ? 4.988 -11.757 4.817 1.00 96.81 338 PRO A C 1
ATOM 2677 O O . PRO A 1 338 ? 6.028 -11.098 4.817 1.00 96.81 338 PRO A O 1
ATOM 2680 N N . ARG A 1 339 ? 3.995 -11.479 5.668 1.00 94.69 339 ARG A N 1
ATOM 2681 C CA . ARG A 1 339 ? 3.994 -10.326 6.587 1.00 94.69 339 ARG A CA 1
ATOM 2682 C C . ARG A 1 339 ? 5.165 -10.331 7.572 1.00 94.69 339 ARG A C 1
ATOM 2684 O O . ARG A 1 339 ? 5.669 -9.262 7.901 1.00 94.69 339 ARG A O 1
ATOM 2691 N N . ASP A 1 340 ? 5.604 -11.500 8.020 1.00 94.31 340 ASP A N 1
ATOM 2692 C CA . ASP A 1 340 ? 6.740 -11.657 8.932 1.00 94.31 340 ASP A CA 1
ATOM 2693 C C . ASP A 1 340 ? 8.063 -11.197 8.291 1.00 94.31 340 ASP A C 1
ATOM 2695 O O . ASP A 1 340 ? 8.880 -10.568 8.963 1.00 94.31 340 ASP A O 1
ATOM 2699 N N . VAL A 1 341 ? 8.250 -11.415 6.982 1.00 96.25 341 VAL A N 1
ATOM 2700 C CA . VAL A 1 341 ? 9.384 -10.860 6.224 1.00 96.25 341 VAL A CA 1
ATOM 2701 C C . VAL A 1 341 ? 9.340 -9.333 6.267 1.00 96.25 341 VAL A C 1
ATOM 2703 O O . VAL A 1 341 ? 10.339 -8.697 6.594 1.00 96.25 341 VAL A O 1
ATOM 2706 N N . TRP A 1 342 ? 8.178 -8.728 6.006 1.00 95.25 342 TRP A N 1
ATOM 2707 C CA . TRP A 1 342 ? 8.010 -7.271 6.080 1.00 95.25 342 TRP A CA 1
ATOM 2708 C C . TRP A 1 342 ? 8.281 -6.708 7.482 1.00 95.25 342 TRP A C 1
ATOM 2710 O O . TRP A 1 342 ? 8.868 -5.633 7.603 1.00 95.25 342 TRP A O 1
ATOM 2720 N N . GLN A 1 343 ? 7.898 -7.438 8.533 1.00 91.62 343 GLN A N 1
ATOM 2721 C CA . GLN A 1 343 ? 8.180 -7.069 9.923 1.00 91.62 343 GLN A CA 1
ATOM 2722 C C . GLN A 1 343 ? 9.676 -7.143 10.241 1.00 91.62 343 GLN A C 1
ATOM 2724 O O . GLN A 1 343 ? 10.219 -6.179 10.777 1.00 91.62 343 GLN A O 1
ATOM 2729 N N . ARG A 1 344 ? 10.365 -8.225 9.846 1.00 93.88 344 ARG A N 1
ATOM 2730 C CA . ARG A 1 344 ? 11.827 -8.354 10.002 1.00 93.88 344 ARG A CA 1
ATOM 2731 C C . ARG A 1 344 ? 12.596 -7.269 9.252 1.00 93.88 344 ARG A C 1
ATOM 2733 O O . ARG A 1 344 ? 13.652 -6.843 9.703 1.00 93.88 344 ARG A O 1
ATOM 2740 N N . LEU A 1 345 ? 12.064 -6.804 8.122 1.00 95.19 345 LEU A N 1
ATOM 2741 C CA . LEU A 1 345 ? 12.646 -5.694 7.372 1.00 95.19 345 LEU A CA 1
ATOM 2742 C C . LEU A 1 345 ? 12.493 -4.339 8.076 1.00 95.19 345 LEU A C 1
ATOM 2744 O O . LEU A 1 345 ? 13.218 -3.414 7.722 1.00 95.19 345 LEU A O 1
ATOM 2748 N N . GLY A 1 346 ? 11.565 -4.184 9.024 1.00 92.25 346 GLY A N 1
ATOM 2749 C CA . GLY A 1 346 ? 11.315 -2.898 9.684 1.00 92.25 346 GLY A CA 1
ATOM 2750 C C . GLY A 1 346 ? 10.771 -1.809 8.746 1.00 92.25 346 GLY A C 1
ATOM 2751 O O . GLY A 1 346 ? 10.861 -0.626 9.059 1.00 92.25 346 GLY A O 1
ATOM 2752 N N . GLY A 1 347 ? 10.221 -2.194 7.588 1.00 92.00 347 GLY A N 1
ATOM 2753 C CA . GLY A 1 347 ? 9.688 -1.274 6.580 1.00 92.00 347 GLY A CA 1
ATOM 2754 C C . GLY A 1 347 ? 10.746 -0.556 5.729 1.00 92.00 347 GLY A C 1
ATOM 2755 O O . GLY A 1 347 ? 11.817 -1.093 5.417 1.00 92.00 347 GLY A O 1
ATOM 2756 N N . TYR A 1 348 ? 10.398 0.654 5.292 1.00 96.12 348 TYR A N 1
ATOM 2757 C CA . TYR A 1 348 ? 11.224 1.538 4.469 1.00 96.12 348 TYR A CA 1
ATOM 2758 C C . TYR A 1 348 ? 11.997 2.515 5.356 1.00 96.12 348 TYR A C 1
ATOM 2760 O O . TYR A 1 348 ? 11.413 3.199 6.198 1.00 96.12 348 TYR A O 1
ATOM 2768 N N . LEU A 1 349 ? 13.310 2.608 5.158 1.00 94.44 349 LEU A N 1
ATOM 2769 C CA . LEU A 1 349 ? 14.172 3.436 5.998 1.00 94.44 349 LEU A CA 1
ATOM 2770 C C . LEU A 1 349 ? 14.256 4.872 5.445 1.00 94.44 349 LEU A C 1
ATOM 2772 O O . LEU A 1 349 ? 14.657 5.045 4.292 1.00 94.44 349 LEU A O 1
ATOM 2776 N N . PRO A 1 350 ? 13.956 5.915 6.246 1.00 92.69 350 PRO A N 1
ATOM 2777 C CA . PRO A 1 350 ? 14.001 7.310 5.790 1.00 92.69 350 PRO A CA 1
ATOM 2778 C C . PRO A 1 350 ? 15.361 7.770 5.252 1.00 92.69 350 PRO A C 1
ATOM 2780 O O . PRO A 1 350 ? 15.405 8.633 4.379 1.00 92.69 350 PRO A O 1
ATOM 2783 N N . ALA A 1 351 ? 16.459 7.175 5.732 1.00 92.50 351 ALA A N 1
ATOM 2784 C CA . ALA A 1 351 ? 17.817 7.467 5.267 1.00 92.50 351 ALA A CA 1
ATOM 2785 C C . ALA A 1 351 ? 18.023 7.186 3.766 1.00 92.50 351 ALA A C 1
ATOM 2787 O O . ALA A 1 351 ? 18.908 7.771 3.150 1.00 92.50 351 ALA A O 1
ATOM 2788 N N . TRP A 1 352 ? 17.189 6.325 3.176 1.00 93.25 352 TRP A N 1
ATOM 2789 C CA . TRP A 1 352 ? 17.275 5.908 1.777 1.00 93.25 352 TRP A CA 1
ATOM 2790 C C . TRP A 1 352 ? 16.140 6.469 0.917 1.00 93.25 352 TRP A C 1
ATOM 2792 O O . TRP A 1 352 ? 15.836 5.910 -0.130 1.00 93.25 352 TRP A O 1
ATOM 2802 N N . ASN A 1 353 ? 15.504 7.566 1.336 1.00 88.94 353 ASN A N 1
ATOM 2803 C CA . ASN A 1 353 ? 14.492 8.256 0.531 1.00 88.94 353 ASN A CA 1
ATOM 2804 C C . ASN A 1 353 ? 15.018 8.522 -0.901 1.00 88.94 353 ASN A C 1
ATOM 2806 O O . ASN A 1 353 ? 16.161 8.950 -1.047 1.00 88.94 353 ASN A O 1
ATOM 2810 N N . TYR A 1 354 ? 14.198 8.279 -1.932 1.00 87.75 354 TYR A N 1
ATOM 2811 C CA . TYR A 1 354 ? 14.510 8.257 -3.381 1.00 87.75 354 TYR A CA 1
ATOM 2812 C C . TYR A 1 354 ? 15.109 6.955 -3.935 1.00 87.75 354 TYR A C 1
ATOM 2814 O O . TYR A 1 354 ? 15.092 6.762 -5.156 1.00 87.75 354 TYR A O 1
ATOM 2822 N N . VAL A 1 355 ? 15.654 6.091 -3.078 1.00 92.94 355 VAL A N 1
ATOM 2823 C CA . VAL A 1 355 ? 16.162 4.746 -3.415 1.00 92.94 355 VAL A CA 1
ATOM 2824 C C . VAL A 1 355 ? 15.641 3.704 -2.418 1.00 92.94 355 VAL A C 1
ATOM 2826 O O . VAL A 1 355 ? 16.285 2.686 -2.149 1.00 92.94 355 VAL A O 1
ATOM 2829 N N . GLU A 1 356 ? 14.481 3.983 -1.823 1.00 94.81 356 GLU A N 1
ATOM 2830 C CA . GLU A 1 356 ? 13.929 3.223 -0.706 1.00 94.81 356 GLU A CA 1
ATOM 2831 C C . GLU A 1 356 ? 13.538 1.797 -1.105 1.00 94.81 356 GLU A C 1
ATOM 2833 O O . GLU A 1 356 ? 13.581 0.883 -0.282 1.00 94.81 356 GLU A O 1
ATOM 2838 N N . ASP A 1 357 ? 13.176 1.599 -2.372 1.00 95.44 357 ASP A N 1
ATOM 2839 C CA . ASP A 1 357 ? 12.876 0.305 -2.972 1.00 95.44 357 ASP A CA 1
ATOM 2840 C C . ASP A 1 357 ? 14.143 -0.541 -3.145 1.00 95.44 357 ASP A C 1
ATOM 2842 O O . ASP A 1 357 ? 14.174 -1.706 -2.751 1.00 95.44 357 ASP A O 1
ATOM 2846 N N . TYR A 1 358 ? 15.216 0.059 -3.652 1.00 96.06 358 TYR A N 1
ATOM 2847 C CA . TYR A 1 358 ? 16.502 -0.597 -3.841 1.00 96.06 358 TYR A CA 1
ATOM 2848 C C . TYR A 1 358 ? 17.131 -1.031 -2.510 1.00 96.06 358 TYR A C 1
ATOM 2850 O O . TYR A 1 358 ? 17.569 -2.178 -2.383 1.00 96.06 358 TYR A O 1
ATOM 2858 N N . ASP A 1 359 ? 17.117 -0.164 -1.490 1.00 97.19 359 ASP A N 1
ATOM 2859 C CA . ASP A 1 359 ? 17.539 -0.545 -0.135 1.00 97.19 359 ASP A CA 1
ATOM 2860 C C . ASP A 1 359 ? 16.694 -1.703 0.421 1.00 97.19 359 ASP A C 1
ATOM 2862 O O . ASP A 1 359 ? 17.246 -2.674 0.953 1.00 97.19 359 ASP A O 1
ATOM 2866 N N . LEU A 1 360 ? 15.366 -1.631 0.268 1.00 97.44 360 LEU A N 1
ATOM 2867 C CA . LEU A 1 360 ? 14.466 -2.695 0.705 1.00 97.44 360 LEU A CA 1
ATOM 2868 C C . LEU A 1 360 ? 14.838 -4.033 0.054 1.00 97.44 360 LEU A C 1
ATOM 2870 O O . LEU A 1 360 ? 14.896 -5.044 0.752 1.00 97.44 360 LEU A O 1
ATOM 2874 N N . PHE A 1 361 ? 15.115 -4.060 -1.252 1.00 97.88 361 PHE A N 1
ATOM 2875 C CA . PHE A 1 361 ? 15.458 -5.298 -1.961 1.00 97.88 361 PHE A CA 1
ATOM 2876 C C . PHE A 1 361 ? 16.792 -5.878 -1.513 1.00 97.88 361 PHE A C 1
ATOM 2878 O O . PHE A 1 361 ? 16.894 -7.091 -1.329 1.00 97.88 361 PHE A O 1
ATOM 2885 N N . LEU A 1 362 ? 17.796 -5.031 -1.274 1.00 97.31 362 LEU A N 1
ATOM 2886 C CA . LEU A 1 362 ? 19.075 -5.471 -0.723 1.00 97.31 362 LEU A CA 1
ATOM 2887 C C . LEU A 1 362 ? 18.886 -6.125 0.649 1.00 97.31 362 LEU A C 1
ATOM 2889 O O . LEU A 1 362 ? 19.352 -7.246 0.852 1.00 97.31 362 LEU A O 1
ATOM 2893 N N . ARG A 1 363 ? 18.138 -5.489 1.560 1.00 97.25 363 ARG A N 1
ATOM 2894 C CA . ARG A 1 363 ? 17.838 -6.062 2.885 1.00 97.25 363 ARG A CA 1
ATOM 2895 C C . ARG A 1 363 ? 16.994 -7.332 2.794 1.00 97.25 363 ARG A C 1
ATOM 2897 O O . ARG A 1 363 ? 17.284 -8.302 3.487 1.00 97.25 363 ARG A O 1
ATOM 2904 N N . ALA A 1 364 ? 15.993 -7.364 1.916 1.00 97.25 364 ALA A N 1
ATOM 2905 C CA . ALA A 1 364 ? 15.163 -8.546 1.688 1.00 97.25 364 ALA A CA 1
ATOM 2906 C C . ALA A 1 364 ? 15.977 -9.730 1.159 1.00 97.25 364 ALA A C 1
ATOM 2908 O O . ALA A 1 364 ? 15.732 -10.858 1.577 1.00 97.25 364 ALA A O 1
ATOM 2909 N N . SER A 1 365 ? 16.991 -9.481 0.322 1.00 96.44 365 SER A N 1
ATOM 2910 C CA . SER A 1 365 ? 17.882 -10.531 -0.191 1.00 96.44 365 SER A CA 1
ATOM 2911 C C . SER A 1 365 ? 18.697 -11.242 0.898 1.00 96.44 365 SER A C 1
ATOM 2913 O O . SER A 1 365 ? 19.198 -12.339 0.659 1.00 96.44 365 SER A O 1
ATOM 2915 N N . LEU A 1 366 ? 18.829 -10.634 2.084 1.00 95.00 366 LEU A N 1
ATOM 2916 C CA . LEU A 1 366 ? 19.495 -11.222 3.251 1.00 95.00 366 LEU A CA 1
ATOM 2917 C C . LEU A 1 366 ? 18.538 -12.047 4.128 1.00 95.00 366 LEU A C 1
ATOM 2919 O O . LEU A 1 366 ? 18.996 -12.822 4.958 1.00 95.00 366 LEU A O 1
ATOM 2923 N N . GLN A 1 367 ? 17.222 -11.889 3.952 1.00 95.06 367 GLN A N 1
ATOM 2924 C CA . GLN A 1 367 ? 16.186 -12.594 4.720 1.00 95.06 367 GLN A CA 1
ATOM 2925 C C . GLN A 1 367 ? 15.713 -13.887 4.035 1.00 95.06 367 GLN A C 1
ATOM 2927 O O . GLN A 1 367 ? 15.022 -14.693 4.652 1.00 95.06 367 GLN A O 1
ATOM 2932 N N . GLY A 1 368 ? 16.058 -14.077 2.761 1.00 95.56 368 GLY A N 1
ATOM 2933 C CA . GLY A 1 368 ? 15.725 -15.260 1.970 1.00 95.56 368 GLY A CA 1
ATOM 2934 C C . GLY A 1 368 ? 15.846 -14.993 0.465 1.00 95.56 368 GLY A C 1
ATOM 2935 O O . GLY A 1 368 ? 16.069 -13.850 0.051 1.00 95.56 368 GLY A O 1
ATOM 2936 N N . PRO A 1 369 ? 15.702 -16.027 -0.385 1.00 97.25 369 PRO A N 1
ATOM 2937 C CA . PRO A 1 369 ? 15.701 -15.858 -1.830 1.00 97.25 369 PRO A CA 1
ATOM 2938 C C . PRO A 1 369 ? 14.626 -14.876 -2.297 1.00 97.25 369 PRO A C 1
ATOM 2940 O O . PRO A 1 369 ? 13.500 -14.874 -1.805 1.00 97.25 369 PRO A O 1
ATOM 2943 N N . LEU A 1 370 ? 14.971 -14.070 -3.296 1.00 98.38 370 LEU A N 1
ATOM 2944 C CA . LEU A 1 370 ? 14.018 -13.253 -4.044 1.00 98.38 370 LEU A CA 1
ATOM 2945 C C . LEU A 1 370 ? 13.620 -13.995 -5.320 1.00 98.38 370 LEU A C 1
ATOM 2947 O O . LEU A 1 370 ? 14.384 -14.820 -5.824 1.00 98.38 370 LEU A O 1
ATOM 2951 N N . ALA A 1 371 ? 12.447 -13.703 -5.866 1.00 98.56 371 ALA A N 1
ATOM 2952 C CA . ALA A 1 371 ? 12.005 -14.305 -7.120 1.00 98.56 371 ALA A CA 1
ATOM 2953 C C . ALA A 1 371 ? 11.239 -13.307 -7.988 1.00 98.56 371 ALA A C 1
ATOM 2955 O O . ALA A 1 371 ? 10.628 -12.371 -7.479 1.00 98.56 371 ALA A O 1
ATOM 2956 N N . ASN A 1 372 ? 11.228 -13.534 -9.301 1.00 98.62 372 ASN A N 1
ATOM 2957 C CA . ASN A 1 372 ? 10.288 -12.883 -10.208 1.00 98.62 372 ASN A CA 1
ATOM 2958 C C . ASN A 1 372 ? 9.535 -13.925 -11.026 1.00 98.62 372 ASN A C 1
ATOM 2960 O O . ASN A 1 372 ? 10.146 -14.784 -11.670 1.00 98.62 372 ASN A O 1
ATOM 2964 N N . LEU A 1 373 ? 8.212 -13.791 -11.057 1.00 98.50 373 LEU A N 1
ATOM 2965 C CA . LEU A 1 373 ? 7.373 -14.563 -11.960 1.00 98.50 373 LEU A CA 1
ATOM 2966 C C . LEU A 1 373 ? 7.596 -14.127 -13.423 1.00 98.50 373 LEU A C 1
ATOM 2968 O O . LEU A 1 373 ? 7.731 -12.926 -13.701 1.00 98.50 373 LEU A O 1
ATOM 2972 N N . PRO A 1 374 ? 7.645 -15.074 -14.380 1.00 97.56 374 PRO A N 1
ATOM 2973 C CA . PRO A 1 374 ? 7.809 -14.758 -15.798 1.00 97.56 374 PRO A CA 1
ATOM 2974 C C . PRO A 1 374 ? 6.590 -14.054 -16.409 1.00 97.56 374 PRO A C 1
ATOM 2976 O O . PRO A 1 374 ? 6.723 -13.402 -17.447 1.00 97.56 374 PRO A O 1
ATOM 2979 N N . GLU A 1 375 ? 5.414 -14.192 -15.800 1.00 98.06 375 GLU A N 1
ATOM 2980 C CA . GLU A 1 375 ? 4.177 -13.583 -16.262 1.00 98.06 375 GLU A CA 1
ATOM 2981 C C . GLU A 1 375 ? 4.204 -12.060 -16.126 1.00 98.06 375 GLU A C 1
ATOM 2983 O O . GLU A 1 375 ? 4.692 -11.490 -15.146 1.00 98.06 375 GLU A O 1
ATOM 2988 N N . ILE A 1 376 ? 3.608 -11.397 -17.116 1.00 98.00 376 ILE A N 1
ATOM 2989 C CA . ILE A 1 376 ? 3.273 -9.980 -17.030 1.00 98.00 376 ILE A CA 1
ATOM 2990 C C . ILE A 1 376 ? 2.000 -9.887 -16.199 1.00 98.00 376 ILE A C 1
ATOM 2992 O O . ILE A 1 376 ? 0.950 -10.351 -16.637 1.00 98.00 376 ILE A O 1
ATOM 2996 N N . LEU A 1 377 ? 2.102 -9.314 -15.001 1.00 98.12 377 LEU A N 1
ATOM 2997 C CA . LEU A 1 377 ? 0.988 -9.232 -14.045 1.00 98.12 377 LEU A CA 1
ATOM 2998 C C . LEU A 1 377 ? 0.678 -7.793 -13.605 1.00 98.12 377 LEU A C 1
ATOM 3000 O O . LEU A 1 377 ? -0.223 -7.567 -12.797 1.00 98.12 377 LEU A O 1
ATOM 3004 N N . LEU A 1 378 ? 1.390 -6.813 -14.162 1.00 98.06 378 LEU A N 1
ATOM 3005 C CA . LEU A 1 378 ? 1.177 -5.396 -13.898 1.00 98.06 378 LEU A CA 1
ATOM 3006 C C . LEU A 1 378 ? 1.548 -4.555 -15.124 1.00 98.06 378 LEU A C 1
ATOM 3008 O O . LEU A 1 378 ? 2.541 -4.830 -15.803 1.00 98.06 378 LEU A O 1
ATOM 3012 N N . ARG A 1 379 ? 0.754 -3.514 -15.391 1.00 97.94 379 ARG A N 1
ATOM 3013 C CA . ARG A 1 379 ? 1.121 -2.433 -16.306 1.00 97.94 379 ARG A CA 1
ATOM 3014 C C . ARG A 1 379 ? 1.643 -1.250 -15.499 1.00 97.94 379 ARG A C 1
ATOM 3016 O O . ARG A 1 379 ? 0.888 -0.661 -14.728 1.00 97.94 379 ARG A O 1
ATOM 3023 N N . TYR A 1 380 ? 2.919 -0.939 -15.687 1.00 96.31 380 TYR A N 1
ATOM 3024 C CA . TYR A 1 380 ? 3.644 0.100 -14.965 1.00 96.31 380 TYR A CA 1
ATOM 3025 C C . TYR A 1 380 ? 3.586 1.405 -15.753 1.00 96.31 380 TYR A C 1
ATOM 3027 O O . TYR A 1 380 ? 4.030 1.451 -16.906 1.00 96.31 380 TYR A O 1
ATOM 3035 N N . ARG A 1 381 ? 3.089 2.484 -15.154 1.00 94.81 381 ARG A N 1
ATOM 3036 C CA . ARG A 1 381 ? 2.947 3.775 -15.821 1.00 94.81 381 ARG A CA 1
ATOM 3037 C C . ARG A 1 381 ? 4.208 4.620 -15.709 1.00 94.81 381 ARG A C 1
ATOM 3039 O O . ARG A 1 381 ? 4.706 4.912 -14.631 1.00 94.81 381 ARG A O 1
ATOM 3046 N N . ILE A 1 382 ? 4.709 5.079 -16.854 1.00 89.94 382 ILE A N 1
ATOM 3047 C CA . ILE A 1 382 ? 5.836 6.011 -16.921 1.00 89.94 382 ILE A CA 1
ATOM 3048 C C . ILE A 1 382 ? 5.339 7.387 -17.369 1.00 89.94 382 ILE A C 1
ATOM 3050 O O . ILE A 1 382 ? 4.624 7.531 -18.365 1.00 89.94 382 ILE A O 1
ATOM 3054 N N . HIS A 1 383 ? 5.777 8.427 -16.656 1.00 86.69 383 HIS A N 1
ATOM 3055 C CA . HIS A 1 383 ? 5.501 9.826 -16.981 1.00 86.69 383 HIS A CA 1
ATOM 3056 C C . HIS A 1 383 ? 6.753 10.528 -17.502 1.00 86.69 383 HIS A C 1
ATOM 3058 O O . HIS A 1 383 ? 7.818 10.467 -16.893 1.00 86.69 383 HIS A O 1
ATOM 3064 N N . ALA A 1 384 ? 6.616 11.273 -18.601 1.00 79.69 384 ALA A N 1
ATOM 3065 C CA . ALA A 1 384 ? 7.744 11.970 -19.228 1.00 79.69 384 ALA A CA 1
ATOM 3066 C C . ALA A 1 384 ? 8.308 13.117 -18.372 1.00 79.69 384 ALA A C 1
ATOM 3068 O O . ALA A 1 384 ? 9.440 13.534 -18.573 1.00 79.69 384 ALA A O 1
ATOM 3069 N N . GLN A 1 385 ? 7.517 13.618 -17.421 1.00 70.69 385 GLN A N 1
ATOM 3070 C CA . GLN A 1 385 ? 7.902 14.642 -16.446 1.00 70.69 385 GLN A CA 1
ATOM 3071 C C . GLN A 1 385 ? 8.015 14.064 -15.026 1.00 70.69 385 GLN A C 1
ATOM 3073 O O . GLN A 1 385 ? 7.846 14.799 -14.058 1.00 70.69 385 GLN A O 1
ATOM 3078 N N . SER A 1 386 ? 8.243 12.750 -14.893 1.00 63.06 386 SER A N 1
ATOM 3079 C CA . SER A 1 386 ? 8.349 12.091 -13.587 1.00 63.06 386 SER A CA 1
ATOM 3080 C C . SER A 1 386 ? 9.310 12.839 -12.652 1.00 63.06 386 SER A C 1
ATOM 3082 O O . SER A 1 386 ? 10.364 13.328 -13.058 1.00 63.06 386 SER A O 1
ATOM 3084 N N . THR A 1 387 ? 8.953 12.902 -11.373 1.00 49.78 387 THR A N 1
ATOM 3085 C CA . THR A 1 387 ? 9.722 13.516 -10.280 1.00 49.78 387 THR A CA 1
ATOM 3086 C C . THR A 1 387 ? 11.178 13.038 -10.219 1.00 49.78 387 THR A C 1
ATOM 3088 O O . THR A 1 387 ? 12.037 13.777 -9.732 1.00 49.78 387 THR A O 1
ATOM 3091 N N . ASN A 1 388 ? 11.473 11.868 -10.805 1.00 52.94 388 ASN A N 1
ATOM 3092 C CA . ASN A 1 388 ? 12.818 11.330 -11.023 1.00 52.94 388 ASN A CA 1
ATOM 3093 C C . ASN A 1 388 ? 13.798 12.316 -11.685 1.00 52.94 388 ASN A C 1
ATOM 3095 O O . ASN A 1 388 ? 14.998 12.158 -11.498 1.00 52.94 388 ASN A O 1
ATOM 3099 N N . TYR A 1 389 ? 13.341 13.348 -12.405 1.00 54.44 389 TYR A N 1
ATOM 3100 C CA . TYR A 1 389 ? 14.243 14.339 -13.010 1.00 54.44 389 TYR A CA 1
ATOM 3101 C C . TYR A 1 389 ? 14.731 15.424 -12.038 1.00 54.44 389 TYR A C 1
ATOM 3103 O O . TYR A 1 389 ? 15.856 15.895 -12.184 1.00 54.44 389 TYR A O 1
ATOM 3111 N N . ARG A 1 390 ? 13.931 15.816 -11.033 1.00 61.81 390 ARG A N 1
ATOM 3112 C CA . ARG A 1 390 ? 14.276 16.928 -10.116 1.00 61.81 390 ARG A CA 1
ATOM 3113 C C . ARG A 1 390 ? 15.269 16.530 -9.024 1.00 61.81 390 ARG A C 1
ATOM 3115 O O . ARG A 1 390 ? 16.073 17.358 -8.615 1.00 61.81 390 ARG A O 1
ATOM 3122 N N . HIS A 1 391 ? 15.242 15.271 -8.590 1.00 73.75 391 HIS A N 1
ATOM 3123 C CA . HIS A 1 391 ? 16.111 14.753 -7.524 1.00 73.75 391 HIS A CA 1
ATOM 3124 C C . HIS A 1 391 ? 17.119 13.711 -8.025 1.00 73.75 391 HIS A C 1
ATOM 3126 O O . HIS A 1 391 ? 17.725 13.003 -7.224 1.00 73.75 391 HIS A O 1
ATOM 3132 N N . ARG A 1 392 ? 17.334 13.620 -9.347 1.00 77.75 392 ARG A N 1
ATOM 3133 C CA . ARG A 1 392 ? 18.161 12.571 -9.960 1.00 77.75 392 ARG A CA 1
ATOM 3134 C C . ARG A 1 392 ? 19.580 12.530 -9.406 1.00 77.75 392 ARG A C 1
ATOM 3136 O O . ARG A 1 392 ? 20.082 11.449 -9.142 1.00 77.75 392 ARG A O 1
ATOM 3143 N N . ALA A 1 393 ? 20.217 13.686 -9.215 1.00 80.88 393 ALA A N 1
ATOM 3144 C CA . ALA A 1 393 ? 21.579 13.750 -8.682 1.00 80.88 393 ALA A CA 1
ATOM 3145 C C . ALA A 1 393 ? 21.667 13.147 -7.269 1.00 80.88 393 ALA A C 1
ATOM 3147 O O . ALA A 1 393 ? 22.543 12.328 -7.002 1.00 80.88 393 ALA A O 1
ATOM 3148 N N . VAL A 1 394 ? 20.707 13.486 -6.400 1.00 85.56 394 VAL A N 1
ATOM 3149 C CA . VAL A 1 394 ? 20.603 12.929 -5.042 1.00 85.56 394 VAL A CA 1
ATOM 3150 C C . VAL A 1 394 ? 20.344 11.424 -5.100 1.00 85.56 394 VAL A C 1
ATOM 3152 O O . VAL A 1 394 ? 21.037 10.660 -4.439 1.00 85.56 394 VAL A O 1
ATOM 3155 N N . GLN A 1 395 ? 19.410 10.985 -5.948 1.00 86.19 395 GLN A N 1
ATOM 3156 C CA . GLN A 1 395 ? 19.108 9.567 -6.149 1.00 86.19 395 GLN A CA 1
ATOM 3157 C C . GLN A 1 395 ? 20.336 8.773 -6.620 1.00 86.19 395 GLN A C 1
ATOM 3159 O O . GLN A 1 395 ? 20.596 7.695 -6.101 1.00 86.19 395 GLN A O 1
ATOM 3164 N N . LEU A 1 396 ? 21.104 9.297 -7.581 1.00 86.75 396 LEU A N 1
ATOM 3165 C CA . LEU A 1 396 ? 22.322 8.655 -8.084 1.00 86.75 396 LEU A CA 1
ATOM 3166 C C . LEU A 1 396 ? 23.403 8.555 -7.004 1.00 86.75 396 LEU A C 1
ATOM 3168 O O . LEU A 1 396 ? 24.048 7.513 -6.895 1.00 86.75 396 LEU A O 1
ATOM 3172 N N . SER A 1 397 ? 23.573 9.609 -6.198 1.00 89.12 397 SER A N 1
ATOM 3173 C CA . SER A 1 397 ? 24.497 9.596 -5.061 1.00 89.12 397 SER A CA 1
ATOM 3174 C C . SER A 1 397 ? 24.105 8.512 -4.060 1.00 89.12 397 SER A C 1
ATOM 3176 O O . SER A 1 397 ? 24.903 7.617 -3.796 1.00 89.12 397 SER A O 1
ATOM 3178 N N . LEU A 1 398 ? 22.851 8.529 -3.591 1.00 92.12 398 LEU A N 1
ATOM 3179 C CA . LEU A 1 398 ? 22.340 7.567 -2.611 1.00 92.12 398 LEU A CA 1
ATOM 3180 C C . LEU A 1 398 ? 22.372 6.127 -3.132 1.00 92.12 398 LEU A C 1
ATOM 3182 O O . LEU A 1 398 ? 22.723 5.216 -2.386 1.00 92.12 398 LEU A O 1
ATOM 3186 N N . LEU A 1 399 ? 22.055 5.910 -4.414 1.00 91.62 399 LEU A N 1
ATOM 3187 C CA . LEU A 1 399 ? 22.176 4.601 -5.060 1.00 91.62 399 LEU A CA 1
ATOM 3188 C C . LEU A 1 399 ? 23.626 4.110 -5.010 1.00 91.62 399 LEU A C 1
ATOM 3190 O O . LEU A 1 399 ? 23.875 2.962 -4.644 1.00 91.62 399 LEU A O 1
ATOM 3194 N N . GLY A 1 400 ? 24.577 4.979 -5.366 1.00 92.31 400 GLY A N 1
ATOM 3195 C CA . GLY A 1 400 ? 26.004 4.683 -5.311 1.00 92.31 400 GLY A CA 1
ATOM 3196 C C . GLY A 1 400 ? 26.462 4.340 -3.895 1.00 92.31 400 GLY A C 1
ATOM 3197 O O . GLY A 1 400 ? 27.082 3.296 -3.699 1.00 92.31 400 GLY A O 1
ATOM 3198 N N . ASP A 1 401 ? 26.110 5.169 -2.911 1.00 93.56 401 ASP A N 1
ATOM 3199 C CA . ASP A 1 401 ? 26.435 4.949 -1.498 1.00 93.56 401 ASP A CA 1
ATOM 3200 C C . ASP A 1 401 ? 25.867 3.620 -0.992 1.00 93.56 401 ASP A C 1
ATOM 3202 O O . ASP A 1 401 ? 26.601 2.796 -0.436 1.00 93.56 401 ASP A O 1
ATOM 3206 N N . ARG A 1 402 ? 24.582 3.350 -1.260 1.00 94.81 402 ARG A N 1
ATOM 3207 C CA . ARG A 1 402 ? 23.940 2.104 -0.833 1.00 94.81 402 ARG A CA 1
ATOM 3208 C C . ARG A 1 402 ? 24.550 0.883 -1.508 1.00 94.81 402 ARG A C 1
ATOM 3210 O O . ARG A 1 402 ? 24.769 -0.128 -0.842 1.00 94.81 402 ARG A O 1
ATOM 3217 N N . CYS A 1 403 ? 24.828 0.973 -2.808 1.00 94.50 403 CYS A N 1
ATOM 3218 C CA . CYS A 1 403 ? 25.448 -0.102 -3.575 1.00 94.50 403 CYS A CA 1
ATOM 3219 C C . CYS A 1 403 ? 26.838 -0.445 -3.028 1.00 94.50 403 CYS A C 1
ATOM 3221 O O . CYS A 1 403 ? 27.135 -1.621 -2.835 1.00 94.50 403 CYS A O 1
ATOM 3223 N N . ARG A 1 404 ? 27.676 0.558 -2.735 1.00 94.69 404 ARG A N 1
ATOM 3224 C CA . ARG A 1 404 ? 29.007 0.335 -2.150 1.00 94.69 404 ARG A CA 1
ATOM 3225 C C . ARG A 1 404 ? 28.924 -0.313 -0.773 1.00 94.69 404 ARG A C 1
ATOM 3227 O O . ARG A 1 404 ? 29.640 -1.281 -0.536 1.00 94.69 404 ARG A O 1
ATOM 3234 N N . ALA A 1 405 ? 28.019 0.163 0.085 1.00 94.19 405 ALA A N 1
ATOM 3235 C CA . ALA A 1 405 ? 27.783 -0.436 1.397 1.00 94.19 405 ALA A CA 1
ATOM 3236 C C . ALA A 1 405 ? 27.370 -1.913 1.276 1.00 94.19 405 ALA A C 1
ATOM 3238 O O . ALA A 1 405 ? 27.995 -2.779 1.875 1.00 94.19 405 ALA A O 1
ATOM 3239 N N . ALA A 1 406 ? 26.397 -2.228 0.417 1.00 94.62 406 ALA A N 1
ATOM 3240 C CA . ALA A 1 406 ? 25.946 -3.607 0.228 1.00 94.62 406 ALA A CA 1
ATOM 3241 C C . ALA A 1 406 ? 27.022 -4.531 -0.367 1.00 94.62 406 ALA A C 1
ATOM 3243 O O . ALA A 1 406 ? 27.068 -5.718 -0.045 1.00 94.62 406 ALA A O 1
ATOM 3244 N N . ARG A 1 407 ? 27.899 -4.006 -1.232 1.00 95.38 407 ARG A N 1
ATOM 3245 C CA . ARG A 1 407 ? 29.053 -4.754 -1.749 1.00 95.38 407 ARG A CA 1
ATOM 3246 C C . ARG A 1 407 ? 30.082 -5.022 -0.656 1.00 95.38 407 ARG A C 1
ATOM 3248 O O . ARG A 1 407 ? 30.558 -6.149 -0.578 1.00 95.38 407 ARG A O 1
ATOM 3255 N N . ALA A 1 408 ? 30.372 -4.036 0.194 1.00 94.31 408 ALA A N 1
ATOM 3256 C CA . ALA A 1 408 ? 31.256 -4.210 1.345 1.00 94.31 408 ALA A CA 1
ATOM 3257 C C . ALA A 1 408 ? 30.718 -5.284 2.307 1.00 94.31 408 ALA A C 1
ATOM 3259 O O . ALA A 1 408 ? 31.447 -6.216 2.637 1.00 94.31 408 ALA A O 1
ATOM 3260 N N . ASP A 1 409 ? 29.425 -5.224 2.648 1.00 93.19 409 ASP A N 1
ATOM 3261 C CA . ASP A 1 409 ? 28.746 -6.229 3.484 1.00 93.19 409 ASP A CA 1
ATOM 3262 C C . ASP A 1 409 ? 28.814 -7.641 2.867 1.00 93.19 409 ASP A C 1
ATOM 3264 O O . ASP A 1 409 ? 28.833 -8.646 3.574 1.00 93.19 409 ASP A O 1
ATOM 3268 N N . ALA A 1 410 ? 28.862 -7.730 1.534 1.00 92.25 410 ALA A N 1
ATOM 3269 C CA . ALA A 1 410 ? 28.980 -8.981 0.787 1.00 92.25 410 ALA A CA 1
ATOM 3270 C C . ALA A 1 410 ? 30.434 -9.436 0.538 1.00 92.25 410 ALA A C 1
ATOM 3272 O O . ALA A 1 410 ? 30.631 -10.418 -0.179 1.00 92.25 410 ALA A O 1
ATOM 3273 N N . GLY A 1 411 ? 31.442 -8.735 1.071 1.00 94.00 411 GLY A N 1
ATOM 3274 C CA . GLY A 1 411 ? 32.860 -9.043 0.844 1.00 94.00 411 GLY A CA 1
ATOM 3275 C C . GLY A 1 411 ? 33.350 -8.767 -0.585 1.00 94.00 411 GLY A C 1
ATOM 3276 O O . GLY A 1 411 ? 34.353 -9.331 -1.019 1.00 94.00 411 GLY A O 1
ATOM 3277 N N . LEU A 1 412 ? 32.639 -7.927 -1.342 1.00 93.38 412 LEU A N 1
ATOM 3278 C CA . LEU A 1 412 ? 32.981 -7.526 -2.707 1.00 93.38 412 LEU A CA 1
ATOM 3279 C C . LEU A 1 412 ? 33.700 -6.172 -2.726 1.00 93.38 412 LEU A C 1
ATOM 3281 O O . LEU A 1 412 ? 33.623 -5.386 -1.784 1.00 93.38 412 LEU A O 1
ATOM 3285 N N . ASN A 1 413 ? 34.356 -5.858 -3.849 1.00 90.06 413 ASN A N 1
ATOM 3286 C CA . ASN A 1 413 ? 35.001 -4.559 -4.034 1.00 90.06 413 ASN A CA 1
ATOM 3287 C C . ASN A 1 413 ? 33.985 -3.408 -3.887 1.00 90.06 413 ASN A C 1
ATOM 3289 O O . ASN A 1 413 ? 33.055 -3.286 -4.694 1.00 90.06 413 ASN A O 1
ATOM 3293 N N . ALA A 1 414 ? 34.202 -2.572 -2.869 1.00 83.31 414 ALA A N 1
ATOM 3294 C CA . ALA A 1 414 ? 33.392 -1.402 -2.547 1.00 83.31 414 ALA A CA 1
ATOM 3295 C C . ALA A 1 414 ? 33.755 -0.162 -3.385 1.00 83.31 414 ALA A C 1
ATOM 3297 O O . ALA A 1 414 ? 32.960 0.770 -3.457 1.00 83.31 414 ALA A O 1
ATOM 3298 N N . ASN A 1 415 ? 34.895 -0.153 -4.085 1.00 86.69 415 ASN A N 1
ATOM 3299 C CA . ASN A 1 415 ? 35.236 0.872 -5.077 1.00 86.69 415 ASN A CA 1
ATOM 3300 C C . ASN A 1 415 ? 34.521 0.574 -6.399 1.00 86.69 415 ASN A C 1
ATOM 3302 O O . ASN A 1 415 ? 35.135 0.252 -7.414 1.00 86.69 415 ASN A O 1
ATOM 3306 N N . PHE A 1 416 ? 33.193 0.634 -6.350 1.00 86.75 416 PHE A N 1
ATOM 3307 C CA . PHE A 1 416 ? 32.309 0.341 -7.465 1.00 86.75 416 PHE A CA 1
ATOM 3308 C C . PHE A 1 416 ? 31.402 1.534 -7.757 1.00 86.75 416 PHE A C 1
ATOM 3310 O O . PHE A 1 416 ? 30.860 2.178 -6.850 1.00 86.75 416 PHE A O 1
ATOM 3317 N N . THR A 1 417 ? 31.220 1.811 -9.044 1.00 84.94 417 THR A N 1
ATOM 3318 C CA . THR A 1 417 ? 30.270 2.804 -9.536 1.00 84.94 417 THR A CA 1
ATOM 3319 C C . THR A 1 417 ? 29.205 2.068 -10.339 1.00 84.94 417 THR A C 1
ATOM 3321 O O . THR A 1 417 ? 29.543 1.470 -11.362 1.00 84.94 417 THR A O 1
ATOM 3324 N N . PRO A 1 418 ? 27.937 2.077 -9.894 1.00 83.12 418 PRO A N 1
ATOM 3325 C CA . PRO A 1 418 ? 26.881 1.386 -10.613 1.00 83.12 418 PRO A CA 1
ATOM 3326 C C . PRO A 1 418 ? 26.688 2.000 -12.000 1.00 83.12 418 PRO A C 1
ATOM 3328 O O . PRO A 1 418 ? 26.774 3.218 -12.178 1.00 83.12 418 PRO A O 1
ATOM 3331 N N . ALA A 1 419 ? 26.421 1.151 -12.991 1.00 78.06 419 ALA A N 1
ATOM 3332 C CA . ALA A 1 419 ? 26.094 1.605 -14.332 1.00 78.06 419 ALA A CA 1
ATOM 3333 C C . ALA A 1 419 ? 24.685 2.203 -14.310 1.00 78.06 419 ALA A C 1
ATOM 3335 O O . ALA A 1 419 ? 23.695 1.475 -14.242 1.00 78.06 419 ALA A O 1
ATOM 3336 N N . VAL A 1 420 ? 24.586 3.532 -14.350 1.00 72.25 420 VAL A N 1
ATOM 3337 C CA . VAL A 1 420 ? 23.289 4.208 -14.352 1.00 72.25 420 VAL A CA 1
ATOM 3338 C C . VAL A 1 420 ? 23.073 4.965 -15.650 1.00 72.25 420 VAL A C 1
ATOM 3340 O O . VAL A 1 420 ? 23.951 5.687 -16.117 1.00 72.25 420 VAL A O 1
ATOM 3343 N N . SER A 1 421 ? 21.876 4.824 -16.225 1.00 68.44 421 SER A N 1
ATOM 3344 C CA . SER A 1 421 ? 21.492 5.595 -17.403 1.00 68.44 421 SER A CA 1
ATOM 3345 C C . SER A 1 421 ? 21.565 7.096 -17.096 1.00 68.44 421 SER A C 1
ATOM 3347 O O . SER A 1 421 ? 21.006 7.538 -16.075 1.00 68.44 421 SER A O 1
ATOM 3349 N N . PRO A 1 422 ? 22.236 7.881 -17.960 1.00 64.44 422 PRO A N 1
ATOM 3350 C CA . PRO A 1 422 ? 22.349 9.318 -17.780 1.00 64.44 422 PRO A CA 1
ATOM 3351 C C . PRO A 1 422 ? 20.965 9.966 -17.779 1.00 64.44 422 PRO A C 1
ATOM 3353 O O . PRO A 1 422 ? 20.023 9.473 -18.401 1.00 64.44 422 PRO A O 1
ATOM 3356 N N . ALA A 1 423 ? 20.835 11.083 -17.064 1.00 67.50 423 ALA A N 1
ATOM 3357 C CA . ALA A 1 423 ? 19.598 11.846 -17.071 1.00 67.50 423 ALA A CA 1
ATOM 3358 C C . ALA A 1 423 ? 19.280 12.341 -18.491 1.00 67.50 423 ALA A C 1
ATOM 3360 O O . ALA A 1 423 ? 20.160 12.804 -19.220 1.00 67.50 423 ALA A O 1
ATOM 3361 N N . HIS A 1 424 ? 18.006 12.276 -18.869 1.00 73.44 424 HIS A N 1
ATOM 3362 C CA . HIS A 1 424 ? 17.528 12.903 -20.094 1.00 73.44 424 HIS A CA 1
ATOM 3363 C C . HIS A 1 424 ? 17.716 14.419 -20.013 1.00 73.44 424 HIS A C 1
ATOM 3365 O O . HIS A 1 424 ? 17.216 15.059 -19.090 1.00 73.44 424 HIS A O 1
ATOM 3371 N N . ALA A 1 425 ? 18.418 14.993 -20.991 1.00 72.56 425 ALA A N 1
ATOM 3372 C CA . ALA A 1 425 ? 18.694 16.429 -21.029 1.00 72.56 425 ALA A CA 1
ATOM 3373 C C . ALA A 1 425 ? 17.425 17.265 -21.269 1.00 72.56 425 ALA A C 1
ATOM 3375 O O . ALA A 1 425 ? 17.318 18.393 -20.796 1.00 72.56 425 ALA A O 1
ATOM 3376 N N . ASP A 1 426 ? 16.461 16.721 -22.017 1.00 84.19 426 ASP A N 1
ATOM 3377 C CA . ASP A 1 426 ? 15.174 17.364 -22.270 1.00 84.19 426 ASP A CA 1
ATOM 3378 C C . ASP A 1 426 ? 14.054 16.358 -22.588 1.00 84.19 426 ASP A C 1
ATOM 3380 O O . ASP A 1 426 ? 14.284 15.167 -22.814 1.00 84.19 426 ASP A O 1
ATOM 3384 N N . LEU A 1 427 ? 12.812 16.850 -22.655 1.00 86.50 427 LEU A N 1
ATOM 3385 C CA . LEU A 1 427 ? 11.644 16.037 -23.013 1.00 86.50 427 LEU A CA 1
ATOM 3386 C C . LEU A 1 427 ? 11.742 15.416 -24.413 1.00 86.50 427 LEU A C 1
ATOM 3388 O O . LEU A 1 427 ? 11.170 14.351 -24.637 1.00 86.50 427 LEU A O 1
ATOM 3392 N N . ALA A 1 428 ? 12.448 16.048 -25.358 1.00 89.19 428 ALA A N 1
ATOM 3393 C CA . ALA A 1 428 ? 12.629 15.467 -26.686 1.00 89.19 428 ALA A CA 1
ATOM 3394 C C . ALA A 1 428 ? 13.477 14.190 -26.606 1.00 89.19 428 ALA A C 1
ATOM 3396 O O . ALA A 1 428 ? 13.166 13.212 -27.283 1.00 89.19 428 ALA A O 1
ATOM 3397 N N . SER A 1 429 ? 14.487 14.159 -25.731 1.00 87.75 429 SER A N 1
ATOM 3398 C CA . SER A 1 429 ? 15.290 12.961 -25.478 1.00 87.75 429 SER A CA 1
ATOM 3399 C C . SER A 1 429 ? 14.502 11.829 -24.810 1.00 87.75 429 SER A C 1
ATOM 3401 O O . SER A 1 429 ? 14.664 10.683 -25.223 1.00 87.75 429 SER A O 1
ATOM 3403 N N . VAL A 1 430 ? 13.585 12.143 -23.885 1.00 88.88 430 VAL A N 1
ATOM 3404 C CA . VAL A 1 430 ? 12.651 11.156 -23.304 1.00 88.88 430 VAL A CA 1
ATOM 3405 C C . VAL A 1 430 ? 11.751 10.568 -24.391 1.00 88.88 430 VAL A C 1
ATOM 3407 O O . VAL A 1 430 ? 11.613 9.356 -24.523 1.00 88.88 430 VAL A O 1
ATOM 3410 N N . TYR A 1 431 ? 11.157 11.419 -25.231 1.00 92.56 431 TYR A N 1
ATOM 3411 C CA . TYR A 1 431 ? 10.278 10.955 -26.305 1.00 92.56 431 TYR A CA 1
ATOM 3412 C C . TYR A 1 431 ? 11.014 10.140 -27.372 1.00 92.56 431 TYR A C 1
ATOM 3414 O O . TYR A 1 431 ? 10.432 9.206 -27.924 1.00 92.56 431 TYR A O 1
ATOM 3422 N N . ARG A 1 432 ? 12.291 10.436 -27.649 1.00 91.50 432 ARG A N 1
ATOM 3423 C CA . ARG A 1 432 ? 13.126 9.590 -28.517 1.00 91.50 432 ARG A CA 1
ATOM 3424 C C . ARG A 1 432 ? 13.317 8.196 -27.939 1.00 91.50 432 ARG A C 1
ATOM 3426 O O . ARG A 1 432 ? 13.182 7.223 -28.673 1.00 91.50 432 ARG A O 1
ATOM 3433 N N . GLU A 1 433 ? 13.607 8.097 -26.648 1.00 90.81 433 GLU A N 1
ATOM 3434 C CA . GLU A 1 433 ? 13.750 6.804 -25.983 1.00 90.81 433 GLU A CA 1
ATOM 3435 C C . GLU A 1 433 ? 12.444 6.003 -26.059 1.00 90.81 433 GLU A C 1
ATOM 3437 O O . GLU A 1 433 ? 12.445 4.858 -26.502 1.00 90.81 433 GLU A O 1
ATOM 3442 N N . TRP A 1 434 ? 11.312 6.636 -25.745 1.00 93.06 434 TRP A N 1
ATOM 3443 C CA . TRP A 1 434 ? 9.998 5.991 -25.826 1.00 93.06 434 TRP A CA 1
ATOM 3444 C C . TRP A 1 434 ? 9.631 5.585 -27.255 1.00 93.06 434 TRP A C 1
ATOM 3446 O O . TRP A 1 434 ? 8.971 4.569 -27.454 1.00 93.06 434 TRP A O 1
ATOM 3456 N N . THR A 1 435 ? 10.085 6.345 -28.256 1.00 93.81 435 THR A N 1
ATOM 3457 C CA . THR A 1 435 ? 9.975 5.960 -29.670 1.00 93.81 435 THR A CA 1
ATOM 3458 C C . THR A 1 435 ? 10.756 4.679 -29.944 1.00 93.81 435 THR A C 1
ATOM 3460 O O . THR A 1 435 ? 10.224 3.782 -30.594 1.00 93.81 435 THR A O 1
ATOM 3463 N N . GLY A 1 436 ? 11.995 4.582 -29.450 1.00 91.94 436 GLY A N 1
ATOM 3464 C CA . GLY A 1 436 ? 12.833 3.387 -29.574 1.00 91.94 436 GLY A CA 1
ATOM 3465 C C . GLY A 1 436 ? 12.175 2.170 -28.933 1.00 91.94 436 GLY A C 1
ATOM 3466 O O . GLY A 1 436 ? 11.908 1.194 -29.626 1.00 91.94 436 GLY A O 1
ATOM 3467 N N . TRP A 1 437 ? 11.795 2.287 -27.659 1.00 93.75 437 TRP A N 1
ATOM 3468 C CA . TRP A 1 437 ? 11.091 1.243 -26.909 1.00 93.75 437 TRP A CA 1
ATOM 3469 C C . TRP A 1 437 ? 9.832 0.750 -27.622 1.00 93.75 437 TRP A C 1
ATOM 3471 O O . TRP A 1 437 ? 9.680 -0.449 -27.842 1.00 93.75 437 TRP A O 1
ATOM 3481 N N . ALA A 1 438 ? 8.962 1.673 -28.044 1.00 93.19 438 ALA A N 1
ATOM 3482 C CA . ALA A 1 438 ? 7.733 1.315 -28.740 1.00 93.19 438 ALA A CA 1
ATOM 3483 C C . ALA A 1 438 ? 8.012 0.665 -30.102 1.00 93.19 438 ALA A C 1
ATOM 3485 O O . ALA A 1 438 ? 7.298 -0.248 -30.498 1.00 93.19 438 ALA A O 1
ATOM 3486 N N . THR A 1 439 ? 9.058 1.095 -30.814 1.00 91.88 439 THR A N 1
ATOM 3487 C CA . THR A 1 439 ? 9.446 0.485 -32.096 1.00 91.88 439 THR A CA 1
ATOM 3488 C C . THR A 1 439 ? 9.953 -0.943 -31.897 1.00 91.88 439 THR A C 1
ATOM 3490 O O . THR A 1 439 ? 9.527 -1.840 -32.618 1.00 91.88 439 THR A O 1
ATOM 3493 N N . GLU A 1 440 ? 10.822 -1.168 -30.909 1.00 90.25 440 GLU A N 1
ATOM 3494 C CA . GLU A 1 440 ? 11.341 -2.496 -30.551 1.00 90.25 440 GLU A CA 1
ATOM 3495 C C . GLU A 1 440 ? 10.228 -3.437 -30.073 1.00 90.25 440 GLU A C 1
ATOM 3497 O O . GLU A 1 440 ? 10.246 -4.627 -30.373 1.00 90.25 440 GLU A O 1
ATOM 3502 N N . GLY A 1 441 ? 9.231 -2.895 -29.369 1.00 85.81 441 GLY A N 1
ATOM 3503 C CA . GLY A 1 441 ? 8.049 -3.627 -28.919 1.00 85.81 441 GLY A CA 1
ATOM 3504 C C . GLY A 1 441 ? 6.976 -3.861 -29.990 1.00 85.81 441 GLY A C 1
ATOM 3505 O O . GLY A 1 441 ? 5.985 -4.517 -29.688 1.00 85.81 441 GLY A O 1
ATOM 3506 N N . GLY A 1 442 ? 7.133 -3.333 -31.211 1.00 88.88 442 GLY A N 1
ATOM 3507 C CA . GLY A 1 442 ? 6.130 -3.437 -32.285 1.00 88.88 442 GLY A CA 1
ATOM 3508 C C . GLY A 1 442 ? 4.919 -2.500 -32.142 1.00 88.88 442 GLY A C 1
ATOM 3509 O O . GLY A 1 442 ? 3.955 -2.592 -32.901 1.00 88.88 442 GLY A O 1
ATOM 3510 N N . GLU A 1 443 ? 4.957 -1.551 -31.209 1.00 91.50 443 GLU A N 1
ATOM 3511 C CA . GLU A 1 443 ? 3.885 -0.601 -30.895 1.00 91.50 443 GLU A CA 1
ATOM 3512 C C . GLU A 1 443 ? 3.965 0.650 -31.794 1.00 91.50 443 GLU A C 1
ATOM 3514 O O . GLU A 1 443 ? 4.154 1.786 -31.343 1.00 91.50 443 GLU A O 1
ATOM 3519 N N . PHE A 1 444 ? 3.832 0.465 -33.112 1.00 91.56 444 PHE A N 1
ATOM 3520 C CA . PHE A 1 444 ? 4.125 1.506 -34.112 1.00 91.56 444 PHE A CA 1
ATOM 3521 C C . PHE A 1 444 ? 3.244 2.762 -34.021 1.00 91.56 444 PHE A C 1
ATOM 3523 O O . PHE A 1 444 ? 3.664 3.855 -34.409 1.00 91.56 444 PHE A O 1
ATOM 3530 N N . ALA A 1 445 ? 2.005 2.650 -33.535 1.00 92.06 445 ALA A N 1
ATOM 3531 C CA . ALA A 1 445 ? 1.162 3.821 -33.285 1.00 92.06 445 ALA A CA 1
ATOM 3532 C C . ALA A 1 445 ? 1.735 4.687 -32.152 1.00 92.06 445 ALA A C 1
ATOM 3534 O O . ALA A 1 445 ? 1.847 5.908 -32.297 1.00 92.06 445 ALA A O 1
ATOM 3535 N N . THR A 1 446 ? 2.171 4.050 -31.064 1.00 93.19 446 THR A N 1
ATOM 3536 C CA . THR A 1 446 ? 2.836 4.715 -29.940 1.00 93.19 446 THR A CA 1
ATOM 3537 C C . THR A 1 446 ? 4.183 5.295 -30.363 1.00 93.19 446 THR A C 1
ATOM 3539 O O . THR A 1 446 ? 4.467 6.455 -30.056 1.00 93.19 446 THR A O 1
ATOM 3542 N N . ALA A 1 447 ? 4.968 4.547 -31.145 1.00 93.94 447 ALA A N 1
ATOM 3543 C CA . ALA A 1 447 ? 6.246 5.008 -31.678 1.00 93.94 447 ALA A CA 1
ATOM 3544 C C . ALA A 1 447 ? 6.086 6.281 -32.523 1.00 93.94 447 ALA A C 1
ATOM 3546 O O . ALA A 1 447 ? 6.768 7.271 -32.273 1.00 93.94 447 ALA A O 1
ATOM 3547 N N . ARG A 1 448 ? 5.131 6.309 -33.466 1.00 94.25 448 ARG A N 1
ATOM 3548 C CA . ARG A 1 448 ? 4.842 7.502 -34.287 1.00 94.25 448 ARG A CA 1
ATOM 3549 C C . ARG A 1 448 ? 4.418 8.698 -33.444 1.00 94.25 448 ARG A C 1
ATOM 3551 O O . ARG A 1 448 ? 4.892 9.809 -33.673 1.00 94.25 448 ARG A O 1
ATOM 3558 N N . HIS A 1 449 ? 3.546 8.475 -32.461 1.00 94.25 449 HIS A N 1
ATOM 3559 C CA . HIS A 1 449 ? 3.086 9.532 -31.560 1.00 94.25 449 HIS A CA 1
ATOM 3560 C C . HIS A 1 449 ? 4.253 10.202 -30.829 1.00 94.25 449 HIS A C 1
ATOM 3562 O O . HIS A 1 449 ? 4.341 11.431 -30.795 1.00 94.25 449 HIS A O 1
ATOM 3568 N N . TYR A 1 450 ? 5.173 9.411 -30.273 1.00 94.50 450 TYR A N 1
ATOM 3569 C CA . TYR A 1 450 ? 6.327 9.955 -29.560 1.00 94.50 450 TYR A CA 1
ATOM 3570 C C . TYR A 1 450 ? 7.413 10.498 -30.488 1.00 94.50 450 TYR A C 1
ATOM 3572 O O . TYR A 1 450 ? 7.996 11.532 -30.161 1.00 94.50 450 TYR A O 1
ATOM 3580 N N . ALA A 1 451 ? 7.606 9.919 -31.674 1.00 94.00 451 ALA A N 1
ATOM 3581 C CA . ALA A 1 451 ? 8.520 10.457 -32.679 1.00 94.00 451 ALA A CA 1
ATOM 3582 C C . ALA A 1 451 ? 8.081 11.857 -33.130 1.00 94.00 451 ALA A C 1
ATOM 3584 O O . ALA A 1 451 ? 8.893 12.782 -33.196 1.00 94.00 451 ALA A O 1
ATOM 3585 N N . PHE A 1 452 ? 6.778 12.036 -33.364 1.00 94.62 452 PHE A N 1
ATOM 3586 C CA . PHE A 1 452 ? 6.197 13.329 -33.707 1.00 94.62 452 PHE A CA 1
ATOM 3587 C C . PHE A 1 452 ? 6.337 14.335 -32.559 1.00 94.62 452 PHE A C 1
ATOM 3589 O O . PHE A 1 452 ? 6.758 15.468 -32.783 1.00 94.62 452 PHE A O 1
ATOM 3596 N N . LYS A 1 453 ? 6.081 13.922 -31.308 1.00 93.31 453 LYS A N 1
ATOM 3597 C CA . LYS A 1 453 ? 6.303 14.780 -30.131 1.00 93.31 453 LYS A CA 1
ATOM 3598 C C . LYS A 1 453 ? 7.769 15.180 -29.944 1.00 93.31 453 LYS A C 1
ATOM 3600 O O . LYS A 1 453 ? 8.030 16.328 -29.588 1.00 93.31 453 LYS A O 1
ATOM 3605 N N . ALA A 1 454 ? 8.718 14.270 -30.165 1.00 92.44 454 ALA A N 1
ATOM 3606 C CA . ALA A 1 454 ? 10.148 14.572 -30.104 1.00 92.44 454 ALA A CA 1
ATOM 3607 C C . ALA A 1 454 ? 10.538 15.601 -31.176 1.00 92.44 454 ALA A C 1
ATOM 3609 O O . ALA A 1 454 ? 11.214 16.587 -30.873 1.00 92.44 454 ALA A O 1
ATOM 3610 N N . TRP A 1 455 ? 10.051 15.410 -32.407 1.00 93.88 455 TRP A N 1
ATOM 3611 C CA . TRP A 1 455 ? 10.267 16.329 -33.522 1.00 93.88 455 TRP A CA 1
ATOM 3612 C C . TRP A 1 455 ? 9.666 17.716 -33.269 1.00 93.88 455 TRP A C 1
ATOM 3614 O O . TRP A 1 455 ? 10.394 18.696 -33.366 1.00 93.88 455 TRP A O 1
ATOM 3624 N N . LEU A 1 456 ? 8.404 17.818 -32.836 1.00 93.50 456 LEU A N 1
ATOM 3625 C CA . LEU A 1 456 ? 7.767 19.105 -32.514 1.00 93.50 456 LEU A CA 1
ATOM 3626 C C . LEU A 1 456 ? 8.556 19.923 -31.481 1.00 93.50 456 LEU A C 1
ATOM 3628 O O . LEU A 1 456 ? 8.570 21.149 -31.534 1.00 93.50 456 LEU A O 1
ATOM 3632 N N . ARG A 1 457 ? 9.214 19.254 -30.527 1.00 91.62 457 ARG A N 1
ATOM 3633 C CA . ARG A 1 457 ? 10.021 19.914 -29.489 1.00 91.62 457 ARG A CA 1
ATOM 3634 C C . ARG A 1 457 ? 11.376 20.400 -30.009 1.00 91.62 457 ARG A C 1
ATOM 3636 O O . ARG A 1 457 ? 11.883 21.405 -29.521 1.00 91.62 457 ARG A O 1
ATOM 3643 N N . ARG A 1 458 ? 11.990 19.668 -30.941 1.00 91.12 458 ARG A N 1
ATOM 3644 C CA . ARG A 1 458 ? 13.340 19.926 -31.473 1.00 91.12 458 ARG A CA 1
ATOM 3645 C C . ARG A 1 458 ? 13.403 19.492 -32.953 1.00 91.12 458 ARG A C 1
ATOM 3647 O O . ARG A 1 458 ? 13.983 18.441 -33.248 1.00 91.12 458 ARG A O 1
ATOM 3654 N N . PRO A 1 459 ? 12.823 20.264 -33.890 1.00 88.75 459 PRO A N 1
ATOM 3655 C CA . PRO A 1 459 ? 12.605 19.806 -35.268 1.00 88.75 459 PRO A CA 1
ATOM 3656 C C . PRO A 1 459 ? 13.891 19.712 -36.093 1.00 88.75 459 PRO A C 1
ATOM 3658 O O . PRO A 1 459 ? 13.992 18.871 -36.980 1.00 88.75 459 PRO A O 1
ATOM 3661 N N . TRP A 1 460 ? 14.894 20.529 -35.767 1.00 89.69 460 TRP A N 1
ATOM 3662 C CA . TRP A 1 460 ? 16.181 20.588 -36.471 1.00 89.69 460 TRP A CA 1
ATOM 3663 C C . TRP A 1 460 ? 17.207 19.562 -35.974 1.00 89.69 460 TRP A C 1
ATOM 3665 O O . TRP A 1 460 ? 18.300 19.447 -36.526 1.00 89.69 460 TRP A O 1
ATOM 3675 N N . GLN A 1 461 ? 16.871 18.797 -34.933 1.00 89.62 461 GLN A N 1
ATOM 3676 C CA . GLN A 1 461 ? 17.744 17.753 -34.417 1.00 89.62 461 GLN A CA 1
ATOM 3677 C C . GLN A 1 461 ? 17.663 16.510 -35.317 1.00 89.62 461 GLN A C 1
ATOM 3679 O O . GLN A 1 461 ? 16.602 15.895 -35.462 1.00 89.62 461 GLN A O 1
ATOM 3684 N N . ARG A 1 462 ? 18.803 16.119 -35.904 1.00 89.00 462 ARG A N 1
ATOM 3685 C CA . ARG A 1 462 ? 18.896 15.020 -36.883 1.00 89.00 462 ARG A CA 1
ATOM 3686 C C . ARG A 1 462 ? 18.317 13.706 -36.359 1.00 89.00 462 ARG A C 1
ATOM 3688 O O . ARG A 1 462 ? 17.667 12.990 -37.121 1.00 89.00 462 ARG A O 1
ATOM 3695 N N . GLU A 1 463 ? 18.508 13.388 -35.077 1.00 88.31 463 GLU A N 1
ATOM 3696 C CA . GLU A 1 463 ? 17.969 12.159 -34.480 1.00 88.31 463 GLU A CA 1
ATOM 3697 C C . GLU A 1 463 ? 16.431 12.128 -34.489 1.00 88.31 463 GLU A C 1
ATOM 3699 O O . GLU A 1 463 ? 15.846 11.082 -34.769 1.00 88.31 463 GLU A O 1
ATOM 3704 N N . ASN A 1 464 ? 15.768 13.265 -34.247 1.00 87.44 464 ASN A N 1
ATOM 3705 C CA . ASN A 1 464 ? 14.303 13.344 -34.222 1.00 87.44 464 ASN A CA 1
ATOM 3706 C C . ASN A 1 464 ? 13.700 13.181 -35.616 1.00 87.44 464 ASN A C 1
ATOM 3708 O O . ASN A 1 464 ? 12.743 12.429 -35.789 1.00 87.44 464 ASN A O 1
ATOM 3712 N N . LEU A 1 465 ? 14.292 13.841 -36.617 1.00 86.38 465 LEU A N 1
ATOM 3713 C CA . LEU A 1 465 ? 13.890 13.700 -38.019 1.00 86.38 465 LEU A CA 1
ATOM 3714 C C . LEU A 1 465 ? 14.037 12.251 -38.494 1.00 86.38 465 LEU A C 1
ATOM 3716 O O . LEU A 1 465 ? 13.117 11.698 -39.094 1.00 86.38 465 LEU A O 1
ATOM 3720 N N . ARG A 1 466 ? 15.167 11.604 -38.172 1.00 86.44 466 ARG A N 1
ATOM 3721 C CA . ARG A 1 466 ? 15.395 10.186 -38.492 1.00 86.44 466 ARG A CA 1
ATOM 3722 C C . ARG A 1 466 ? 14.379 9.274 -37.803 1.00 86.44 466 ARG A C 1
ATOM 3724 O O . ARG A 1 466 ? 13.863 8.369 -38.452 1.00 86.44 466 ARG A O 1
ATOM 3731 N N . GLY A 1 467 ? 14.087 9.500 -36.520 1.00 83.19 467 GLY A N 1
ATOM 3732 C CA . GLY A 1 467 ? 13.092 8.726 -35.772 1.00 83.19 467 GLY A CA 1
ATOM 3733 C C . GLY A 1 467 ? 11.688 8.844 -36.370 1.00 83.19 467 GLY A C 1
ATOM 3734 O O . GLY A 1 467 ? 11.039 7.832 -36.641 1.00 83.19 467 GLY A O 1
ATOM 3735 N N . LEU A 1 468 ? 11.248 10.069 -36.669 1.00 87.19 468 LEU A N 1
ATOM 3736 C CA . LEU A 1 468 ? 9.955 10.317 -37.310 1.00 87.19 468 LEU A CA 1
ATOM 3737 C C . LEU A 1 468 ? 9.877 9.654 -38.690 1.00 87.19 468 LEU A C 1
ATOM 3739 O O . LEU A 1 468 ? 8.938 8.915 -38.968 1.00 87.19 468 LEU A O 1
ATOM 3743 N N . TYR A 1 469 ? 10.900 9.826 -39.524 1.00 87.00 469 TYR A N 1
ATOM 3744 C CA . TYR A 1 469 ? 10.944 9.203 -40.845 1.00 87.00 469 TYR A CA 1
ATOM 3745 C C . TYR A 1 469 ? 10.890 7.668 -40.793 1.00 87.00 469 TYR A C 1
ATOM 3747 O O . TYR A 1 469 ? 10.136 7.049 -41.545 1.00 87.00 469 TYR A O 1
ATOM 3755 N N . ARG A 1 470 ? 11.647 7.039 -39.880 1.00 85.56 470 ARG A N 1
ATOM 3756 C CA . ARG A 1 470 ? 11.648 5.576 -39.693 1.00 85.56 470 ARG A CA 1
ATOM 3757 C C . ARG A 1 470 ? 10.265 5.051 -39.311 1.00 85.56 470 ARG A C 1
ATOM 3759 O O . ARG A 1 470 ? 9.796 4.093 -39.918 1.00 85.56 470 ARG A O 1
ATOM 3766 N N . THR A 1 471 ? 9.602 5.706 -38.359 1.00 86.44 471 THR A N 1
ATOM 3767 C CA . THR A 1 471 ? 8.266 5.291 -37.898 1.00 86.44 471 THR A CA 1
ATOM 3768 C C . THR A 1 471 ? 7.173 5.510 -38.952 1.00 86.44 471 THR A C 1
ATOM 3770 O O . THR A 1 471 ? 6.188 4.774 -38.970 1.00 86.44 471 THR A O 1
ATOM 3773 N N . LEU A 1 472 ? 7.343 6.470 -39.872 1.00 83.19 472 LEU A N 1
ATOM 3774 C CA . LEU A 1 472 ? 6.440 6.672 -41.014 1.00 83.19 472 LEU A CA 1
ATOM 3775 C C . LEU A 1 472 ? 6.659 5.638 -42.132 1.00 83.19 472 LEU A C 1
ATOM 3777 O O . LEU A 1 472 ? 5.687 5.174 -42.728 1.00 83.19 472 LEU A O 1
ATOM 3781 N N . ARG A 1 473 ? 7.911 5.234 -42.392 1.00 78.38 473 ARG A N 1
ATOM 3782 C CA . ARG A 1 473 ? 8.250 4.227 -43.415 1.00 78.38 473 ARG A CA 1
ATOM 3783 C C . ARG A 1 473 ? 7.827 2.803 -43.062 1.00 78.38 473 ARG A C 1
ATOM 3785 O O . ARG A 1 473 ? 7.557 2.023 -43.960 1.00 78.38 473 ARG A O 1
ATOM 3792 N N . GLN A 1 474 ? 7.720 2.445 -41.786 1.00 68.12 474 GLN A N 1
ATOM 3793 C CA . GLN A 1 474 ? 7.313 1.086 -41.393 1.00 68.12 474 GLN A CA 1
ATOM 3794 C C . GLN A 1 474 ? 5.876 0.716 -41.815 1.00 68.12 474 GLN A C 1
ATOM 3796 O O . GLN A 1 474 ? 5.523 -0.459 -41.813 1.00 68.12 474 GLN A O 1
ATOM 3801 N N . ARG A 1 475 ? 5.072 1.685 -42.281 1.00 51.09 475 ARG A N 1
ATOM 3802 C CA . ARG A 1 475 ? 3.763 1.430 -42.898 1.00 51.09 475 ARG A CA 1
ATOM 3803 C C . ARG A 1 475 ? 3.857 0.716 -44.255 1.00 51.09 475 ARG A C 1
ATOM 3805 O O . ARG A 1 475 ? 2.877 0.112 -44.652 1.00 51.09 475 ARG A O 1
ATOM 3812 N N . THR A 1 476 ? 5.000 0.742 -44.950 1.00 47.31 476 THR A N 1
ATOM 3813 C CA . THR A 1 476 ? 5.120 0.136 -46.292 1.00 47.31 476 THR A CA 1
ATOM 3814 C C . THR A 1 476 ? 5.518 -1.341 -46.292 1.00 47.31 476 THR A C 1
ATOM 3816 O O . THR A 1 476 ? 5.498 -1.950 -47.351 1.00 47.31 476 THR A O 1
ATOM 3819 N N . ALA A 1 477 ? 5.874 -1.932 -45.145 1.00 46.59 477 ALA A N 1
ATOM 3820 C CA . ALA A 1 477 ? 6.272 -3.346 -45.067 1.00 46.59 477 ALA A CA 1
ATOM 3821 C C . ALA A 1 477 ? 5.186 -4.269 -44.482 1.00 46.59 477 ALA A C 1
ATOM 3823 O O . ALA A 1 477 ? 5.230 -5.470 -44.706 1.00 46.59 477 ALA A O 1
ATOM 3824 N N . ALA A 1 478 ? 4.206 -3.722 -43.753 1.00 42.38 478 ALA A N 1
ATOM 3825 C CA . ALA A 1 478 ? 3.125 -4.490 -43.122 1.00 42.38 478 ALA A CA 1
ATOM 3826 C C . ALA A 1 478 ? 1.801 -4.465 -43.916 1.00 42.38 478 ALA A C 1
ATOM 3828 O O . ALA A 1 478 ? 0.781 -4.942 -43.430 1.00 42.38 478 ALA A O 1
ATOM 3829 N N . SER A 1 479 ? 1.802 -3.873 -45.115 1.00 38.00 479 SER A N 1
ATOM 3830 C CA . SER A 1 479 ? 0.636 -3.768 -46.001 1.00 38.00 479 SER A CA 1
ATOM 3831 C C . SER A 1 479 ? 1.007 -4.026 -47.467 1.00 38.00 479 SER A C 1
ATOM 3833 O O . SER A 1 479 ? 0.633 -3.253 -48.349 1.00 38.00 479 SER A O 1
ATOM 3835 N N . ALA A 1 480 ? 1.792 -5.071 -47.717 1.00 29.27 480 ALA A N 1
ATOM 3836 C CA . ALA A 1 480 ? 1.834 -5.722 -49.022 1.00 29.27 480 ALA A CA 1
ATOM 3837 C C . ALA A 1 480 ? 1.036 -7.033 -48.880 1.00 29.27 480 ALA A C 1
ATOM 3839 O O . ALA A 1 480 ? 1.268 -7.724 -47.885 1.00 29.27 480 ALA A O 1
ATOM 3840 N N . PRO A 1 481 ? 0.048 -7.294 -49.757 1.00 39.81 481 PRO A N 1
ATOM 3841 C CA . PRO A 1 481 ? -0.844 -8.450 -49.655 1.00 39.81 481 PRO A CA 1
ATOM 3842 C C . PRO A 1 481 ? -0.111 -9.790 -49.724 1.00 39.81 481 PRO A C 1
ATOM 3844 O O . PRO A 1 481 ? 0.958 -9.849 -50.377 1.00 39.81 481 PRO A O 1
#

Sequence (481 aa):
DVAPHSAVMIFPAAYLNSPSSMFGHTLLRIDQADVQSNKTALLSYAINFGAYIEGSDNSILYAWKGLMGGYPGLFALVPYQEKLSEYRSLENRDLWEYRLNLTQVETERMVEHVWELKQIQFDYFFFDENCSYRLLELLQVARPGLRLTEQFPLTAIPTDTVKAVKEAGLVEKIDYRPSRERELLERAKPLDSDEQQWVLKVSDDQKQLQEPAFKALPRERQALIIDAAAQSDARLRVIRRPNTGIVGALNDGLATARGRFIARMDGDDLSLPSRFVRQLDFLQANPSVALVGTSVEFIDARGARLKLHRPPRSGAAIRAALLDGNSGALIHPTIMGPRDVWQRLGGYLPAWNYVEDYDLFLRASLQGPLANLPEILLRYRIHAQSTNYRHRAVQLSLLGDRCRAARADAGLNANFTPAVSPAHADLASVYREWTGWATEGGEFATARHYAFKAWLRRPWQRENLRGLYRTLRQRTAASAP

Secondary structure (DSSP, 8-state):
-----EEEEEEEPP-TTSGGGTT---EEEEE-TT--TTTSGGGSEEEEEEE---S---HHHHHHHHHTT-SEEEEEEEEHHHHHHIIIIIS---EEEEEE---HHHHHHHHHHHHHHTT--EE--SSSS-HHHHHHHHHHHHSBTB--GGG-SS---HHHHHHHHHHTT-EEEEEEE--HHHHHHHHHTT--HHHHHHHHHHHH-GGGGG-HHHHHS-HHHHHHHHHHHTTT-TT---------HHHHHHHHHHHH--SSEEE---TTSEE-TTHHHHHHHHHHH-TT-SEEEEEEEEE-TTS-EEEEE----SHHHHHHHHHTT-GGGS-GGG-EEEHHHHHHTTS--GGGTTSHHHHHHHHHTTTS-EEEEEEEEEEEE--TT-GGGTSHHHHHHHHHHHHHHHHHHTTS-S------PPPPSSHHHHHHHHHHHHHHTT-HHHHHHHHHHHHHHSTT-HHHHHHHHHHHHGGGTS---

Radius of gyration: 29.94 Å; Cα contacts (8 Å, |Δi|>4): 788; chains: 1; bounding box: 75×45×98 Å

pLDDT: mean 84.41, std 14.63, range [29.27, 98.62]